Protein AF-A0A089NX36-F1 (afdb_monomer_lite)

Organism: NCBI:txid693986

Radius of gyration: 30.63 Å; chains: 1; bounding box: 71×91×109 Å

Secondary structure (DSSP, 8-state):
------SSSSSSSSS--------------------------------------------------HHHHHHHH--SS---S-GGGGG-------------------PPP----------PPPS---SSS----S-----SEE--GGGTT--PPP-SEEEEEEE--S-TTHHHHHHHHHHHHHHHHHHHH-PPPPPBPPPEEPTTSSEEEEEEPPPTTS-S-EEEEEEEP-HHHHHHHHTS-HHHHHHHHHHHHHHHHHTTHHHHHHTT-HHHHHHHHHHHIIIIIHHHHHHHHHHHHHHHHTTS-HHHHHHHHHHHHHHHHHHHHHHHHHHHHTTHHHHHHHHHHHHHHHTT--HHHHHHHHHHHHHHHHHHHHHHH-GGG--SEEEEEEETHHHHHHHHHHHHHHHHHTT--S--PEEEEEEES--HHHHHSSTT-HHHHHHHHHHHT-SSSEEEEEE-TT-TTS-TT--HHHHS--SS-GGG---PEEEE--HHHHS-HHHHHHHTT-HHHHHGGGGSPPSS--S--HHHHHHSSS-HHHHHHS--PPPPPPPTT--

InterPro domains:
  IPR029058 Alpha/Beta hydrolase fold [G3DSA:3.40.50.1820] (345-429)
  IPR029058 Alpha/Beta hydrolase fold [SSF53474] (355-433)

pLDDT: mean 73.94, std 26.87, range [22.62, 98.69]

Structure (mmCIF, N/CA/C/O backbone):
data_AF-A0A089NX36-F1
#
_entry.id   AF-A0A089NX36-F1
#
loop_
_atom_site.group_PDB
_atom_site.id
_atom_site.type_symbol
_atom_site.label_atom_id
_atom_site.label_alt_id
_atom_site.label_comp_id
_atom_site.label_asym_id
_atom_site.label_entity_id
_atom_site.label_seq_id
_atom_site.pdbx_PDB_ins_code
_atom_site.Cartn_x
_atom_site.Cartn_y
_atom_site.Cartn_z
_atom_site.occupancy
_atom_site.B_iso_or_equiv
_atom_site.auth_seq_id
_atom_site.auth_comp_id
_atom_site.auth_asym_id
_atom_site.auth_atom_id
_atom_site.pdbx_PDB_model_num
ATOM 1 N N . MET A 1 1 ? 24.582 -43.272 23.086 1.00 36.72 1 MET A N 1
ATOM 2 C CA . MET A 1 1 ? 25.390 -42.403 22.202 1.00 36.72 1 MET A CA 1
ATOM 3 C C . MET A 1 1 ? 24.665 -41.052 22.136 1.00 36.72 1 MET A C 1
ATOM 5 O O . MET A 1 1 ? 23.831 -40.864 21.274 1.00 36.72 1 MET A O 1
ATOM 9 N N . ARG A 1 2 ? 24.544 -40.305 23.243 1.00 29.27 2 ARG A N 1
ATOM 10 C CA . ARG A 1 2 ? 25.484 -39.334 23.849 1.00 29.27 2 ARG A CA 1
ATOM 11 C C . ARG A 1 2 ? 26.033 -38.292 22.859 1.00 29.27 2 ARG A C 1
ATOM 13 O O . ARG A 1 2 ? 26.742 -38.665 21.936 1.00 29.27 2 ARG A O 1
ATOM 20 N N . VAL A 1 3 ? 25.785 -37.026 23.229 1.00 28.06 3 VAL A N 1
ATOM 21 C CA . VAL A 1 3 ? 26.385 -35.741 22.808 1.00 28.06 3 VAL A CA 1
ATOM 22 C C . VAL A 1 3 ? 25.546 -34.898 21.836 1.00 28.06 3 VAL A C 1
ATOM 24 O O . VAL A 1 3 ? 25.684 -35.014 20.627 1.00 28.06 3 VAL A O 1
ATOM 27 N N . SER A 1 4 ? 24.717 -34.006 22.401 1.00 29.70 4 SER A N 1
ATOM 28 C CA . SER A 1 4 ? 24.541 -32.598 21.976 1.00 29.70 4 SER A CA 1
ATOM 29 C C . SER A 1 4 ? 23.491 -31.896 22.868 1.00 29.70 4 SER A C 1
ATOM 31 O O . SER A 1 4 ? 22.497 -31.376 22.376 1.00 29.70 4 SER A O 1
ATOM 33 N N . ASP A 1 5 ? 23.715 -31.888 24.187 1.00 33.00 5 ASP A N 1
ATOM 34 C CA . ASP A 1 5 ? 22.857 -31.227 25.197 1.00 33.00 5 ASP A CA 1
ATOM 35 C C . ASP A 1 5 ? 23.639 -30.137 25.965 1.00 33.00 5 ASP A C 1
ATOM 37 O O . ASP A 1 5 ? 23.490 -29.945 27.168 1.00 33.00 5 ASP A O 1
ATOM 41 N N . GLN A 1 6 ? 24.554 -29.436 25.284 1.00 32.66 6 GLN A N 1
ATOM 42 C CA . GLN A 1 6 ? 25.515 -28.532 25.940 1.00 32.66 6 GLN A CA 1
ATOM 43 C C . GLN A 1 6 ? 25.479 -27.062 25.503 1.00 32.66 6 GLN A C 1
ATOM 45 O O . GLN A 1 6 ? 26.286 -26.286 26.003 1.00 32.66 6 GLN A O 1
ATOM 50 N N . ASN A 1 7 ? 24.518 -26.634 24.677 1.00 32.19 7 ASN A N 1
ATOM 51 C CA . ASN A 1 7 ? 24.423 -25.220 24.274 1.00 32.19 7 ASN A CA 1
ATOM 52 C C . ASN A 1 7 ? 23.264 -24.427 24.901 1.00 32.19 7 ASN A C 1
ATOM 54 O O . ASN A 1 7 ? 23.193 -23.221 24.690 1.00 32.19 7 ASN A O 1
ATOM 58 N N . ASP A 1 8 ? 22.429 -25.044 25.745 1.00 34.25 8 ASP A N 1
ATOM 59 C CA . ASP A 1 8 ? 21.298 -24.365 26.409 1.00 34.25 8 ASP A CA 1
ATOM 60 C C . ASP A 1 8 ? 21.601 -23.866 27.840 1.00 34.25 8 ASP A C 1
ATOM 62 O O . ASP A 1 8 ? 20.766 -23.238 28.493 1.00 34.25 8 ASP A O 1
ATOM 66 N N . ALA A 1 9 ? 22.826 -24.079 28.338 1.00 31.47 9 ALA A N 1
ATOM 67 C CA . ALA A 1 9 ? 23.219 -23.735 29.710 1.00 31.47 9 ALA A CA 1
ATOM 68 C C . ALA A 1 9 ? 24.003 -22.410 29.852 1.00 31.47 9 ALA A C 1
ATOM 70 O O . ALA A 1 9 ? 24.266 -21.980 30.976 1.00 31.47 9 ALA A O 1
ATOM 71 N N . ALA A 1 10 ? 24.353 -21.733 28.750 1.00 31.11 10 ALA A N 1
ATOM 72 C CA . ALA A 1 10 ? 25.205 -20.534 28.773 1.00 31.11 10 ALA A CA 1
ATOM 73 C C . ALA A 1 10 ? 24.451 -19.189 28.686 1.00 31.11 10 ALA A C 1
ATOM 75 O O . ALA A 1 10 ? 25.034 -18.151 28.981 1.00 31.11 10 ALA A O 1
ATOM 76 N N . ALA A 1 11 ? 23.156 -19.172 28.349 1.00 30.17 11 ALA A N 1
ATOM 77 C CA . ALA A 1 11 ? 22.392 -17.922 28.199 1.00 30.17 11 ALA A CA 1
ATOM 78 C C . ALA A 1 11 ? 21.527 -17.547 29.423 1.00 30.17 11 ALA A C 1
ATOM 80 O O . ALA A 1 11 ? 20.918 -16.481 29.447 1.00 30.17 11 ALA A O 1
ATOM 81 N N . ARG A 1 12 ? 21.478 -18.398 30.460 1.00 32.59 12 ARG A N 1
ATOM 82 C CA . ARG A 1 12 ? 20.650 -18.199 31.669 1.00 32.59 12 ARG A CA 1
ATOM 83 C C . ARG A 1 12 ? 21.409 -17.671 32.898 1.00 32.59 12 ARG A C 1
ATOM 85 O O . ARG A 1 12 ? 20.835 -17.623 33.976 1.00 32.59 12 ARG A O 1
ATOM 92 N N . ARG A 1 13 ? 22.670 -17.242 32.762 1.00 30.42 13 ARG A N 1
ATOM 93 C CA . ARG A 1 13 ? 23.497 -16.727 33.878 1.00 30.42 13 ARG A CA 1
ATOM 94 C C . ARG A 1 13 ? 23.996 -15.295 33.665 1.00 30.42 13 ARG A C 1
ATOM 96 O O . ARG A 1 13 ? 25.193 -15.043 33.717 1.00 30.42 13 ARG A O 1
ATOM 103 N N . SER A 1 14 ? 23.085 -14.353 33.420 1.00 29.14 14 SER A N 1
ATOM 104 C CA . SER A 1 14 ? 23.423 -12.918 33.471 1.00 29.14 14 SER A CA 1
ATOM 105 C C . SER A 1 14 ? 22.299 -12.028 34.028 1.00 29.14 14 SER A C 1
ATOM 107 O O . SER A 1 14 ? 22.292 -10.829 33.764 1.00 29.14 14 SER A O 1
ATOM 109 N N . ILE A 1 15 ? 21.348 -12.587 34.791 1.00 29.20 15 ILE A N 1
ATOM 110 C CA . ILE A 1 15 ? 20.228 -11.838 35.407 1.00 29.20 15 ILE A CA 1
ATOM 111 C C . ILE A 1 15 ? 20.208 -12.032 36.935 1.00 29.20 15 ILE A C 1
ATOM 113 O O . ILE A 1 15 ? 19.159 -12.127 37.545 1.00 29.20 15 ILE A O 1
ATOM 117 N N . GLU A 1 16 ? 21.367 -12.093 37.589 1.00 28.53 16 GLU A N 1
ATOM 118 C CA . GLU A 1 16 ? 21.418 -12.152 39.058 1.00 28.53 16 GLU A CA 1
ATOM 119 C C . GLU A 1 16 ? 22.731 -11.542 39.563 1.00 28.53 16 GLU A C 1
ATOM 121 O O . GLU A 1 16 ? 23.723 -12.229 39.782 1.00 28.53 16 GLU A O 1
ATOM 126 N N . ALA A 1 17 ? 22.750 -10.214 39.673 1.00 25.55 17 ALA A N 1
ATOM 127 C CA . ALA A 1 17 ? 23.611 -9.472 40.588 1.00 25.55 17 ALA A CA 1
ATOM 128 C C . ALA A 1 17 ? 23.097 -8.028 40.678 1.00 25.55 17 ALA A C 1
ATOM 130 O O . ALA A 1 17 ? 22.835 -7.409 39.649 1.00 25.55 17 ALA A O 1
ATOM 131 N N . SER A 1 18 ? 23.006 -7.521 41.910 1.00 24.98 18 SER A N 1
ATOM 132 C CA . SER A 1 18 ? 22.667 -6.144 42.311 1.00 24.98 18 SER A CA 1
ATOM 133 C C . SER A 1 18 ? 21.196 -5.875 42.665 1.00 24.98 18 SER A C 1
ATOM 135 O O . SER A 1 18 ? 20.518 -5.063 42.043 1.00 24.98 18 SER A O 1
ATOM 137 N N . LEU A 1 19 ? 20.756 -6.496 43.762 1.00 25.55 19 LEU A N 1
ATOM 138 C CA . LEU A 1 19 ? 19.854 -5.887 44.742 1.00 25.55 19 LEU A CA 1
ATOM 139 C C . LEU A 1 19 ? 20.526 -5.976 46.117 1.00 25.55 19 LEU A C 1
ATOM 141 O O . LEU A 1 19 ? 21.029 -7.042 46.458 1.00 25.55 19 LEU A O 1
ATOM 145 N N . ASP A 1 20 ? 20.593 -4.831 46.801 1.00 24.78 20 ASP A N 1
ATOM 146 C CA . ASP A 1 20 ? 20.591 -4.594 48.260 1.00 24.78 20 ASP A CA 1
ATOM 147 C C . ASP A 1 20 ? 21.231 -3.213 48.517 1.00 24.78 20 ASP A C 1
ATOM 149 O O . ASP A 1 20 ? 22.206 -2.864 47.857 1.00 24.78 20 ASP A O 1
ATOM 153 N N . VAL A 1 21 ? 20.807 -2.317 49.412 1.00 26.44 21 VAL A N 1
ATOM 154 C CA . VAL A 1 21 ? 19.771 -2.221 50.458 1.00 26.44 21 VAL A CA 1
ATOM 155 C C . VAL A 1 21 ? 19.763 -0.730 50.867 1.00 26.44 21 VAL A C 1
ATOM 157 O O . VAL A 1 21 ? 20.837 -0.129 50.884 1.00 26.44 21 VAL A O 1
ATOM 160 N N . ALA A 1 22 ? 18.605 -0.145 51.213 1.00 23.02 22 ALA A N 1
ATOM 161 C CA . ALA A 1 22 ? 18.432 0.758 52.373 1.00 23.02 22 ALA A CA 1
ATOM 162 C C . ALA A 1 22 ? 17.032 1.415 52.416 1.00 23.02 22 ALA A C 1
ATOM 164 O O . ALA A 1 22 ? 16.667 2.213 51.558 1.00 23.02 22 ALA A O 1
ATOM 165 N N . GLU A 1 23 ? 16.308 1.123 53.493 1.00 24.23 23 GLU A N 1
ATOM 166 C CA . GLU A 1 23 ? 15.179 1.850 54.105 1.00 24.23 23 GLU A CA 1
ATOM 167 C C . GLU A 1 23 ? 15.524 1.983 55.616 1.00 24.23 23 GLU A C 1
ATOM 169 O O . GLU A 1 23 ? 16.511 1.357 56.028 1.00 24.23 23 GLU A O 1
ATOM 174 N N . PRO A 1 24 ? 14.736 2.622 56.517 1.00 41.41 24 PRO A N 1
ATOM 175 C CA . PRO A 1 24 ? 13.677 3.654 56.397 1.00 41.41 24 PRO A CA 1
ATOM 176 C C . PRO A 1 24 ? 13.776 4.756 57.501 1.00 41.41 24 PRO A C 1
ATOM 178 O O . PRO A 1 24 ? 14.542 4.578 58.437 1.00 41.41 24 PRO A O 1
ATOM 181 N N . VAL A 1 25 ? 12.948 5.828 57.479 1.00 25.47 25 VAL A N 1
ATOM 182 C CA . VAL A 1 25 ? 12.393 6.510 58.694 1.00 25.47 25 VAL A CA 1
ATOM 183 C C . VAL A 1 25 ? 11.058 7.245 58.379 1.00 25.47 25 VAL A C 1
ATOM 185 O O . VAL A 1 25 ? 10.920 7.908 57.355 1.00 25.47 25 VAL A O 1
ATOM 188 N N . THR A 1 26 ? 10.101 7.096 59.307 1.00 26.81 26 THR A N 1
ATOM 189 C CA . THR A 1 26 ? 8.746 7.673 59.546 1.00 26.81 26 THR A CA 1
ATOM 190 C C . THR A 1 26 ? 8.705 9.219 59.715 1.00 26.81 26 THR A C 1
ATOM 192 O O . THR A 1 26 ? 9.754 9.804 59.931 1.00 26.81 26 THR A O 1
ATOM 195 N N . SER A 1 27 ? 7.602 9.992 59.658 1.00 26.89 27 SER A N 1
ATOM 196 C CA . SER A 1 27 ? 6.330 9.935 60.417 1.00 26.89 27 SER A CA 1
ATOM 197 C C . SER A 1 27 ? 5.279 10.985 59.936 1.00 26.89 27 SER A C 1
ATOM 199 O O . SER A 1 27 ? 5.638 11.979 59.317 1.00 26.89 27 SER A O 1
ATOM 201 N N . GLU A 1 28 ? 3.993 10.699 60.235 1.00 27.97 28 GLU A N 1
ATOM 202 C CA . GLU A 1 28 ? 2.838 11.543 60.681 1.00 27.97 28 GLU A CA 1
ATOM 203 C C . GLU A 1 28 ? 2.681 13.024 60.222 1.00 27.97 28 GLU A C 1
ATOM 205 O O . GLU A 1 28 ? 3.630 13.788 60.211 1.00 27.97 28 GLU A O 1
ATOM 210 N N . GLY A 1 29 ? 1.500 13.596 59.927 1.00 25.36 29 GLY A N 1
ATOM 211 C CA . GLY A 1 29 ? 0.101 13.184 60.074 1.00 25.36 29 GLY A CA 1
ATOM 212 C C . GLY A 1 29 ? -0.893 14.349 59.810 1.00 25.36 29 GLY A C 1
ATOM 213 O O . GLY A 1 29 ? -0.496 15.494 59.622 1.00 25.36 29 GLY A O 1
ATOM 214 N N . ALA A 1 30 ? -2.190 14.002 59.852 1.00 27.55 30 ALA A N 1
ATOM 215 C CA . ALA A 1 30 ? -3.394 14.806 60.161 1.00 27.55 30 ALA A CA 1
ATOM 216 C C . ALA A 1 30 ? -3.909 15.948 59.238 1.00 27.55 30 ALA A C 1
ATOM 218 O O . ALA A 1 30 ? -3.192 16.866 58.862 1.00 27.55 30 ALA A O 1
ATOM 219 N N . GLY A 1 31 ? -5.243 15.974 59.032 1.00 25.66 31 GLY A N 1
ATOM 220 C CA . GLY A 1 31 ? -5.991 17.230 58.831 1.00 25.66 31 GLY A CA 1
ATOM 221 C C . GLY A 1 31 ? -7.229 17.189 57.924 1.00 25.66 31 GLY A C 1
ATOM 222 O O . GLY A 1 31 ? -7.151 17.506 56.745 1.00 25.66 31 GLY A O 1
ATOM 223 N N . ALA A 1 32 ? -8.399 16.869 58.482 1.00 29.69 32 ALA A N 1
ATOM 224 C CA . ALA A 1 32 ? -9.713 16.938 57.831 1.00 29.69 32 ALA A CA 1
ATOM 225 C C . ALA A 1 32 ? -10.258 18.377 57.654 1.00 29.69 32 ALA A C 1
ATOM 227 O O . ALA A 1 32 ? -10.001 19.219 58.510 1.00 29.69 32 ALA A O 1
ATOM 228 N N . LYS A 1 33 ? -11.113 18.610 56.632 1.00 28.98 33 LYS A N 1
ATOM 229 C CA . LYS A 1 33 ? -12.467 19.243 56.711 1.00 28.98 33 LYS A CA 1
ATOM 230 C C . LYS A 1 33 ? -13.002 19.736 55.342 1.00 28.98 33 LYS A C 1
ATOM 232 O O . LYS A 1 33 ? -12.408 20.577 54.682 1.00 28.98 33 LYS A O 1
ATOM 237 N N . ARG A 1 34 ? -14.196 19.250 54.970 1.00 28.53 34 ARG A N 1
ATOM 238 C CA . ARG A 1 34 ? -15.261 19.968 54.209 1.00 28.53 34 ARG A CA 1
ATOM 239 C C . ARG A 1 34 ? -16.028 20.897 55.200 1.00 28.53 34 ARG A C 1
ATOM 241 O O . ARG A 1 34 ? -15.782 20.699 56.392 1.00 28.53 34 ARG A O 1
ATOM 248 N N . PRO A 1 35 ? -16.992 21.796 54.838 1.00 46.06 35 PRO A N 1
ATOM 249 C CA . PRO A 1 35 ? -17.913 21.760 53.676 1.00 46.06 35 PRO A CA 1
ATOM 250 C C . PRO A 1 35 ? -18.398 23.136 53.101 1.00 46.06 35 PRO A C 1
ATOM 252 O O . PRO A 1 35 ? -17.965 24.198 53.523 1.00 46.06 35 PRO A O 1
ATOM 255 N N . GLN A 1 36 ? -19.401 23.045 52.206 1.00 28.78 36 GLN A N 1
ATOM 256 C CA . GLN A 1 36 ? -20.491 23.997 51.870 1.00 28.78 36 GLN A CA 1
ATOM 257 C C . GLN A 1 36 ? -20.385 24.886 50.612 1.00 28.78 36 GLN A C 1
ATOM 259 O O . GLN A 1 36 ? -19.385 25.537 50.343 1.00 28.78 36 GLN A O 1
ATOM 264 N N . GLY A 1 37 ? -21.481 24.852 49.833 1.00 25.83 37 GLY A N 1
ATOM 265 C CA . GLY A 1 37 ? -21.703 25.560 48.567 1.00 25.83 37 GLY A CA 1
ATOM 266 C C . GLY A 1 37 ? -22.445 26.903 48.713 1.00 25.83 37 GLY A C 1
ATOM 267 O O . GLY A 1 37 ? -22.063 27.723 49.537 1.00 25.83 37 GLY A O 1
ATOM 268 N N . PRO A 1 38 ? -23.482 27.175 47.897 1.00 52.62 38 PRO A N 1
ATOM 269 C CA . PRO A 1 38 ? -23.342 28.000 46.693 1.00 52.62 38 PRO A CA 1
ATOM 270 C C . PRO A 1 38 ? -24.189 29.289 46.729 1.00 52.62 38 PRO A C 1
ATOM 272 O O . PRO A 1 38 ? -25.158 29.382 47.480 1.00 52.62 38 PRO A O 1
ATOM 275 N N . ARG A 1 39 ? -23.909 30.259 45.841 1.00 27.92 39 ARG A N 1
ATOM 276 C CA . ARG A 1 39 ? -24.836 31.372 45.552 1.00 27.92 39 ARG A CA 1
ATOM 277 C C . ARG A 1 39 ? -24.945 31.704 44.060 1.00 27.92 39 ARG A C 1
ATOM 279 O O . ARG A 1 39 ? -23.953 31.820 43.351 1.00 27.92 39 ARG A O 1
ATOM 286 N N . LYS A 1 40 ? -26.208 31.845 43.646 1.00 27.95 40 LYS A N 1
ATOM 287 C CA . LYS A 1 40 ? -26.749 32.326 42.366 1.00 27.95 40 LYS A CA 1
ATOM 288 C C . LYS A 1 40 ? -26.667 33.859 42.259 1.00 27.95 40 LYS A C 1
ATOM 290 O O . LYS A 1 40 ? -26.825 34.519 43.280 1.00 27.95 40 LYS A O 1
ATOM 295 N N . ALA A 1 41 ? -26.609 34.384 41.032 1.00 27.19 41 ALA A N 1
ATOM 296 C CA . ALA A 1 41 ? -27.306 35.596 40.545 1.00 27.19 41 ALA A CA 1
ATOM 297 C C . ALA A 1 41 ? -27.102 35.657 39.009 1.00 27.19 41 ALA A C 1
ATOM 299 O O . ALA A 1 41 ? -25.967 35.569 38.562 1.00 27.19 41 ALA A O 1
ATOM 300 N N . HIS A 1 42 ? -28.108 35.439 38.153 1.00 26.36 42 HIS A N 1
ATOM 301 C CA . HIS A 1 42 ? -29.203 36.316 37.693 1.00 26.36 42 HIS A CA 1
ATOM 302 C C . HIS A 1 42 ? -28.803 37.505 36.797 1.00 26.36 42 HIS A C 1
ATOM 304 O O . HIS A 1 42 ? -27.944 38.295 37.163 1.00 26.36 42 HIS A O 1
ATOM 310 N N . ALA A 1 43 ? -29.609 37.642 35.728 1.00 26.41 43 ALA A N 1
ATOM 311 C CA . ALA A 1 43 ? -29.945 38.832 34.929 1.00 26.41 43 ALA A CA 1
ATOM 312 C C . ALA A 1 43 ? -29.012 39.226 33.765 1.00 26.41 43 ALA A C 1
ATOM 314 O O . ALA A 1 43 ? -27.800 39.172 33.896 1.00 26.41 43 ALA A O 1
ATOM 315 N N . ASN A 1 44 ? -29.490 39.757 32.635 1.00 25.42 44 ASN A N 1
ATOM 316 C CA . ASN A 1 44 ? -30.734 39.648 31.848 1.00 25.42 44 ASN A CA 1
ATOM 317 C C . ASN A 1 44 ? -30.533 40.539 30.590 1.00 25.42 44 ASN A C 1
ATOM 319 O O . ASN A 1 44 ? -29.704 41.443 30.640 1.00 25.42 44 ASN A O 1
ATOM 323 N N . LEU A 1 45 ? -31.380 40.348 29.566 1.00 25.58 45 LEU A N 1
ATOM 324 C CA . LEU A 1 45 ? -31.768 41.304 28.494 1.00 25.58 45 LEU A CA 1
ATOM 325 C C . LEU A 1 45 ? -30.750 41.552 27.354 1.00 25.58 45 LEU A C 1
ATOM 327 O O . LEU A 1 45 ? -29.649 42.043 27.560 1.00 25.58 45 LEU A O 1
ATOM 331 N N . GLU A 1 46 ? -31.002 41.076 26.128 1.00 24.59 46 GLU A N 1
ATOM 332 C CA . GLU A 1 46 ? -31.942 41.597 25.104 1.00 24.59 46 GLU A CA 1
ATOM 333 C C . GLU A 1 46 ? -31.639 43.025 24.620 1.00 24.59 46 GLU A C 1
ATOM 335 O O . GLU A 1 46 ? -31.979 43.983 25.301 1.00 24.59 46 GLU A O 1
ATOM 340 N N . HIS A 1 47 ? -31.142 43.168 23.383 1.00 25.22 47 HIS A N 1
ATOM 341 C CA . HIS A 1 47 ? -31.858 43.876 22.306 1.00 25.22 47 HIS A CA 1
ATOM 342 C C . HIS A 1 47 ? -31.064 43.874 20.990 1.00 25.22 47 HIS A C 1
ATOM 344 O O . HIS A 1 47 ? -29.892 44.235 20.932 1.00 25.22 47 HIS A O 1
ATOM 350 N N . CYS A 1 48 ? -31.750 43.503 19.911 1.00 23.31 48 CYS A N 1
ATOM 351 C CA . CYS A 1 48 ? -31.358 43.751 18.526 1.00 23.31 48 CYS A CA 1
ATOM 352 C C . CYS A 1 48 ? -32.046 45.044 18.055 1.00 23.31 48 CYS A C 1
ATOM 354 O O . CYS A 1 48 ? -33.173 45.309 18.480 1.00 23.31 48 CYS A O 1
ATOM 356 N N . PRO A 1 49 ? -31.445 45.813 17.129 1.00 28.66 49 PRO A N 1
ATOM 357 C CA . PRO A 1 49 ? -32.263 46.194 15.979 1.00 28.66 49 PRO A CA 1
ATOM 358 C C . PRO A 1 49 ? -31.528 46.243 14.625 1.00 28.66 49 PRO A C 1
ATOM 360 O O . PRO A 1 49 ? -30.436 46.778 14.485 1.00 28.66 49 PRO A O 1
ATOM 363 N N . ARG A 1 50 ? -32.260 45.731 13.626 1.00 24.53 50 ARG A N 1
ATOM 364 C CA . ARG A 1 50 ? -32.550 46.267 12.277 1.00 24.53 50 ARG A CA 1
ATOM 365 C C . ARG A 1 50 ? -31.416 46.743 11.346 1.00 24.53 50 ARG A C 1
ATOM 367 O O . ARG A 1 50 ? -30.728 47.731 11.561 1.00 24.53 50 ARG A O 1
ATOM 374 N N . VAL A 1 51 ? -31.426 46.088 10.184 1.00 25.62 51 VAL A N 1
ATOM 375 C CA . VAL A 1 51 ? -30.798 46.411 8.890 1.00 25.62 51 VAL A CA 1
ATOM 376 C C . VAL A 1 51 ? -31.373 47.694 8.261 1.00 25.62 51 VAL A C 1
ATOM 378 O O . VAL A 1 51 ? -32.572 47.947 8.398 1.00 25.62 51 VAL A O 1
ATOM 381 N N . PRO A 1 52 ? -30.579 48.405 7.432 1.00 27.58 52 PRO A N 1
ATOM 382 C CA . PRO A 1 52 ? -31.121 48.894 6.162 1.00 27.58 52 PRO A CA 1
ATOM 383 C C . PRO A 1 52 ? -30.210 48.696 4.924 1.00 27.58 52 PRO A C 1
ATOM 385 O O . PRO A 1 52 ? -29.007 48.920 4.940 1.00 27.58 52 PRO A O 1
ATOM 388 N N . HIS A 1 53 ? -30.886 48.348 3.823 1.00 25.33 53 HIS A N 1
ATOM 389 C CA . HIS A 1 53 ? -30.692 48.733 2.414 1.00 25.33 53 HIS A CA 1
ATOM 390 C C . HIS A 1 53 ? -29.390 48.476 1.609 1.00 25.33 53 HIS A C 1
ATOM 392 O O . HIS A 1 53 ? -28.369 49.143 1.723 1.00 25.33 53 HIS A O 1
ATOM 398 N N . ARG A 1 54 ? -29.588 47.602 0.604 1.00 25.00 54 ARG A N 1
ATOM 399 C CA . ARG A 1 54 ? -29.060 47.549 -0.781 1.00 25.00 54 ARG A CA 1
ATOM 400 C C . ARG A 1 54 ? -28.092 48.660 -1.241 1.00 25.00 54 ARG A C 1
ATOM 402 O O . ARG A 1 54 ? -28.493 49.807 -1.423 1.00 25.00 54 ARG A O 1
ATOM 409 N N . ARG A 1 55 ? -26.924 48.236 -1.749 1.00 23.72 55 ARG A N 1
ATOM 410 C CA . ARG A 1 55 ? -26.246 48.851 -2.910 1.00 23.72 55 ARG A CA 1
ATOM 411 C C . ARG A 1 55 ? -25.832 47.780 -3.926 1.00 23.72 55 ARG A C 1
ATOM 413 O O . ARG A 1 55 ? -25.272 46.752 -3.567 1.00 23.72 55 ARG A O 1
ATOM 420 N N . ARG A 1 56 ? -26.143 48.037 -5.202 1.00 24.27 56 ARG A N 1
ATOM 421 C CA . ARG A 1 56 ? -25.698 47.277 -6.384 1.00 24.27 56 ARG A CA 1
ATOM 422 C C . ARG A 1 56 ? -24.188 47.450 -6.573 1.00 24.27 56 ARG A C 1
ATOM 424 O O . ARG A 1 56 ? -23.752 48.594 -6.605 1.00 24.27 56 ARG A O 1
ATOM 431 N N . PHE A 1 57 ? -23.443 46.374 -6.845 1.00 23.94 57 PHE A N 1
ATOM 432 C CA . PHE A 1 57 ? -22.141 46.464 -7.521 1.00 23.94 57 PHE A CA 1
ATOM 433 C C . PHE A 1 57 ? -21.890 45.296 -8.492 1.00 23.94 57 PHE A C 1
ATOM 435 O O . PHE A 1 57 ? -21.821 44.136 -8.108 1.00 23.94 57 PHE A O 1
ATOM 442 N N . SER A 1 58 ? -21.817 45.680 -9.771 1.00 22.62 58 SER A N 1
ATOM 443 C CA . SER A 1 58 ? -20.900 45.255 -10.842 1.00 22.62 58 SER A CA 1
ATOM 444 C C . SER A 1 58 ? -20.210 43.881 -10.754 1.00 22.62 58 SER A C 1
ATOM 446 O O . SER A 1 58 ? -19.363 43.633 -9.900 1.00 22.62 58 SER A O 1
ATOM 448 N N . PHE A 1 59 ? -20.482 43.036 -11.756 1.00 23.30 59 PHE A N 1
ATOM 449 C CA . PHE A 1 59 ? -19.718 41.829 -12.076 1.00 23.30 59 PHE A CA 1
ATOM 450 C C . PHE A 1 59 ? -18.307 42.174 -12.589 1.00 23.30 59 PHE A C 1
ATOM 452 O O . PHE A 1 59 ? -18.153 42.869 -13.596 1.00 23.30 59 PHE A O 1
ATOM 459 N N . HIS A 1 60 ? -17.274 41.588 -11.978 1.00 25.19 60 HIS A N 1
ATOM 460 C CA . HIS A 1 60 ? -15.922 41.530 -12.540 1.00 25.19 60 HIS A CA 1
ATOM 461 C C . HIS A 1 60 ? -15.498 40.084 -12.810 1.00 25.19 60 HIS A C 1
ATOM 463 O O . HIS A 1 60 ? -15.592 39.204 -11.955 1.00 25.19 60 HIS A O 1
ATOM 469 N N . LYS A 1 61 ? -15.054 39.843 -14.049 1.00 26.00 61 LYS A N 1
ATOM 470 C CA . LYS A 1 61 ? -14.519 38.569 -14.532 1.00 26.00 61 LYS A CA 1
ATOM 471 C C . LYS A 1 61 ? -13.102 38.343 -13.995 1.00 26.00 61 LYS A C 1
ATOM 473 O O . LYS A 1 61 ? -12.257 39.227 -14.053 1.00 26.00 61 LYS A O 1
ATOM 478 N N . SER A 1 62 ? -12.869 37.091 -13.601 1.00 34.75 62 SER A N 1
ATOM 479 C CA . SER A 1 62 ? -11.582 36.386 -13.517 1.00 34.75 62 SER A CA 1
ATOM 480 C C . SER A 1 62 ? -10.498 36.967 -12.604 1.00 34.75 62 SER A C 1
ATOM 482 O O . SER A 1 62 ? -9.546 37.589 -13.065 1.00 34.75 62 SER A O 1
ATOM 484 N N . SER A 1 63 ? -10.548 36.578 -11.331 1.00 28.17 63 SER A N 1
ATOM 485 C CA . SER A 1 63 ? -9.353 36.366 -10.512 1.00 28.17 63 SER A CA 1
ATOM 486 C C . SER A 1 63 ? -9.271 34.882 -10.131 1.00 28.17 63 SER A C 1
ATOM 488 O O . SER A 1 63 ? -10.262 34.234 -9.790 1.00 28.17 63 SER A O 1
ATOM 490 N N . LEU A 1 64 ? -8.086 34.292 -10.284 1.00 32.69 64 LEU A N 1
ATOM 491 C CA . LEU A 1 64 ? -7.798 32.931 -9.838 1.00 32.69 64 LEU A CA 1
ATOM 492 C C . LEU A 1 64 ? -7.978 32.858 -8.316 1.00 32.69 64 LEU A C 1
ATOM 494 O O . LEU A 1 64 ? -7.410 33.667 -7.589 1.00 32.69 64 LEU A O 1
ATOM 498 N N . SER A 1 65 ? -8.724 31.865 -7.830 1.00 34.41 65 SER A N 1
ATOM 499 C CA . SER A 1 65 ? -8.835 31.606 -6.391 1.00 34.41 65 SER A CA 1
ATOM 500 C C . SER A 1 65 ? -7.445 31.349 -5.773 1.00 34.41 65 SER A C 1
ATOM 502 O O . SER A 1 65 ? -6.666 30.579 -6.347 1.00 34.41 65 SER A O 1
ATOM 504 N N . PRO A 1 66 ? -7.135 31.880 -4.572 1.00 39.03 66 PRO A N 1
ATOM 505 C CA . PRO A 1 66 ? -5.923 31.552 -3.807 1.00 39.03 66 PRO A CA 1
ATOM 506 C C . PRO A 1 66 ? -5.734 30.044 -3.542 1.00 39.03 66 PRO A C 1
ATOM 508 O O . PRO A 1 66 ? -4.642 29.595 -3.181 1.00 39.03 66 PRO A O 1
ATOM 511 N N . ALA A 1 67 ? -6.788 29.235 -3.711 1.00 40.59 67 ALA A N 1
ATOM 512 C CA . ALA A 1 67 ? -6.707 27.775 -3.693 1.00 40.59 67 ALA A CA 1
ATOM 513 C C . ALA A 1 67 ? -5.889 27.215 -4.878 1.00 40.59 67 ALA A C 1
ATOM 515 O O . ALA A 1 67 ? -5.120 26.274 -4.689 1.00 40.59 67 ALA A O 1
ATOM 516 N N . CYS A 1 68 ? -5.963 27.843 -6.059 1.00 32.66 68 CYS A N 1
ATOM 517 C CA . CYS A 1 68 ? -5.212 27.447 -7.256 1.00 32.66 68 CYS A CA 1
ATOM 518 C C . CYS A 1 68 ? -3.706 27.745 -7.149 1.00 32.66 68 CYS A C 1
ATOM 520 O O . CYS A 1 68 ? -2.901 27.001 -7.705 1.00 32.66 68 CYS A O 1
ATOM 522 N N . GLN A 1 69 ? -3.304 28.808 -6.440 1.00 34.88 69 GLN A N 1
ATOM 523 C CA . GLN A 1 69 ? -1.885 29.159 -6.261 1.00 34.88 69 GLN A CA 1
ATOM 524 C C . GLN A 1 69 ? -1.192 28.300 -5.190 1.00 34.88 69 GLN A C 1
ATOM 526 O O . GLN A 1 69 ? -0.041 27.907 -5.370 1.00 34.88 69 GLN A O 1
ATOM 531 N N . ARG A 1 70 ? -1.894 27.913 -4.114 1.00 41.97 70 ARG A N 1
ATOM 532 C CA . ARG A 1 70 ? -1.330 27.074 -3.034 1.00 41.97 70 ARG A CA 1
ATOM 533 C C . ARG A 1 70 ? -0.996 25.635 -3.453 1.00 41.97 70 ARG A C 1
ATOM 535 O O . ARG A 1 70 ? -0.195 24.974 -2.792 1.00 41.97 70 ARG A O 1
ATOM 542 N N . LEU A 1 71 ? -1.554 25.161 -4.568 1.00 40.62 71 LEU A N 1
ATOM 543 C CA . LEU A 1 71 ? -1.221 23.866 -5.179 1.00 40.62 71 LEU A CA 1
ATOM 544 C C . LEU A 1 71 ? 0.159 23.836 -5.856 1.00 40.62 71 LEU A C 1
ATOM 546 O O . LEU A 1 71 ? 0.658 22.750 -6.147 1.00 40.62 71 LEU A O 1
ATOM 550 N N . LEU A 1 72 ? 0.771 24.999 -6.106 1.00 37.22 72 LEU A N 1
ATOM 551 C CA . LEU A 1 72 ? 2.061 25.107 -6.794 1.00 37.22 72 LEU A CA 1
ATOM 552 C C . LEU A 1 72 ? 3.264 25.065 -5.841 1.00 37.22 72 LEU A C 1
ATOM 554 O O . LEU A 1 72 ? 4.344 24.677 -6.271 1.00 37.22 72 LEU A O 1
ATOM 558 N N . THR A 1 73 ? 3.089 25.423 -4.565 1.00 36.25 73 THR A N 1
ATOM 559 C CA . THR A 1 73 ? 4.204 25.618 -3.616 1.00 36.25 73 THR A CA 1
ATOM 560 C C . THR A 1 73 ? 4.262 24.597 -2.486 1.00 36.25 73 THR A C 1
ATOM 562 O O . THR A 1 73 ? 5.227 24.583 -1.729 1.00 36.25 73 THR A O 1
ATOM 565 N N . SER A 1 74 ? 3.266 23.715 -2.359 1.00 33.50 74 SER A N 1
ATOM 566 C CA . SER A 1 74 ? 3.376 22.575 -1.448 1.00 33.50 74 SER A CA 1
ATOM 567 C C . SER A 1 74 ? 4.148 21.461 -2.153 1.00 33.50 74 SER A C 1
ATOM 569 O O . SER A 1 74 ? 3.576 20.837 -3.055 1.00 33.50 74 SER A O 1
ATOM 571 N N . PRO A 1 75 ? 5.402 21.161 -1.769 1.00 29.19 75 PRO A N 1
ATOM 572 C CA . PRO A 1 75 ? 6.033 19.954 -2.260 1.00 29.19 75 PRO A CA 1
ATOM 573 C C . PRO A 1 75 ? 5.148 18.754 -1.863 1.00 29.19 75 PRO A C 1
ATOM 575 O O . PRO A 1 75 ? 4.509 18.773 -0.795 1.00 29.19 75 PRO A O 1
ATOM 578 N N . PRO A 1 76 ? 5.084 17.679 -2.675 1.00 39.72 76 PRO A N 1
ATOM 579 C CA . PRO A 1 76 ? 4.704 16.370 -2.141 1.00 39.72 76 PRO A CA 1
ATOM 580 C C . PRO A 1 76 ? 5.609 16.045 -0.935 1.00 39.72 76 PRO A C 1
ATOM 582 O O . PRO A 1 76 ? 6.511 16.815 -0.616 1.00 39.72 76 PRO A O 1
ATOM 585 N N . LEU A 1 77 ? 5.416 14.921 -0.238 1.00 39.62 77 LEU A N 1
ATOM 586 C CA . LEU A 1 77 ? 6.529 14.356 0.541 1.00 39.62 77 LEU A CA 1
ATOM 587 C C . LEU A 1 77 ? 7.772 14.438 -0.356 1.00 39.62 77 LEU A C 1
ATOM 589 O O . LEU A 1 77 ? 7.779 13.825 -1.417 1.00 39.62 77 LEU A O 1
ATOM 593 N N . SER A 1 78 ? 8.682 15.372 -0.062 1.00 34.81 78 SER A N 1
ATOM 594 C CA . SER A 1 78 ? 9.531 15.929 -1.112 1.00 34.81 78 SER A CA 1
ATOM 595 C C . SER A 1 78 ? 10.473 14.835 -1.588 1.00 34.81 78 SER A C 1
ATOM 597 O O . SER A 1 78 ? 11.301 14.338 -0.820 1.00 34.81 78 SER A O 1
ATOM 599 N N . TRP A 1 79 ? 10.294 14.457 -2.852 1.00 40.34 79 TRP A N 1
ATOM 600 C CA . TRP A 1 79 ? 11.170 13.587 -3.630 1.00 40.34 79 TRP A CA 1
ATOM 601 C C . TRP A 1 79 ? 12.343 14.376 -4.232 1.00 40.34 79 TRP A C 1
ATOM 603 O O . TRP A 1 79 ? 12.897 13.989 -5.254 1.00 40.34 79 TRP A O 1
ATOM 613 N N . GLU A 1 80 ? 12.693 15.516 -3.632 1.00 27.92 80 GLU A N 1
ATOM 614 C CA . GLU A 1 80 ? 13.963 16.181 -3.898 1.00 27.92 80 GLU A CA 1
ATOM 615 C C . GLU A 1 80 ? 15.034 15.568 -2.987 1.00 27.92 80 GLU A C 1
ATOM 617 O O . GLU A 1 80 ? 14.848 15.389 -1.772 1.00 27.92 80 GLU A O 1
ATOM 622 N N . GLY A 1 81 ? 16.114 15.163 -3.648 1.00 28.22 81 GLY A N 1
ATOM 623 C CA . GLY A 1 81 ? 17.217 14.350 -3.156 1.00 28.22 81 GLY A CA 1
ATOM 624 C C . GLY A 1 81 ? 17.513 13.252 -4.174 1.00 28.22 81 GLY A C 1
ATOM 625 O O . GLY A 1 81 ? 16.890 12.192 -4.122 1.00 28.22 81 GLY A O 1
ATOM 626 N N . ASP A 1 82 ? 18.420 13.526 -5.115 1.00 28.56 82 ASP A N 1
ATOM 627 C CA . ASP A 1 82 ? 19.049 12.492 -5.940 1.00 28.56 82 ASP A CA 1
ATOM 628 C C . ASP A 1 82 ? 19.666 11.442 -4.987 1.00 28.56 82 ASP A C 1
ATOM 630 O O . ASP A 1 82 ? 20.419 11.819 -4.085 1.00 28.56 82 ASP A O 1
ATOM 634 N N . PRO A 1 83 ? 19.358 10.137 -5.117 1.00 36.44 83 PRO A N 1
ATOM 635 C CA . PRO A 1 83 ? 19.982 9.098 -4.297 1.00 36.44 83 PRO A CA 1
ATOM 636 C C . PRO A 1 83 ? 21.515 9.049 -4.420 1.00 36.44 83 PRO A C 1
ATOM 638 O O . PRO A 1 83 ? 22.161 8.382 -3.614 1.00 36.44 83 PRO A O 1
ATOM 641 N N . GLN A 1 84 ? 22.106 9.726 -5.413 1.00 32.03 84 GLN A N 1
ATOM 642 C CA . GLN A 1 84 ? 23.557 9.779 -5.609 1.00 32.03 84 GLN A CA 1
ATOM 643 C C . GLN A 1 84 ? 24.293 10.787 -4.704 1.00 32.03 84 GLN A C 1
ATOM 645 O O . GLN A 1 84 ? 25.503 10.645 -4.548 1.00 32.03 84 GLN A O 1
ATOM 650 N N . ASP A 1 85 ? 23.600 11.707 -4.022 1.00 32.84 85 ASP A N 1
ATOM 651 C CA . ASP A 1 85 ? 24.240 12.688 -3.120 1.00 32.84 85 ASP A CA 1
ATOM 652 C C . ASP A 1 85 ? 24.543 12.146 -1.705 1.00 32.84 85 ASP A C 1
ATOM 654 O O . ASP A 1 85 ? 25.094 12.847 -0.860 1.00 32.84 85 ASP A O 1
ATOM 658 N N . VAL A 1 86 ? 24.257 10.869 -1.426 1.00 32.97 86 VAL A N 1
ATOM 659 C CA . VAL A 1 86 ? 24.472 10.247 -0.098 1.00 32.97 86 VAL A CA 1
ATOM 660 C C . VAL A 1 86 ? 25.924 9.765 0.115 1.00 32.97 86 VAL A C 1
ATOM 662 O O . VAL A 1 86 ? 26.239 9.152 1.128 1.00 32.97 86 VAL A O 1
ATOM 665 N N . ARG A 1 87 ? 26.858 10.061 -0.803 1.00 29.03 87 ARG A N 1
ATOM 666 C CA . ARG A 1 87 ? 28.292 9.732 -0.628 1.00 29.03 87 ARG A CA 1
ATOM 667 C C . ARG A 1 87 ? 29.156 10.848 -0.039 1.00 29.03 87 ARG A C 1
ATOM 669 O O . ARG A 1 87 ? 30.320 10.591 0.235 1.00 29.03 87 ARG A O 1
ATOM 676 N N . MET A 1 88 ? 28.619 12.046 0.187 1.00 26.67 88 MET A N 1
ATOM 677 C CA . MET A 1 88 ? 29.412 13.213 0.609 1.00 26.67 88 MET A CA 1
ATOM 678 C C . MET A 1 88 ? 28.812 13.906 1.838 1.00 26.67 88 MET A C 1
ATOM 680 O O . MET A 1 88 ? 28.586 15.110 1.843 1.00 26.67 88 MET A O 1
ATOM 684 N N . MET A 1 89 ? 28.535 13.144 2.895 1.00 26.23 89 MET A N 1
ATOM 685 C CA . MET A 1 89 ? 28.239 13.685 4.229 1.00 26.23 89 MET A CA 1
ATOM 686 C C . MET A 1 89 ? 29.096 12.952 5.256 1.00 26.23 89 MET A C 1
ATOM 688 O O . MET A 1 89 ? 28.609 12.262 6.141 1.00 26.23 89 MET A O 1
ATOM 692 N N . ASN A 1 90 ? 30.405 13.078 5.060 1.00 27.22 90 ASN A N 1
ATOM 693 C CA . ASN A 1 90 ? 31.421 12.794 6.058 1.00 27.22 90 ASN A CA 1
ATOM 694 C C . ASN A 1 90 ? 32.607 13.728 5.791 1.00 27.22 90 ASN A C 1
ATOM 696 O O . ASN A 1 90 ? 33.699 13.277 5.485 1.00 27.22 90 ASN A O 1
ATOM 700 N N . ASP A 1 91 ? 32.370 15.042 5.814 1.00 27.45 91 ASP A N 1
ATOM 701 C CA . ASP A 1 91 ? 33.443 15.958 6.189 1.00 27.45 91 ASP A CA 1
ATOM 702 C C . ASP A 1 91 ? 32.899 17.291 6.697 1.00 27.45 91 ASP A C 1
ATOM 704 O O . ASP A 1 91 ? 31.890 17.819 6.220 1.00 27.45 91 ASP A O 1
ATOM 708 N N . GLY A 1 92 ? 33.551 17.792 7.736 1.00 24.73 92 GLY A N 1
ATOM 709 C CA . GLY A 1 92 ? 33.151 18.979 8.458 1.00 24.73 92 GLY A CA 1
ATOM 710 C C . GLY A 1 92 ? 33.635 20.273 7.811 1.00 24.73 92 GLY A C 1
ATOM 711 O O . GLY A 1 92 ? 34.677 20.352 7.168 1.00 24.73 92 GLY A O 1
ATOM 712 N N . SER A 1 93 ? 32.924 21.337 8.186 1.00 25.64 93 SER A N 1
ATOM 713 C CA . SER A 1 93 ? 33.409 22.714 8.329 1.00 25.64 93 SER A CA 1
ATOM 714 C C . SER A 1 93 ? 33.153 23.734 7.200 1.00 25.64 93 SER A C 1
ATOM 716 O O . SER A 1 93 ? 33.392 23.512 6.021 1.00 25.64 93 SER A O 1
ATOM 718 N N . ARG A 1 94 ? 32.774 24.931 7.692 1.00 26.53 94 ARG A N 1
ATOM 719 C CA . ARG A 1 94 ? 32.860 26.296 7.116 1.00 26.53 94 ARG A CA 1
ATOM 720 C C . ARG A 1 94 ? 31.726 26.723 6.165 1.00 26.53 94 ARG A C 1
ATOM 722 O O . ARG A 1 94 ? 31.595 26.227 5.063 1.00 26.53 94 ARG A O 1
ATOM 729 N N . ARG A 1 95 ? 30.816 27.594 6.655 1.00 28.50 95 ARG A N 1
ATOM 730 C CA . ARG A 1 95 ? 30.810 29.096 6.574 1.00 28.50 95 ARG A CA 1
ATOM 731 C C . ARG A 1 95 ? 30.182 29.568 5.242 1.00 28.50 95 ARG A C 1
ATOM 733 O O . ARG A 1 95 ? 30.463 28.973 4.225 1.00 28.50 95 ARG A O 1
ATOM 740 N N . ASN A 1 96 ? 29.404 30.643 5.089 1.00 27.05 96 ASN A N 1
ATOM 741 C CA . ASN A 1 96 ? 28.792 31.682 5.925 1.00 27.05 96 ASN A CA 1
ATOM 742 C C . ASN A 1 96 ? 27.886 32.515 4.967 1.00 27.05 96 ASN A C 1
ATOM 744 O O . ASN A 1 96 ? 28.257 32.708 3.818 1.00 27.05 96 ASN A O 1
ATOM 748 N N . ARG A 1 97 ? 26.791 33.085 5.487 1.00 25.12 97 ARG A N 1
ATOM 749 C CA . ARG A 1 97 ? 26.263 34.452 5.235 1.00 25.12 97 ARG A CA 1
ATOM 750 C C . ARG A 1 97 ? 25.902 35.015 3.829 1.00 25.12 97 ARG A C 1
ATOM 752 O O . ARG A 1 97 ? 26.752 35.250 2.988 1.00 25.12 97 ARG A O 1
ATOM 759 N N . LEU A 1 98 ? 24.667 35.558 3.820 1.00 25.59 98 LEU A N 1
ATOM 760 C CA . LEU A 1 98 ? 24.226 36.937 3.475 1.00 25.59 98 LEU A CA 1
ATOM 761 C C . LEU A 1 98 ? 23.429 37.218 2.173 1.00 25.59 98 LEU A C 1
ATOM 763 O O . LEU A 1 98 ? 23.935 37.163 1.066 1.00 25.59 98 LEU A O 1
ATOM 767 N N . ARG A 1 99 ? 22.224 37.758 2.446 1.00 26.50 99 ARG A N 1
ATOM 768 C CA . ARG A 1 99 ? 21.523 38.937 1.879 1.00 26.50 99 ARG A CA 1
ATOM 769 C C . ARG A 1 99 ? 20.840 38.905 0.498 1.00 26.50 99 ARG A C 1
ATOM 771 O O . ARG A 1 99 ? 21.463 38.872 -0.548 1.00 26.50 99 ARG A O 1
ATOM 778 N N . ARG A 1 100 ? 19.517 39.139 0.593 1.00 27.58 100 ARG A N 1
ATOM 779 C CA . ARG A 1 100 ? 18.664 40.116 -0.126 1.00 27.58 100 ARG A CA 1
ATOM 780 C C . ARG A 1 100 ? 19.213 40.698 -1.438 1.00 27.58 100 ARG A C 1
ATOM 782 O O . ARG A 1 100 ? 20.146 41.492 -1.395 1.00 27.58 100 ARG A O 1
ATOM 789 N N . ARG A 1 101 ? 18.421 40.561 -2.506 1.00 24.97 101 ARG A N 1
ATOM 790 C CA . ARG A 1 101 ? 17.998 41.687 -3.359 1.00 24.97 101 ARG A CA 1
ATOM 791 C C . ARG A 1 101 ? 16.687 41.351 -4.073 1.00 24.97 101 ARG A C 1
ATOM 793 O O . ARG A 1 101 ? 16.553 40.290 -4.670 1.00 24.97 101 ARG A O 1
ATOM 800 N N . ALA A 1 102 ? 15.729 42.261 -3.935 1.00 26.95 102 ALA A N 1
ATOM 801 C CA . ALA A 1 102 ? 14.566 42.384 -4.795 1.00 26.95 102 ALA A CA 1
ATOM 802 C C . ALA A 1 102 ? 15.008 42.998 -6.128 1.00 26.95 102 ALA A C 1
ATOM 804 O O . ALA A 1 102 ? 15.877 43.870 -6.117 1.00 26.95 102 ALA A O 1
ATOM 805 N N . VAL A 1 103 ? 14.398 42.564 -7.229 1.00 26.48 103 VAL A N 1
ATOM 806 C CA . VAL A 1 103 ? 14.369 43.294 -8.500 1.00 26.48 103 VAL A CA 1
ATOM 807 C C . VAL A 1 103 ? 12.989 43.069 -9.119 1.00 26.48 103 VAL A C 1
ATOM 809 O O . VAL A 1 103 ? 12.583 41.933 -9.367 1.00 26.48 103 VAL A O 1
ATOM 812 N N . GLU A 1 104 ? 12.263 44.173 -9.261 1.00 24.80 104 GLU A N 1
ATOM 813 C CA . GLU A 1 104 ? 11.075 44.363 -10.092 1.00 24.80 104 GLU A CA 1
ATOM 814 C C . GLU A 1 104 ? 11.462 44.327 -11.574 1.00 24.80 104 GLU A C 1
ATOM 816 O O . GLU A 1 104 ? 12.546 44.796 -11.899 1.00 24.80 104 GLU A O 1
ATOM 821 N N . GLU A 1 105 ? 10.578 43.846 -12.459 1.00 27.03 105 GLU A N 1
ATOM 822 C CA . GLU A 1 105 ? 10.361 44.417 -13.807 1.00 27.03 105 GLU A CA 1
ATOM 823 C C . GLU A 1 105 ? 9.172 43.735 -14.540 1.00 27.03 105 GLU A C 1
ATOM 825 O O . GLU A 1 105 ? 8.676 42.707 -14.067 1.00 27.03 105 GLU A O 1
ATOM 830 N N . PRO A 1 106 ? 8.594 44.324 -15.614 1.00 29.59 106 PRO A N 1
ATOM 831 C CA . PRO A 1 106 ? 7.179 44.671 -15.622 1.00 29.59 106 PRO A CA 1
ATOM 832 C C . PRO A 1 106 ? 6.323 43.886 -16.627 1.00 29.59 106 PRO A C 1
ATOM 834 O O . PRO A 1 106 ? 6.787 43.237 -17.565 1.00 29.59 106 PRO A O 1
ATOM 837 N N . ALA A 1 107 ? 5.011 44.004 -16.428 1.00 25.86 107 ALA A N 1
ATOM 838 C CA . ALA A 1 107 ? 3.973 43.491 -17.306 1.00 25.86 107 ALA A CA 1
ATOM 839 C C . ALA A 1 107 ? 4.006 44.162 -18.691 1.00 25.86 107 ALA A C 1
ATOM 841 O O . ALA A 1 107 ? 3.887 45.381 -18.806 1.00 25.86 107 ALA A O 1
ATOM 842 N N . ARG A 1 108 ? 4.070 43.353 -19.756 1.00 27.83 108 ARG A N 1
ATOM 843 C CA . ARG A 1 108 ? 3.721 43.779 -21.118 1.00 27.83 108 ARG A CA 1
ATOM 844 C C . ARG A 1 108 ? 2.315 43.301 -21.467 1.00 27.83 108 ARG A C 1
ATOM 846 O O . ARG A 1 108 ? 2.033 42.107 -21.525 1.00 27.83 108 ARG A O 1
ATOM 853 N N . SER A 1 109 ? 1.450 44.285 -21.682 1.00 26.00 109 SER A N 1
ATOM 854 C CA . SER A 1 109 ? 0.111 44.162 -22.247 1.00 26.00 109 SER A CA 1
ATOM 855 C C . SER A 1 109 ? 0.198 43.824 -23.739 1.00 26.00 109 SER A C 1
ATOM 857 O O . SER A 1 109 ? 0.924 44.495 -24.468 1.00 26.00 109 SER A O 1
ATOM 859 N N . CYS A 1 110 ? -0.614 42.870 -24.195 1.00 24.70 110 CYS A N 1
ATOM 860 C CA . CYS A 1 110 ? -1.025 42.762 -25.593 1.00 24.70 110 CYS A CA 1
ATOM 861 C C . CYS A 1 110 ? -2.544 42.562 -25.642 1.00 24.70 110 CYS A C 1
ATOM 863 O O . CYS A 1 110 ? -3.048 41.450 -25.485 1.00 24.70 110 CYS A O 1
ATOM 865 N N . ASN A 1 111 ? -3.263 43.665 -25.854 1.00 26.25 111 ASN A N 1
ATOM 866 C CA . ASN A 1 111 ? -4.636 43.665 -26.343 1.00 26.25 111 ASN A CA 1
ATOM 867 C C . ASN A 1 111 ? -4.621 43.472 -27.864 1.00 26.25 111 ASN A C 1
ATOM 869 O O . ASN A 1 111 ? -3.887 44.149 -28.577 1.00 26.25 111 ASN A O 1
ATOM 873 N N . GLY A 1 112 ? -5.472 42.576 -28.355 1.00 26.62 112 GLY A N 1
ATOM 874 C CA . GLY A 1 112 ? -5.672 42.343 -29.781 1.00 26.62 112 GLY A CA 1
ATOM 875 C C . GLY A 1 112 ? -6.902 41.477 -30.011 1.00 26.62 112 GLY A C 1
ATOM 876 O O . GLY A 1 112 ? -6.796 40.271 -30.214 1.00 26.62 112 GLY A O 1
ATOM 877 N N . ALA A 1 113 ? -8.082 42.088 -29.937 1.00 28.59 113 ALA A N 1
ATOM 878 C CA . ALA A 1 113 ? -9.339 41.461 -30.317 1.00 28.59 113 ALA A CA 1
ATOM 879 C C . ALA A 1 113 ? -9.513 41.513 -31.845 1.00 28.59 113 ALA A C 1
ATOM 881 O O . ALA A 1 113 ? -9.497 42.592 -32.434 1.00 28.59 113 ALA A O 1
ATOM 882 N N . ARG A 1 114 ? -9.754 40.361 -32.484 1.00 27.84 114 ARG A N 1
ATOM 883 C CA . ARG A 1 114 ? -10.468 40.279 -33.769 1.00 27.84 114 ARG A CA 1
ATOM 884 C C . ARG A 1 114 ? -11.444 39.108 -33.772 1.00 27.84 114 ARG A C 1
ATOM 886 O O . ARG A 1 114 ? -11.160 38.024 -33.271 1.00 27.84 114 ARG A O 1
ATOM 893 N N . ALA A 1 115 ? -12.620 39.399 -34.314 1.00 28.34 115 ALA A N 1
ATOM 894 C CA . ALA A 1 115 ? -13.823 38.591 -34.295 1.00 28.34 115 ALA A CA 1
ATOM 895 C C . ALA A 1 115 ? -13.841 37.461 -35.346 1.00 28.34 115 ALA A C 1
ATOM 897 O O . ALA A 1 115 ? -13.231 37.548 -36.406 1.00 28.34 115 ALA A O 1
ATOM 898 N N . HIS A 1 116 ? -14.598 36.418 -34.994 1.00 29.84 116 HIS A N 1
ATOM 899 C CA . HIS A 1 116 ? -15.246 35.369 -35.789 1.00 29.84 116 HIS A CA 1
ATOM 900 C C . HIS A 1 116 ? -14.889 35.157 -37.276 1.00 29.84 116 HIS A C 1
ATOM 902 O O . HIS A 1 116 ? -15.263 35.937 -38.145 1.00 29.84 116 HIS A O 1
ATOM 908 N N . ARG A 1 117 ? -14.480 33.916 -37.586 1.00 25.28 117 ARG A N 1
ATOM 909 C CA . ARG A 1 117 ? -15.079 33.114 -38.673 1.00 25.28 117 ARG A CA 1
ATOM 910 C C . ARG A 1 117 ? -15.027 31.621 -38.325 1.00 25.28 117 ARG A C 1
ATOM 912 O O . ARG A 1 117 ? -13.963 31.062 -38.086 1.00 25.28 117 ARG A O 1
ATOM 919 N N . ARG A 1 118 ? -16.202 30.981 -38.274 1.00 39.59 118 ARG A N 1
ATOM 920 C CA . ARG A 1 118 ? -16.369 29.526 -38.115 1.00 39.59 118 ARG A CA 1
ATOM 921 C C . ARG A 1 118 ? -15.730 28.814 -39.316 1.00 39.59 118 ARG A C 1
ATOM 923 O O . ARG A 1 118 ? -16.206 28.977 -40.435 1.00 39.59 118 ARG A O 1
ATOM 930 N N . ARG A 1 119 ? -14.711 27.985 -39.086 1.00 29.53 119 ARG A N 1
ATOM 931 C CA . ARG A 1 119 ? -14.277 26.935 -40.022 1.00 29.53 119 ARG A CA 1
ATOM 932 C C . ARG A 1 119 ? -14.155 25.617 -39.257 1.00 29.53 119 ARG A C 1
ATOM 934 O O . ARG A 1 119 ? -13.526 25.565 -38.204 1.00 29.53 119 ARG A O 1
ATOM 941 N N . ARG A 1 120 ? -14.838 24.583 -39.760 1.00 33.84 120 ARG A N 1
ATOM 942 C CA . ARG A 1 120 ? -14.790 23.202 -39.251 1.00 33.84 120 ARG A CA 1
ATOM 943 C C . ARG A 1 120 ? -13.341 22.685 -39.330 1.00 33.84 120 ARG A C 1
ATOM 945 O O . ARG A 1 120 ? -12.741 22.854 -40.390 1.00 33.84 120 ARG A O 1
ATOM 952 N N . PRO A 1 121 ? -12.778 22.055 -38.284 1.00 31.28 121 PRO A N 1
ATOM 953 C CA . PRO A 1 121 ? -11.482 21.403 -38.405 1.00 31.28 121 PRO A CA 1
ATOM 954 C C . PRO A 1 121 ? -11.619 20.026 -39.090 1.00 31.28 121 PRO A C 1
ATOM 956 O O . PRO A 1 121 ? -12.671 19.387 -38.977 1.00 31.28 121 PRO A O 1
ATOM 959 N N . PRO A 1 122 ? -10.578 19.572 -39.811 1.00 28.17 122 PRO A N 1
ATOM 960 C CA . PRO A 1 122 ? -10.592 18.344 -40.602 1.00 28.17 122 PRO A CA 1
ATOM 961 C C . PRO A 1 122 ? -10.574 17.065 -39.743 1.00 28.17 122 PRO A C 1
ATOM 963 O O . PRO A 1 122 ? -10.248 17.075 -38.555 1.00 28.17 122 PRO A O 1
ATOM 966 N N . GLN A 1 123 ? -10.946 15.956 -40.382 1.00 31.59 123 GLN A N 1
ATOM 967 C CA . GLN A 1 123 ? -11.329 14.635 -39.857 1.00 31.59 123 GLN A CA 1
ATOM 968 C C . GLN A 1 123 ? -10.263 13.820 -39.075 1.00 31.59 123 GLN A C 1
ATOM 970 O O . GLN A 1 123 ? -10.377 12.602 -39.005 1.00 31.59 123 GLN A O 1
ATOM 975 N N . CYS A 1 124 ? -9.283 14.426 -38.398 1.00 28.47 124 CYS A N 1
ATOM 976 C CA . CYS A 1 124 ? -8.254 13.673 -37.648 1.00 28.47 124 CYS A CA 1
ATOM 977 C C . CYS A 1 124 ? -8.469 13.586 -36.122 1.00 28.47 124 CYS A C 1
ATOM 979 O O . CYS A 1 124 ? -7.624 13.060 -35.406 1.00 28.47 124 CYS A O 1
ATOM 981 N N . PHE A 1 125 ? -9.614 14.037 -35.595 1.00 27.67 125 PHE A N 1
ATOM 982 C CA . PHE A 1 125 ? -9.922 14.019 -34.150 1.00 27.67 125 PHE A CA 1
ATOM 983 C C . PHE A 1 125 ? -10.866 12.882 -33.704 1.00 27.67 125 PHE A C 1
ATOM 985 O O . PHE A 1 125 ? -11.522 12.977 -32.665 1.00 27.67 125 PHE A O 1
ATOM 992 N N . ARG A 1 126 ? -10.954 11.788 -34.476 1.00 25.92 126 ARG A N 1
ATOM 993 C CA . ARG A 1 126 ? -11.908 10.688 -34.225 1.00 25.92 126 ARG A CA 1
ATOM 994 C C . ARG A 1 126 ? -11.375 9.539 -33.351 1.00 25.92 126 ARG A C 1
ATOM 996 O O . ARG A 1 126 ? -12.136 8.635 -33.040 1.00 25.92 126 ARG A O 1
ATOM 1003 N N . VAL A 1 127 ? -10.126 9.595 -32.875 1.00 29.88 127 VAL A N 1
ATOM 1004 C CA . VAL A 1 127 ? -9.498 8.482 -32.118 1.00 29.88 127 VAL A CA 1
ATOM 1005 C C . VAL A 1 127 ? -9.657 8.592 -30.586 1.00 29.88 127 VAL A C 1
ATOM 1007 O O . VAL A 1 127 ? -9.391 7.640 -29.866 1.00 29.88 127 VAL A O 1
ATOM 1010 N N . LEU A 1 128 ? -10.184 9.699 -30.042 1.00 29.59 128 LEU A N 1
ATOM 1011 C CA . LEU A 1 128 ? -10.360 9.872 -28.581 1.00 29.59 128 LEU A CA 1
ATOM 1012 C C . LEU A 1 128 ? -11.816 9.801 -28.079 1.00 29.59 128 LEU A C 1
ATOM 1014 O O . LEU A 1 128 ? -12.082 10.120 -26.923 1.00 29.59 128 LEU A O 1
ATOM 1018 N N . ARG A 1 129 ? -12.766 9.355 -28.913 1.00 26.91 129 ARG A N 1
ATOM 1019 C CA . ARG A 1 129 ? -14.182 9.151 -28.525 1.00 26.91 129 ARG A CA 1
ATOM 1020 C C . ARG A 1 129 ? -14.620 7.683 -28.433 1.00 26.91 129 ARG A C 1
ATOM 1022 O O . ARG A 1 129 ? -15.805 7.423 -28.299 1.00 26.91 129 ARG A O 1
ATOM 1029 N N . SER A 1 130 ? -13.676 6.741 -28.440 1.00 25.94 130 SER A N 1
ATOM 1030 C CA . SER A 1 130 ? -13.953 5.296 -28.349 1.00 25.94 130 SER A CA 1
ATOM 1031 C C . SER A 1 130 ? -13.768 4.699 -26.941 1.00 25.94 130 SER A C 1
ATOM 1033 O O . SER A 1 130 ? -13.726 3.486 -26.793 1.00 25.94 130 SER A O 1
ATOM 1035 N N . LEU A 1 131 ? -13.655 5.516 -25.887 1.00 33.75 131 LEU A N 1
ATOM 1036 C CA . LEU A 1 131 ? -13.566 5.028 -24.495 1.00 33.75 131 LEU A CA 1
ATOM 1037 C C . LEU A 1 131 ? -14.939 4.907 -23.808 1.00 33.75 131 LEU A C 1
ATOM 1039 O O . LEU A 1 131 ? -15.042 4.975 -22.587 1.00 33.75 131 LEU A O 1
ATOM 1043 N N . SER A 1 132 ? -15.997 4.744 -24.595 1.00 33.31 132 SER A N 1
ATOM 1044 C CA . SER A 1 132 ? -17.355 4.473 -24.123 1.00 33.31 132 SER A CA 1
ATOM 1045 C C . SER A 1 132 ? -17.873 3.192 -24.771 1.00 33.31 132 SER A C 1
ATOM 1047 O O . SER A 1 132 ? -18.921 3.199 -25.409 1.00 33.31 132 SER A O 1
ATOM 1049 N N . ASP A 1 133 ? -17.090 2.121 -24.646 1.00 27.45 133 ASP A N 1
ATOM 1050 C CA . ASP A 1 133 ? -17.515 0.759 -24.961 1.00 27.45 133 ASP A CA 1
ATOM 1051 C C . ASP A 1 133 ? -17.960 0.071 -23.647 1.00 27.45 133 ASP A C 1
ATOM 1053 O O . ASP A 1 133 ? -17.216 0.145 -22.660 1.00 27.45 133 ASP A O 1
ATOM 1057 N N . PRO A 1 134 ? -19.152 -0.554 -23.546 1.00 34.66 134 PRO A N 1
ATOM 1058 C CA . PRO A 1 134 ? -19.731 -1.011 -22.274 1.00 34.66 134 PRO A CA 1
ATOM 1059 C C . PRO A 1 134 ? -19.093 -2.268 -21.647 1.00 34.66 134 PRO A C 1
ATOM 1061 O O . PRO A 1 134 ? -19.667 -2.832 -20.715 1.00 34.66 134 PRO A O 1
ATOM 1064 N N . MET A 1 135 ? -17.924 -2.727 -22.107 1.00 29.73 135 MET A N 1
ATOM 1065 C CA . MET A 1 135 ? -17.346 -4.035 -21.746 1.00 29.73 135 MET A CA 1
ATOM 1066 C C . MET A 1 135 ? -16.188 -4.018 -20.726 1.00 29.73 135 MET A C 1
ATOM 1068 O O . MET A 1 135 ? -15.405 -4.960 -20.654 1.00 29.73 135 MET A O 1
ATOM 1072 N N . VAL A 1 136 ? -16.097 -3.003 -19.860 1.00 40.44 136 VAL A N 1
ATOM 1073 C CA . VAL A 1 136 ? -15.248 -3.071 -18.650 1.00 40.44 136 VAL A CA 1
ATOM 1074 C C . VAL A 1 136 ? -16.086 -2.738 -17.415 1.00 40.44 136 VAL A C 1
ATOM 1076 O O . VAL A 1 136 ? -15.903 -1.711 -16.763 1.00 40.44 136 VAL A O 1
ATOM 1079 N N . ARG A 1 137 ? -17.039 -3.612 -17.060 1.00 42.00 137 ARG A N 1
ATOM 1080 C CA . ARG A 1 137 ? -17.614 -3.624 -15.702 1.00 42.00 137 ARG A CA 1
ATOM 1081 C C . ARG A 1 137 ? -16.600 -4.256 -14.743 1.00 42.00 137 ARG A C 1
ATOM 1083 O O . ARG A 1 137 ? -16.764 -5.385 -14.297 1.00 42.00 137 ARG A O 1
ATOM 1090 N N . GLY A 1 138 ? -15.531 -3.522 -14.439 1.00 51.84 138 GLY A N 1
ATOM 1091 C CA . GLY A 1 138 ? -14.751 -3.779 -13.231 1.00 51.84 138 GLY A CA 1
ATOM 1092 C C . GLY A 1 138 ? -15.642 -3.550 -12.009 1.00 51.84 138 GLY A C 1
ATOM 1093 O O . GLY A 1 138 ? -16.500 -2.665 -12.029 1.00 51.84 138 GLY A O 1
ATOM 1094 N N . TYR A 1 139 ? -15.469 -4.346 -10.957 1.00 57.94 139 TYR A N 1
ATOM 1095 C CA . TYR A 1 139 ? -16.210 -4.218 -9.701 1.00 57.94 139 TYR A CA 1
ATOM 1096 C C . TYR A 1 139 ? -15.867 -2.897 -8.984 1.00 57.94 139 TYR A C 1
ATOM 1098 O O . TYR A 1 139 ? -15.144 -2.889 -7.998 1.00 57.94 139 TYR A O 1
ATOM 1106 N N . LEU A 1 140 ? -16.367 -1.750 -9.458 1.00 71.75 140 LEU A N 1
ATOM 1107 C CA . LEU A 1 140 ? -16.208 -0.458 -8.764 1.00 71.75 140 LEU A CA 1
ATOM 1108 C C . LEU A 1 140 ? -17.028 -0.391 -7.468 1.00 71.75 140 LEU A C 1
ATOM 1110 O O . LEU A 1 140 ? -16.821 0.491 -6.635 1.00 71.75 140 LEU A O 1
ATOM 1114 N N . SER A 1 141 ? -17.943 -1.343 -7.307 1.00 87.00 141 SER A N 1
ATOM 1115 C CA . SER A 1 141 ? -18.602 -1.674 -6.058 1.00 87.00 141 SER A CA 1
ATOM 1116 C C . SER A 1 141 ? -18.850 -3.181 -6.025 1.00 87.00 141 SER A C 1
ATOM 1118 O O . SER A 1 141 ? -19.369 -3.750 -6.987 1.00 87.00 141 SER A O 1
ATOM 1120 N N . PHE A 1 142 ? -18.463 -3.839 -4.937 1.00 92.19 142 PHE A N 1
ATOM 1121 C CA . PHE A 1 142 ? -18.778 -5.241 -4.679 1.00 92.19 142 PHE A CA 1
ATOM 1122 C C . PHE A 1 142 ? -18.991 -5.459 -3.185 1.00 92.19 142 PHE A C 1
ATOM 1124 O O . PHE A 1 142 ? -18.239 -4.945 -2.357 1.00 92.19 142 PHE A O 1
ATOM 1131 N N . THR A 1 143 ? -20.020 -6.226 -2.835 1.00 92.00 143 THR A N 1
ATOM 1132 C CA . THR A 1 143 ? -20.299 -6.619 -1.452 1.00 92.00 143 THR A CA 1
ATOM 1133 C C . THR A 1 143 ? -20.604 -8.110 -1.412 1.00 92.00 143 THR A C 1
ATOM 1135 O O . THR A 1 143 ? -21.607 -8.516 -2.021 1.00 92.00 143 THR A O 1
ATOM 1138 N N . PRO A 1 144 ? -19.778 -8.900 -0.697 1.00 90.19 144 PRO A N 1
ATOM 1139 C CA . PRO A 1 144 ? -20.056 -10.302 -0.414 1.00 90.19 144 PRO A CA 1
ATOM 1140 C C . PRO A 1 144 ? -21.451 -10.476 0.190 1.00 90.19 144 PRO A C 1
ATOM 1142 O O . PRO A 1 144 ? -21.895 -9.645 0.983 1.00 90.19 144 PRO A O 1
ATOM 1145 N N . PHE A 1 145 ? -22.150 -11.546 -0.190 1.00 82.19 145 PHE A N 1
ATOM 1146 C CA . PHE A 1 145 ? -23.539 -11.782 0.223 1.00 82.19 145 PHE A CA 1
ATOM 1147 C C . PHE A 1 145 ? -23.693 -11.782 1.752 1.00 82.19 145 PHE A C 1
ATOM 1149 O O . PHE A 1 145 ? -24.562 -11.099 2.282 1.00 82.19 145 PHE A O 1
ATOM 1156 N N . LYS A 1 146 ? -22.765 -12.442 2.454 1.00 80.38 146 LYS A N 1
ATOM 1157 C CA . LYS A 1 146 ? -22.798 -12.639 3.910 1.00 80.38 146 LYS A CA 1
ATOM 1158 C C . LYS A 1 146 ? -22.608 -11.374 4.759 1.00 80.38 146 LYS A C 1
ATOM 1160 O O . LYS A 1 146 ? -22.776 -11.441 5.969 1.00 80.38 146 LYS A O 1
ATOM 1165 N N . LEU A 1 147 ? -22.244 -10.236 4.163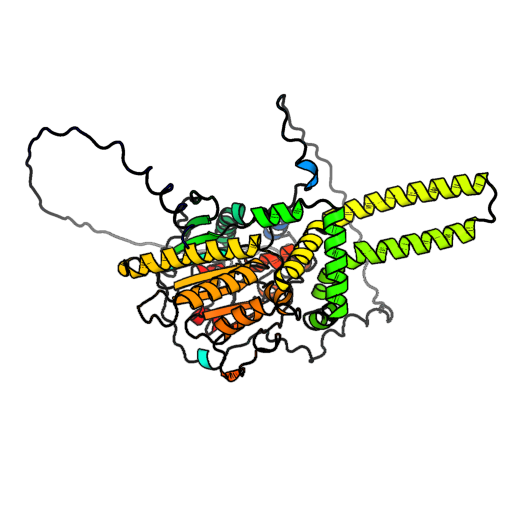 1.00 78.19 147 LEU A N 1
ATOM 1166 C CA . LEU A 1 147 ? -22.044 -8.976 4.893 1.00 78.19 147 LEU A CA 1
ATOM 1167 C C . LEU A 1 147 ? -23.215 -7.993 4.775 1.00 78.19 147 LEU A C 1
ATOM 1169 O O . LEU A 1 147 ? -23.165 -6.928 5.385 1.00 78.19 147 LEU A O 1
ATOM 1173 N N . ARG A 1 148 ? -24.247 -8.292 3.977 1.00 65.12 148 ARG A N 1
ATOM 1174 C CA . ARG A 1 148 ? -25.308 -7.319 3.653 1.00 65.12 148 ARG A CA 1
ATOM 1175 C C . ARG A 1 148 ? -26.260 -7.027 4.815 1.00 65.12 148 ARG A C 1
ATOM 1177 O O . ARG A 1 148 ? -26.768 -5.908 4.890 1.00 65.12 148 ARG A O 1
ATOM 1184 N N . ASP A 1 149 ? -26.418 -7.985 5.723 1.00 59.88 149 ASP A N 1
ATOM 1185 C CA . ASP A 1 149 ? -27.439 -7.955 6.780 1.00 59.88 149 ASP A CA 1
ATOM 1186 C C . ASP A 1 149 ? -26.869 -7.633 8.172 1.00 59.88 149 ASP A C 1
ATOM 1188 O O . ASP A 1 149 ? -27.584 -7.631 9.171 1.00 59.88 149 ASP A O 1
ATOM 1192 N N . LEU A 1 150 ? -25.570 -7.329 8.256 1.00 68.19 150 LEU A N 1
ATOM 1193 C CA . LEU A 1 150 ? -24.942 -6.932 9.511 1.00 68.19 150 LEU A CA 1
ATOM 1194 C C . LEU A 1 150 ? -25.296 -5.480 9.853 1.00 68.19 150 LEU A C 1
ATOM 1196 O O . LEU A 1 150 ? -25.183 -4.580 9.018 1.00 68.19 150 LEU A O 1
ATOM 1200 N N . HIS A 1 151 ? -25.668 -5.250 11.114 1.00 66.19 151 HIS A N 1
ATOM 1201 C CA . HIS A 1 151 ? -25.916 -3.926 11.685 1.00 66.19 151 HIS A CA 1
ATOM 1202 C C . HIS A 1 151 ? -24.729 -3.492 12.556 1.00 66.19 151 HIS A C 1
ATOM 1204 O O . HIS A 1 151 ? -24.623 -3.887 13.716 1.00 66.19 151 HIS A O 1
ATOM 1210 N N . PRO A 1 152 ? -23.796 -2.700 12.009 1.00 76.75 152 PRO A N 1
ATOM 1211 C CA . PRO A 1 152 ? -22.588 -2.326 12.723 1.00 76.75 152 PRO A CA 1
ATOM 1212 C C . PRO A 1 152 ? -22.864 -1.318 13.839 1.00 76.75 152 PRO A C 1
ATOM 1214 O O . PRO A 1 152 ? -23.451 -0.260 13.608 1.00 76.75 152 PRO A O 1
ATOM 1217 N N . ALA A 1 153 ? -22.356 -1.620 15.032 1.00 82.81 153 ALA A N 1
ATOM 1218 C CA . ALA A 1 153 ? -22.375 -0.709 16.168 1.00 82.81 153 ALA A CA 1
ATOM 1219 C C . ALA A 1 153 ? -21.437 0.500 15.952 1.00 82.81 153 ALA A C 1
ATOM 1221 O O . ALA A 1 153 ? -20.430 0.388 15.236 1.00 82.81 153 ALA A O 1
ATOM 1222 N N . PRO A 1 154 ? -21.739 1.654 16.577 1.00 88.75 154 PRO A N 1
ATOM 1223 C CA . PRO A 1 154 ? -20.855 2.813 16.557 1.00 88.75 154 PRO A CA 1
ATOM 1224 C C . PRO A 1 154 ? -19.508 2.522 17.243 1.00 88.75 154 PRO A C 1
ATOM 1226 O O . PRO A 1 154 ? -19.347 1.550 17.984 1.00 88.75 154 PRO A O 1
ATOM 1229 N N . VAL A 1 155 ? -18.533 3.385 16.967 1.00 93.06 155 VAL A N 1
ATOM 1230 C CA . VAL A 1 155 ? -17.160 3.337 17.479 1.00 93.06 155 VAL A CA 1
ATOM 1231 C C . VAL A 1 155 ? -16.883 4.627 18.247 1.00 93.06 155 VAL A C 1
ATOM 1233 O O . VAL A 1 155 ? -16.959 5.717 17.677 1.00 93.06 155 VAL A O 1
ATOM 1236 N N . GLY A 1 156 ? -16.571 4.501 19.535 1.00 91.81 156 GLY A N 1
ATOM 1237 C CA . GLY A 1 156 ? -16.101 5.583 20.396 1.00 91.81 156 GLY A CA 1
ATOM 1238 C C . GLY A 1 156 ? -14.577 5.616 20.521 1.00 91.81 156 GLY A C 1
ATOM 1239 O O . GLY A 1 156 ? -13.997 6.700 20.587 1.00 91.81 156 GLY A O 1
ATOM 1240 N N . ARG A 1 157 ? -13.912 4.454 20.494 1.00 95.00 157 ARG A N 1
ATOM 1241 C CA . ARG A 1 157 ? -12.448 4.314 20.563 1.00 95.00 157 ARG A CA 1
ATOM 1242 C C . ARG A 1 157 ? -11.929 3.428 19.437 1.00 95.00 157 ARG A C 1
ATOM 1244 O O . ARG A 1 157 ? -12.423 2.322 19.237 1.00 95.00 157 ARG A O 1
ATOM 1251 N N . ARG A 1 158 ? -10.904 3.896 18.723 1.00 96.62 158 ARG A N 1
ATOM 1252 C CA . ARG A 1 158 ? -10.277 3.163 17.615 1.00 96.62 158 ARG A CA 1
ATOM 1253 C C . ARG A 1 158 ? -8.760 3.135 17.759 1.00 96.62 158 ARG A C 1
ATOM 1255 O O . ARG A 1 158 ? -8.152 4.156 18.069 1.00 96.62 158 ARG A O 1
ATOM 1262 N N . HIS A 1 159 ? -8.145 1.997 17.463 1.00 98.00 159 HIS A N 1
ATOM 1263 C CA . HIS A 1 159 ? -6.695 1.911 17.266 1.00 98.00 159 HIS A CA 1
ATOM 1264 C C . HIS A 1 159 ? -6.404 1.637 15.797 1.00 98.00 159 HIS A C 1
ATOM 1266 O O . HIS A 1 159 ? -6.976 0.720 15.215 1.00 98.00 159 HIS A O 1
ATOM 1272 N N . VAL A 1 160 ? -5.550 2.444 15.175 1.00 98.38 160 VAL A N 1
ATOM 1273 C CA . VAL A 1 160 ? -5.255 2.373 13.742 1.00 98.38 160 VAL A CA 1
ATOM 1274 C C . VAL A 1 160 ? -3.782 2.092 13.527 1.00 98.38 160 VAL A C 1
ATOM 1276 O O . VAL A 1 160 ? -2.947 2.964 13.742 1.00 98.38 160 VAL A O 1
ATOM 1279 N N . PHE A 1 161 ? -3.481 0.899 13.028 1.00 98.38 161 PHE A N 1
ATOM 1280 C CA . PHE A 1 161 ? -2.161 0.538 12.532 1.00 98.38 161 PHE A CA 1
ATOM 1281 C C . PHE A 1 161 ? -2.061 0.907 11.053 1.00 98.38 161 PHE A C 1
ATOM 1283 O O . PHE A 1 161 ? -2.764 0.340 10.220 1.00 98.38 161 PHE A O 1
ATOM 1290 N N . PHE A 1 162 ? -1.201 1.860 10.709 1.00 98.00 162 PHE A N 1
ATOM 1291 C CA . PHE A 1 162 ? -0.988 2.302 9.335 1.00 98.00 162 PHE A CA 1
ATOM 1292 C C . PHE A 1 162 ? 0.318 1.743 8.765 1.00 98.00 162 PHE A C 1
ATOM 1294 O O . PHE A 1 162 ? 1.387 1.953 9.337 1.00 98.00 162 PHE A O 1
ATOM 1301 N N . ILE A 1 163 ? 0.249 1.093 7.601 1.00 97.62 163 ILE A N 1
ATOM 1302 C CA . ILE A 1 163 ? 1.409 0.604 6.852 1.00 97.62 163 ILE A CA 1
ATOM 1303 C C . ILE A 1 163 ? 1.535 1.393 5.549 1.00 97.62 163 ILE A C 1
ATOM 1305 O O . ILE A 1 163 ? 0.655 1.382 4.681 1.00 97.62 163 ILE A O 1
ATOM 1309 N N . HIS A 1 164 ? 2.655 2.095 5.409 1.00 95.12 164 HIS A N 1
ATOM 1310 C CA . HIS A 1 164 ? 2.917 2.951 4.258 1.00 95.12 164 HIS A CA 1
ATOM 1311 C C . HIS A 1 164 ? 3.335 2.160 3.006 1.00 95.12 164 HIS A C 1
ATOM 1313 O O . HIS A 1 164 ? 3.799 1.024 3.095 1.00 95.12 164 HIS A O 1
ATOM 1319 N N . GLY A 1 165 ? 3.219 2.792 1.834 1.00 93.25 165 GLY A N 1
ATOM 1320 C CA . GLY A 1 165 ? 3.678 2.243 0.553 1.00 93.25 165 GLY A CA 1
ATOM 1321 C C . GLY A 1 165 ? 5.201 2.137 0.416 1.00 93.25 165 GLY A C 1
ATOM 1322 O O . GLY A 1 165 ? 5.945 2.393 1.360 1.00 93.25 165 GLY A O 1
ATOM 1323 N N . PHE A 1 166 ? 5.674 1.791 -0.784 1.00 91.81 166 PHE A N 1
ATOM 1324 C CA . PHE A 1 166 ? 7.103 1.751 -1.114 1.00 91.81 166 PHE A CA 1
ATOM 1325 C C . PHE A 1 166 ? 7.670 3.179 -1.148 1.00 91.81 166 PHE A C 1
ATOM 1327 O O . PHE A 1 166 ? 7.763 3.785 -2.203 1.00 91.81 166 PHE A O 1
ATOM 1334 N N . ASP A 1 167 ? 7.985 3.769 0.001 1.00 86.88 167 ASP A N 1
ATOM 1335 C CA . ASP A 1 167 ? 8.594 5.098 0.109 1.00 86.88 167 ASP A CA 1
ATOM 1336 C C . ASP A 1 167 ? 9.564 5.113 1.303 1.00 86.88 167 ASP A C 1
ATOM 1338 O O . ASP A 1 167 ? 9.218 4.776 2.436 1.00 86.88 167 ASP A O 1
ATOM 1342 N N . ALA A 1 168 ? 10.817 5.490 1.033 1.00 82.94 168 ALA A N 1
ATOM 1343 C CA . ALA A 1 168 ? 11.898 5.513 2.018 1.00 82.94 168 ALA A CA 1
ATOM 1344 C C . ALA A 1 168 ? 11.732 6.616 3.080 1.00 82.94 168 ALA A C 1
ATOM 1346 O O . ALA A 1 168 ? 12.492 6.668 4.043 1.00 82.94 168 ALA A O 1
ATOM 1347 N N . ARG A 1 169 ? 10.774 7.533 2.911 1.00 79.00 169 ARG A N 1
ATOM 1348 C CA . ARG A 1 169 ? 10.542 8.662 3.822 1.00 79.00 169 ARG A CA 1
ATOM 1349 C C . ARG A 1 169 ? 9.127 8.683 4.401 1.00 79.00 169 ARG A C 1
ATOM 1351 O O . ARG A 1 169 ? 8.893 9.429 5.356 1.00 79.00 169 ARG A O 1
ATOM 1358 N N . SER A 1 170 ? 8.188 7.897 3.871 1.00 71.62 170 SER A N 1
ATOM 1359 C CA . SER A 1 170 ? 6.782 7.934 4.296 1.00 71.62 170 SER A CA 1
ATOM 1360 C C . SER A 1 170 ? 6.582 7.491 5.737 1.00 71.62 170 SER A C 1
ATOM 1362 O O . SER A 1 170 ? 5.850 8.170 6.443 1.00 71.62 170 SER A O 1
ATOM 1364 N N . GLY A 1 171 ? 7.244 6.433 6.218 1.00 71.50 171 GLY A N 1
ATOM 1365 C CA . GLY A 1 171 ? 7.074 5.975 7.608 1.00 71.50 171 GLY A CA 1
ATOM 1366 C C . GLY A 1 171 ? 7.410 7.057 8.642 1.00 71.50 171 GLY A C 1
ATOM 1367 O O . GLY A 1 171 ? 6.689 7.258 9.614 1.00 71.50 171 GLY A O 1
ATOM 1368 N N . ILE A 1 172 ? 8.450 7.845 8.365 1.00 76.12 172 ILE A N 1
ATOM 1369 C CA . ILE A 1 172 ? 8.910 8.940 9.229 1.00 76.12 172 ILE A CA 1
ATOM 1370 C C . ILE A 1 172 ? 8.008 10.174 9.092 1.00 76.12 172 ILE A C 1
ATOM 1372 O O . ILE A 1 172 ? 7.697 10.840 10.081 1.00 76.12 172 ILE A O 1
ATOM 1376 N N . ARG A 1 173 ? 7.598 10.513 7.866 1.00 86.31 173 ARG A N 1
ATOM 1377 C CA . ARG A 1 173 ? 6.901 11.773 7.567 1.00 86.31 173 ARG A CA 1
ATOM 1378 C C . ARG A 1 173 ? 5.375 11.661 7.586 1.00 86.31 173 ARG A C 1
ATOM 1380 O O . ARG A 1 173 ? 4.708 12.697 7.570 1.00 86.31 173 ARG A O 1
ATOM 1387 N N . PHE A 1 174 ? 4.813 10.453 7.613 1.00 90.56 174 PHE A N 1
ATOM 1388 C CA . PHE A 1 174 ? 3.367 10.241 7.588 1.00 90.56 174 PHE A CA 1
ATOM 1389 C C . PHE A 1 174 ? 2.637 10.915 8.757 1.00 90.56 174 PHE A C 1
ATOM 1391 O O . PHE A 1 174 ? 1.653 11.587 8.474 1.00 90.56 174 PHE A O 1
ATOM 1398 N N . PRO A 1 175 ? 3.113 10.879 10.017 1.00 90.75 175 PRO A N 1
ATOM 1399 C CA . PRO A 1 175 ? 2.430 11.584 11.107 1.00 90.75 175 PRO A CA 1
ATOM 1400 C C . PRO A 1 175 ? 2.308 13.101 10.860 1.00 90.75 175 PRO A C 1
ATOM 1402 O O . PRO A 1 175 ? 1.249 13.701 11.052 1.00 90.75 175 PRO A O 1
ATOM 1405 N N . ALA A 1 176 ? 3.369 13.732 10.341 1.00 89.69 176 ALA A N 1
ATOM 1406 C CA . ALA A 1 176 ? 3.356 15.152 9.979 1.00 89.69 176 ALA A CA 1
ATOM 1407 C C . ALA A 1 176 ? 2.440 15.433 8.775 1.00 89.69 176 ALA A C 1
ATOM 1409 O O . ALA A 1 176 ? 1.705 16.424 8.757 1.00 89.69 176 ALA A O 1
ATOM 1410 N N . PHE A 1 177 ? 2.456 14.547 7.775 1.00 91.75 177 PHE A N 1
ATOM 1411 C CA . PHE A 1 177 ? 1.532 14.591 6.644 1.00 91.75 177 PHE A CA 1
ATOM 1412 C C . PHE A 1 177 ? 0.074 14.477 7.111 1.00 91.75 177 PHE A C 1
ATOM 1414 O O . PHE A 1 177 ? -0.746 15.308 6.729 1.00 91.75 177 PHE A O 1
ATOM 1421 N N . PHE A 1 178 ? -0.227 13.512 7.980 1.00 93.62 178 PHE A N 1
ATOM 1422 C CA . PHE A 1 178 ? -1.544 13.277 8.557 1.00 93.62 178 PHE A CA 1
ATOM 1423 C C . PHE A 1 178 ? -2.040 14.521 9.291 1.00 93.62 178 PHE A C 1
ATOM 1425 O O . PHE A 1 178 ? -3.121 15.009 8.982 1.00 93.62 178 PHE A O 1
ATOM 1432 N N . LYS A 1 179 ? -1.223 15.102 10.183 1.00 91.81 179 LYS A N 1
ATOM 1433 C CA . LYS A 1 179 ? -1.568 16.337 10.910 1.00 91.81 179 LYS A CA 1
ATOM 1434 C C . LYS A 1 179 ? -1.890 17.495 9.958 1.00 91.81 179 LYS A C 1
ATOM 1436 O O . LYS A 1 179 ? -2.859 18.222 10.167 1.00 91.81 179 LYS A O 1
ATOM 1441 N N . ARG A 1 180 ? -1.107 17.656 8.885 1.00 92.69 180 ARG A N 1
ATOM 1442 C CA . ARG A 1 180 ? -1.328 18.702 7.875 1.00 92.69 180 ARG A CA 1
ATOM 1443 C C . ARG A 1 180 ? -2.623 18.491 7.092 1.00 92.69 180 ARG A C 1
ATOM 1445 O O . ARG A 1 180 ? -3.367 19.445 6.879 1.00 92.69 180 ARG A O 1
ATOM 1452 N N . GLU A 1 181 ? -2.869 17.276 6.611 1.00 93.75 181 GLU A N 1
ATOM 1453 C CA . GLU A 1 181 ? -4.083 16.977 5.851 1.00 93.75 181 GLU A CA 1
ATOM 1454 C C . GLU A 1 181 ? -5.328 16.994 6.752 1.00 93.75 181 GLU A C 1
ATOM 1456 O O . GLU A 1 181 ? -6.358 17.493 6.312 1.00 93.75 181 GLU A O 1
ATOM 1461 N N . LEU A 1 182 ? -5.222 16.596 8.024 1.00 92.00 182 LEU A N 1
ATOM 1462 C CA . LEU A 1 182 ? -6.287 16.763 9.016 1.00 92.00 182 LEU A CA 1
ATOM 1463 C C . LEU A 1 182 ? -6.661 18.242 9.173 1.00 92.00 182 LEU A C 1
ATOM 1465 O O . LEU A 1 182 ? -7.831 18.590 9.076 1.00 92.00 182 LEU A O 1
ATOM 1469 N N . GLY A 1 183 ? -5.674 19.137 9.301 1.00 90.75 183 GLY A N 1
ATOM 1470 C CA . GLY A 1 183 ? -5.936 20.579 9.349 1.00 90.75 183 GLY A CA 1
ATOM 1471 C C . GLY A 1 183 ? -6.648 21.108 8.095 1.00 90.75 183 GLY A C 1
ATOM 1472 O O . GLY A 1 183 ? -7.523 21.966 8.189 1.00 90.75 183 GLY A O 1
ATOM 1473 N N . ARG A 1 184 ? -6.331 20.568 6.909 1.00 91.38 184 ARG A N 1
ATOM 1474 C CA . ARG A 1 184 ? -7.047 20.906 5.664 1.00 91.38 184 ARG A CA 1
ATOM 1475 C C . ARG A 1 184 ? -8.467 20.354 5.636 1.00 91.38 184 ARG A C 1
ATOM 1477 O O . ARG A 1 184 ? -9.339 21.015 5.083 1.00 91.38 184 ARG A O 1
ATOM 1484 N N . HIS A 1 185 ? -8.684 19.160 6.180 1.00 90.25 185 HIS A N 1
ATOM 1485 C CA . HIS A 1 185 ? -10.009 18.558 6.310 1.00 90.25 185 HIS A CA 1
ATOM 1486 C C . HIS A 1 185 ? -10.894 19.416 7.219 1.00 90.25 185 HIS A C 1
ATOM 1488 O O . HIS A 1 185 ? -11.935 19.892 6.769 1.00 90.25 185 HIS A O 1
ATOM 1494 N N . THR A 1 186 ? -10.403 19.750 8.417 1.00 87.69 186 THR A N 1
ATOM 1495 C CA . THR A 1 186 ? -11.045 20.672 9.367 1.00 87.69 186 THR A CA 1
ATOM 1496 C C . THR A 1 186 ? -11.384 22.016 8.725 1.00 87.69 186 THR A C 1
ATOM 1498 O O . THR A 1 186 ? -12.529 22.453 8.785 1.00 87.69 186 THR A O 1
ATOM 1501 N N . ALA A 1 187 ? -10.437 22.641 8.019 1.00 87.62 187 ALA A N 1
ATOM 1502 C CA . ALA A 1 187 ? -10.670 23.928 7.363 1.00 87.62 187 ALA A CA 1
ATOM 1503 C C . ALA A 1 187 ? -11.739 23.890 6.252 1.00 87.62 187 ALA A C 1
ATOM 1505 O O . ALA A 1 187 ? -12.298 24.928 5.911 1.00 87.62 187 ALA A O 1
ATOM 1506 N N . ARG A 1 188 ? -12.001 22.724 5.647 1.00 87.31 188 ARG A N 1
ATOM 1507 C CA . ARG A 1 188 ? -12.960 22.573 4.537 1.00 87.31 188 ARG A CA 1
ATOM 1508 C C . ARG A 1 188 ? -14.345 22.147 4.993 1.00 87.31 188 ARG A C 1
ATOM 1510 O O . ARG A 1 188 ? -15.326 22.558 4.384 1.00 87.31 188 ARG A O 1
ATOM 1517 N N . PHE A 1 189 ? -14.419 21.305 6.018 1.00 83.50 189 PHE A N 1
ATOM 1518 C CA . PHE A 1 189 ? -15.673 20.704 6.470 1.00 83.50 189 PHE A CA 1
ATOM 1519 C C . PHE A 1 189 ? -16.132 21.217 7.838 1.00 83.50 189 PHE A C 1
ATOM 1521 O O . PHE A 1 189 ? -17.157 20.762 8.330 1.00 83.50 189 PHE A O 1
ATOM 1528 N N . GLY A 1 190 ? -15.401 22.160 8.443 1.00 70.94 190 GLY A N 1
ATOM 1529 C CA . GLY A 1 190 ? -15.793 22.840 9.680 1.00 70.94 190 GLY A CA 1
ATOM 1530 C C . GLY A 1 190 ? -15.841 21.939 10.914 1.00 70.94 190 GLY A C 1
ATOM 1531 O O . GLY A 1 190 ? -16.494 22.285 11.892 1.00 70.94 190 GLY A O 1
ATOM 1532 N N . THR A 1 191 ? -15.173 20.784 10.887 1.00 65.38 191 THR A N 1
ATOM 1533 C CA . THR A 1 191 ? -15.056 19.921 12.067 1.00 65.38 191 THR A CA 1
ATOM 1534 C C . THR A 1 191 ? -14.201 20.622 13.120 1.00 65.38 191 THR A C 1
ATOM 1536 O O . THR A 1 191 ? -13.153 21.172 12.788 1.00 65.38 191 THR A O 1
ATOM 1539 N N . MET A 1 192 ? -14.642 20.649 14.383 1.00 58.50 192 MET A N 1
ATOM 1540 C CA . MET A 1 192 ? -13.888 21.308 15.459 1.00 58.50 192 MET A CA 1
ATOM 1541 C C . MET A 1 192 ? -12.441 20.784 15.511 1.00 58.50 192 MET A C 1
ATOM 1543 O O . MET A 1 192 ? -12.218 19.585 15.294 1.00 58.50 192 MET A O 1
ATOM 1547 N N . PRO A 1 193 ? -11.446 21.649 15.786 1.00 67.44 193 PRO A N 1
ATOM 1548 C CA . PRO A 1 193 ? -10.053 21.235 15.869 1.00 67.44 193 PRO A CA 1
ATOM 1549 C C . PRO A 1 193 ? -9.905 20.127 16.913 1.00 67.44 193 PRO A C 1
ATOM 1551 O O . PRO A 1 193 ? -10.266 20.285 18.077 1.00 67.44 193 PRO A O 1
ATOM 1554 N N . ARG A 1 194 ? -9.379 18.982 16.480 1.00 82.38 194 ARG A N 1
ATOM 1555 C CA . ARG A 1 194 ? -9.101 17.851 17.366 1.00 82.38 194 ARG A CA 1
ATOM 1556 C C . ARG A 1 194 ? -7.736 18.038 18.011 1.00 82.38 194 ARG A C 1
ATOM 1558 O O . ARG A 1 194 ? -6.772 18.390 17.329 1.00 82.38 194 ARG A O 1
ATOM 1565 N N . ALA A 1 195 ? -7.644 17.757 19.308 1.00 85.69 195 ALA A N 1
ATOM 1566 C CA . ALA A 1 195 ? -6.357 17.680 19.983 1.00 85.69 195 ALA A CA 1
ATOM 1567 C C . ALA A 1 195 ? -5.550 16.516 19.388 1.00 85.69 195 ALA A C 1
ATOM 1569 O O . ALA A 1 195 ? -6.041 15.390 19.314 1.00 85.69 195 ALA A O 1
ATOM 1570 N N . VAL A 1 196 ? -4.329 16.801 18.939 1.00 91.56 196 VAL A N 1
ATOM 1571 C CA . VAL A 1 196 ? -3.389 15.798 18.427 1.00 91.56 196 VAL A CA 1
ATOM 1572 C C . VAL A 1 196 ? -2.190 15.780 19.360 1.00 91.56 196 VAL A C 1
ATOM 1574 O O . VAL A 1 196 ? -1.576 16.829 19.564 1.00 91.56 196 VAL A O 1
ATOM 1577 N N . SER A 1 197 ? -1.869 14.615 19.922 1.00 93.62 197 SER A N 1
ATOM 1578 C CA . SER A 1 197 ? -0.729 14.476 20.829 1.00 93.62 197 SER A CA 1
ATOM 1579 C C . SER A 1 197 ? 0.606 14.678 20.113 1.00 93.62 197 SER A C 1
ATOM 1581 O O . SER A 1 197 ? 0.700 14.712 18.881 1.00 93.62 197 SER A O 1
ATOM 1583 N N . GLU A 1 198 ? 1.674 14.747 20.902 1.00 92.38 198 GLU A N 1
ATOM 1584 C CA . GLU A 1 198 ? 3.022 14.572 20.378 1.00 92.38 198 GLU A CA 1
ATOM 1585 C C . GLU A 1 198 ? 3.199 13.171 19.771 1.00 92.38 198 GLU A C 1
ATOM 1587 O O . GLU A 1 198 ? 2.561 12.202 20.198 1.00 92.38 198 GLU A O 1
ATOM 1592 N N . ILE A 1 199 ? 4.053 13.089 18.751 1.00 93.69 199 ILE A N 1
ATOM 1593 C CA . ILE A 1 199 ? 4.403 11.844 18.070 1.00 93.69 199 ILE A CA 1
ATOM 1594 C C . ILE A 1 199 ? 5.508 11.163 18.870 1.00 93.69 199 ILE A C 1
ATOM 1596 O O . ILE A 1 199 ? 6.614 11.688 18.974 1.00 93.69 199 ILE A O 1
ATOM 1600 N N . ARG A 1 200 ? 5.227 9.968 19.379 1.00 93.75 200 ARG A N 1
ATOM 1601 C CA . ARG A 1 200 ? 6.198 9.126 20.080 1.00 93.75 200 ARG A CA 1
ATOM 1602 C C . ARG A 1 200 ? 6.776 8.104 19.112 1.00 93.75 200 ARG A C 1
ATOM 1604 O O . ARG A 1 200 ? 6.044 7.554 18.296 1.00 93.75 200 ARG A O 1
ATOM 1611 N N . THR A 1 201 ? 8.079 7.862 19.184 1.00 93.69 201 THR A N 1
ATOM 1612 C CA . THR A 1 201 ? 8.741 6.801 18.410 1.00 93.69 201 THR A CA 1
ATOM 1613 C C . THR A 1 201 ? 9.031 5.636 19.347 1.00 93.69 201 THR A C 1
ATOM 1615 O O . THR A 1 201 ? 9.456 5.868 20.478 1.00 93.69 201 THR A O 1
ATOM 1618 N N . SER A 1 202 ? 8.767 4.409 18.903 1.00 93.31 202 SER A N 1
ATOM 1619 C CA . SER A 1 202 ? 9.106 3.202 19.657 1.00 93.31 202 SER A CA 1
ATOM 1620 C C . SER A 1 202 ? 10.621 3.074 19.845 1.00 93.31 202 SER A C 1
ATOM 1622 O O . SER A 1 202 ? 11.403 3.597 19.048 1.00 93.31 202 SER A O 1
ATOM 1624 N N . ALA A 1 203 ? 11.050 2.360 20.889 1.00 90.44 203 ALA A N 1
ATOM 1625 C CA . ALA A 1 203 ? 12.473 2.179 21.191 1.00 90.44 203 ALA A CA 1
ATOM 1626 C C . ALA A 1 203 ? 13.243 1.475 20.057 1.00 90.44 203 ALA A C 1
ATOM 1628 O O . ALA A 1 203 ? 14.398 1.799 19.801 1.00 90.44 203 ALA A O 1
ATOM 1629 N N . ASP A 1 204 ? 12.589 0.558 19.340 1.00 90.44 204 ASP A N 1
ATOM 1630 C CA . ASP A 1 204 ? 13.144 -0.136 18.171 1.00 90.44 204 ASP A CA 1
ATOM 1631 C C . ASP A 1 204 ? 13.105 0.704 16.875 1.00 90.44 204 ASP A C 1
ATOM 1633 O O . ASP A 1 204 ? 13.630 0.286 15.843 1.00 90.44 204 ASP A O 1
ATOM 1637 N N . GLY A 1 205 ? 12.475 1.884 16.898 1.00 91.38 205 GLY A N 1
ATOM 1638 C CA . GLY A 1 205 ? 12.297 2.754 15.735 1.00 91.38 205 GLY A CA 1
ATOM 1639 C C . GLY A 1 205 ? 11.344 2.214 14.660 1.00 91.38 205 GLY A C 1
ATOM 1640 O O . GLY A 1 205 ? 11.222 2.831 13.597 1.00 91.38 205 GLY A O 1
ATOM 1641 N N . LEU A 1 206 ? 10.666 1.088 14.909 1.00 93.62 206 LEU A N 1
ATOM 1642 C CA . LEU A 1 206 ? 9.794 0.412 13.946 1.00 93.62 206 LEU A CA 1
ATOM 1643 C C . LEU A 1 206 ? 8.343 0.884 13.996 1.00 93.62 206 LEU A C 1
ATOM 1645 O O . LEU A 1 206 ? 7.570 0.545 13.096 1.00 93.62 206 LEU A O 1
ATOM 1649 N N . SER A 1 207 ? 7.959 1.692 14.985 1.00 94.38 207 SER A N 1
ATOM 1650 C CA . SER A 1 207 ? 6.653 2.333 15.001 1.00 94.38 207 SER A CA 1
ATOM 1651 C C . SER A 1 207 ? 6.667 3.767 15.525 1.00 94.38 207 SER A C 1
ATOM 1653 O O . SER A 1 207 ? 7.572 4.225 16.229 1.00 94.38 207 SER A O 1
ATOM 1655 N N . ARG A 1 208 ? 5.653 4.529 15.107 1.00 95.38 208 ARG A N 1
ATOM 1656 C CA . ARG A 1 208 ? 5.394 5.892 15.583 1.00 95.38 208 ARG A CA 1
ATOM 1657 C C . ARG A 1 208 ? 3.939 6.058 15.950 1.00 95.38 208 ARG A C 1
ATOM 1659 O O . ARG A 1 208 ? 3.082 5.859 15.092 1.00 95.38 208 ARG A O 1
ATOM 1666 N N . THR A 1 209 ? 3.683 6.520 17.165 1.00 95.88 209 THR A N 1
ATOM 1667 C CA . THR A 1 209 ? 2.344 6.571 17.747 1.00 95.88 209 THR A CA 1
ATOM 1668 C C . THR A 1 209 ? 1.960 7.992 18.135 1.00 95.88 209 THR A C 1
ATOM 1670 O O . THR A 1 209 ? 2.771 8.749 18.667 1.00 95.88 209 THR A O 1
ATOM 1673 N N . TRP A 1 210 ? 0.716 8.366 17.861 1.00 96.31 210 TRP A N 1
ATOM 1674 C CA . TRP A 1 210 ? 0.101 9.610 18.319 1.00 96.31 210 TRP A CA 1
ATOM 1675 C C . TRP A 1 210 ? -1.399 9.400 18.505 1.00 96.31 210 TRP A C 1
ATOM 1677 O O . TRP A 1 210 ? -1.998 8.529 17.876 1.00 96.31 210 TRP A O 1
ATOM 1687 N N . THR A 1 211 ? -2.028 10.217 19.340 1.00 96.38 211 THR A N 1
ATOM 1688 C CA . THR A 1 211 ? -3.470 10.165 19.563 1.00 96.38 211 THR A CA 1
ATOM 1689 C C . THR A 1 211 ? -4.162 11.377 18.959 1.00 96.38 211 THR A C 1
ATOM 1691 O O . THR A 1 211 ? -3.604 12.473 18.863 1.00 96.38 211 THR A O 1
ATOM 1694 N N . VAL A 1 212 ? -5.394 11.160 18.517 1.00 94.50 212 VAL A N 1
ATOM 1695 C CA . VAL A 1 212 ? -6.322 12.180 18.047 1.00 94.50 212 VAL A CA 1
ATOM 1696 C C . VAL A 1 212 ? -7.554 12.101 18.938 1.00 94.50 212 VAL A C 1
ATOM 1698 O O . VAL A 1 212 ? -8.248 11.083 18.960 1.00 94.50 212 VAL A O 1
ATOM 1701 N N . GLY A 1 213 ? -7.818 13.167 19.689 1.00 90.19 213 GLY A N 1
ATOM 1702 C CA . GLY A 1 213 ? -8.957 13.233 20.598 1.00 90.19 213 GLY A CA 1
ATOM 1703 C C . GLY A 1 213 ? -10.313 13.144 19.879 1.00 90.19 213 GLY A C 1
ATOM 1704 O O . GLY A 1 213 ? -10.401 13.379 18.659 1.00 90.19 213 GLY A O 1
ATOM 1705 N N . PRO A 1 214 ? -11.387 12.826 20.625 1.00 84.19 214 PRO A N 1
ATOM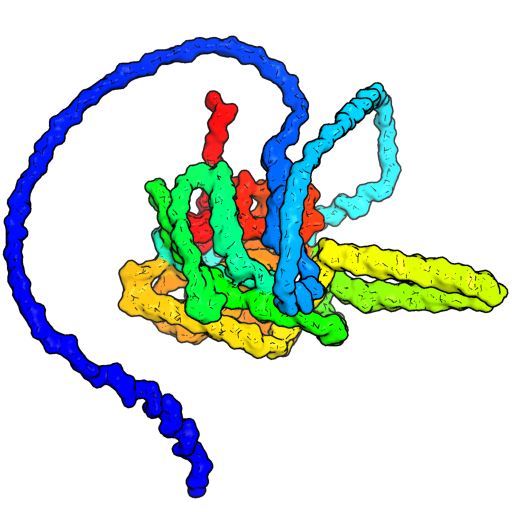 1706 C CA . PRO A 1 214 ? -12.739 12.957 20.106 1.00 84.19 214 PRO A CA 1
ATOM 1707 C C . PRO A 1 214 ? -13.014 14.433 19.756 1.00 84.19 214 PRO A C 1
ATOM 1709 O O . PRO A 1 214 ? -12.390 15.334 20.327 1.00 84.19 214 PRO A O 1
ATOM 1712 N N . PRO A 1 215 ? -13.905 14.710 18.794 1.00 79.06 215 PRO A N 1
ATOM 1713 C CA . PRO A 1 215 ? -14.303 16.078 18.503 1.00 79.06 215 PRO A CA 1
ATOM 1714 C C . PRO A 1 215 ? -15.157 16.633 19.654 1.00 79.06 215 PRO A C 1
ATOM 1716 O O . PRO A 1 215 ? -15.809 15.878 20.374 1.00 79.06 215 PRO A O 1
ATOM 1719 N N . ALA A 1 216 ? -15.150 17.957 19.832 1.00 72.88 216 ALA A N 1
ATOM 1720 C CA . ALA A 1 216 ? -15.843 18.614 20.947 1.00 72.88 216 ALA A CA 1
ATOM 1721 C C . ALA A 1 216 ? -17.373 18.422 20.927 1.00 72.88 216 ALA A C 1
ATOM 1723 O O . ALA A 1 216 ? -18.005 18.451 21.975 1.00 72.88 216 ALA A O 1
ATOM 1724 N N . ASP A 1 217 ? -17.959 18.198 19.748 1.00 72.44 217 ASP A N 1
ATOM 1725 C CA . ASP A 1 217 ? -19.384 17.897 19.551 1.00 72.44 217 ASP A CA 1
ATOM 1726 C C . ASP A 1 217 ? -19.748 16.430 19.858 1.00 72.44 217 ASP A C 1
ATOM 1728 O O . ASP A 1 217 ? -20.911 16.042 19.773 1.00 72.44 217 ASP A O 1
ATOM 1732 N N . GLY A 1 218 ? -18.757 15.597 20.195 1.00 72.44 218 GLY A N 1
ATOM 1733 C CA . GLY A 1 218 ? -18.927 14.166 20.424 1.00 72.44 218 GLY A CA 1
ATOM 1734 C C . GLY A 1 218 ? -19.162 13.346 19.149 1.00 72.44 218 GLY A C 1
ATOM 1735 O O . GLY A 1 218 ? -19.253 12.121 19.237 1.00 72.44 218 GLY A O 1
ATOM 1736 N N . ASP A 1 219 ? -19.212 13.949 17.957 1.00 77.88 219 ASP A N 1
ATOM 1737 C CA . ASP A 1 219 ? -19.465 13.252 16.690 1.00 77.88 219 ASP A CA 1
ATOM 1738 C C . ASP A 1 219 ? -18.183 12.667 16.059 1.00 77.88 219 ASP A C 1
ATOM 1740 O O . ASP A 1 219 ? -17.750 13.023 14.954 1.00 77.88 219 ASP A O 1
ATOM 1744 N N . GLY A 1 220 ? -17.517 11.769 16.792 1.00 84.50 220 GLY A N 1
ATOM 1745 C CA . GLY A 1 220 ? -16.340 11.048 16.310 1.00 84.50 220 GLY A CA 1
ATOM 1746 C C . GLY A 1 220 ? -15.732 10.092 17.330 1.00 84.50 220 GLY A C 1
ATOM 1747 O O . GLY A 1 220 ? -16.073 10.123 18.508 1.00 84.50 220 GLY A O 1
ATOM 1748 N N . ALA A 1 221 ? -14.800 9.263 16.863 1.00 90.38 221 ALA A N 1
ATOM 1749 C CA . ALA A 1 221 ? -14.016 8.382 17.718 1.00 90.38 221 ALA A CA 1
ATOM 1750 C C . ALA A 1 221 ? -12.770 9.104 18.260 1.00 90.38 221 ALA A C 1
ATOM 1752 O O . ALA A 1 221 ? -12.189 9.955 17.573 1.00 90.38 221 ALA A O 1
ATOM 1753 N N . ALA A 1 222 ? -12.345 8.730 19.467 1.00 93.88 222 ALA A N 1
ATOM 1754 C CA . ALA A 1 222 ? -10.987 8.937 19.954 1.00 93.88 222 ALA A CA 1
ATOM 1755 C C . ALA A 1 222 ? -10.075 7.885 19.312 1.00 93.88 222 ALA A C 1
ATOM 1757 O O . ALA A 1 222 ? -10.404 6.696 19.314 1.00 93.88 222 ALA A O 1
ATOM 1758 N N . VAL A 1 223 ? -8.951 8.309 18.736 1.00 96.12 223 VAL A N 1
ATOM 1759 C CA . VAL A 1 223 ? -8.142 7.438 17.877 1.00 96.12 223 VAL A CA 1
ATOM 1760 C C . VAL A 1 223 ? -6.689 7.421 18.311 1.00 96.12 223 VAL A C 1
ATOM 1762 O O . VAL A 1 223 ? -6.050 8.466 18.380 1.00 96.12 223 VAL A O 1
ATOM 1765 N N . CYS A 1 224 ? -6.154 6.230 18.558 1.00 97.19 224 CYS A N 1
ATOM 1766 C CA . CYS A 1 224 ? -4.717 6.004 18.624 1.00 97.19 224 CYS A CA 1
ATOM 1767 C C . CYS A 1 224 ? -4.231 5.601 17.230 1.00 97.19 224 CYS A C 1
ATOM 1769 O O . CYS A 1 224 ? -4.707 4.617 16.671 1.00 97.19 224 CYS A O 1
ATOM 1771 N N . CYS A 1 225 ? -3.327 6.376 16.644 1.00 97.19 225 CYS A N 1
ATOM 1772 C CA . CYS A 1 225 ? -2.716 6.077 15.358 1.00 97.19 225 CYS A CA 1
ATOM 1773 C C . CYS A 1 225 ? -1.288 5.594 15.588 1.00 97.19 225 CYS A C 1
ATOM 1775 O O . CYS A 1 225 ? -0.494 6.300 16.202 1.00 97.19 225 CYS A O 1
ATOM 1777 N N . GLU A 1 226 ? -0.943 4.442 15.027 1.00 97.12 226 GLU A N 1
ATOM 1778 C CA . GLU A 1 226 ? 0.396 3.868 15.056 1.00 97.12 226 GLU A CA 1
ATOM 1779 C C . GLU A 1 226 ? 0.847 3.559 13.626 1.00 97.12 226 GLU A C 1
ATOM 1781 O O . GLU A 1 226 ? 0.242 2.762 12.917 1.00 97.12 226 GLU A O 1
ATOM 1786 N N . THR A 1 227 ? 1.905 4.215 13.157 1.00 96.94 227 THR A N 1
ATOM 1787 C CA . THR A 1 227 ? 2.512 3.916 11.854 1.00 96.94 227 THR A CA 1
ATOM 1788 C C . THR A 1 227 ? 3.581 2.856 12.020 1.00 96.94 227 THR A C 1
ATOM 1790 O O . THR A 1 227 ? 4.532 3.081 12.760 1.00 96.94 227 THR A O 1
ATOM 1793 N N . LEU A 1 228 ? 3.454 1.753 11.289 1.00 97.06 228 LEU A N 1
ATOM 1794 C CA . LEU A 1 228 ? 4.437 0.679 11.229 1.00 97.06 228 LEU A CA 1
ATOM 1795 C C . LEU A 1 228 ? 5.445 0.974 10.108 1.00 97.06 228 LEU A C 1
ATOM 1797 O O . LEU A 1 228 ? 5.076 1.174 8.944 1.00 97.06 228 LEU A O 1
ATOM 1801 N N . ILE A 1 229 ? 6.724 1.061 10.468 1.00 95.69 229 ILE A N 1
ATOM 1802 C CA . ILE A 1 229 ? 7.792 1.612 9.630 1.00 95.69 229 ILE A CA 1
ATOM 1803 C C . ILE A 1 229 ? 8.611 0.487 9.010 1.00 95.69 229 ILE A C 1
ATOM 1805 O O . ILE A 1 229 ? 9.114 -0.398 9.700 1.00 95.69 229 ILE A O 1
ATOM 1809 N N . TRP A 1 230 ? 8.770 0.542 7.688 1.00 95.88 230 TRP A N 1
ATOM 1810 C CA . TRP A 1 230 ? 9.597 -0.396 6.920 1.00 95.88 230 TRP A CA 1
ATOM 1811 C C . TRP A 1 230 ? 10.448 0.277 5.840 1.00 95.88 230 TRP A C 1
ATOM 1813 O O . TRP A 1 230 ? 10.909 -0.340 4.879 1.00 95.88 230 TRP A O 1
ATOM 1823 N N . SER A 1 231 ? 10.672 1.580 6.009 1.00 93.94 231 SER A N 1
ATOM 1824 C CA . SER A 1 231 ? 11.431 2.415 5.081 1.00 93.94 231 SER A CA 1
ATOM 1825 C C . SER A 1 231 ? 12.898 2.012 4.933 1.00 93.94 231 SER A C 1
ATOM 1827 O O . SER A 1 231 ? 13.503 2.357 3.925 1.00 93.94 231 SER A O 1
ATOM 1829 N N . ASP A 1 232 ? 13.470 1.291 5.895 1.00 93.94 232 ASP A N 1
ATOM 1830 C CA . ASP A 1 232 ? 14.829 0.746 5.835 1.00 93.94 232 ASP A CA 1
ATOM 1831 C C . ASP A 1 232 ? 14.984 -0.281 4.702 1.00 93.94 232 ASP A C 1
ATOM 1833 O O . ASP A 1 232 ? 15.919 -0.182 3.908 1.00 93.94 232 ASP A O 1
ATOM 1837 N N . ILE A 1 233 ? 14.008 -1.181 4.538 1.00 95.56 233 ILE A N 1
ATOM 1838 C CA . ILE A 1 233 ? 13.972 -2.151 3.434 1.00 95.56 233 ILE A CA 1
ATOM 1839 C C . ILE A 1 233 ? 13.831 -1.425 2.089 1.00 95.56 233 ILE A C 1
ATOM 1841 O O . ILE A 1 233 ? 14.535 -1.729 1.124 1.00 95.56 233 ILE A O 1
ATOM 1845 N N . VAL A 1 234 ? 12.953 -0.419 2.026 1.00 94.62 234 VAL A N 1
ATOM 1846 C CA . VAL A 1 234 ? 12.770 0.402 0.819 1.00 94.62 234 VAL A CA 1
ATOM 1847 C C . VAL A 1 234 ? 14.056 1.157 0.472 1.00 94.62 234 VAL A C 1
ATOM 1849 O O . VAL A 1 234 ? 14.447 1.225 -0.692 1.00 94.62 234 VAL A O 1
ATOM 1852 N N . HIS A 1 235 ? 14.737 1.716 1.473 1.00 92.69 235 HIS A N 1
ATOM 1853 C CA . HIS A 1 235 ? 15.996 2.425 1.283 1.00 92.69 235 HIS A CA 1
ATOM 1854 C C . HIS A 1 235 ? 17.094 1.489 0.764 1.00 92.69 235 HIS A C 1
ATOM 1856 O O . HIS A 1 235 ? 17.769 1.835 -0.205 1.00 92.69 235 HIS A O 1
ATOM 1862 N N . ALA A 1 236 ? 17.216 0.289 1.340 1.00 93.94 236 ALA A N 1
ATOM 1863 C CA . ALA A 1 236 ? 18.144 -0.741 0.877 1.00 93.94 236 ALA A CA 1
ATOM 1864 C C . ALA A 1 236 ? 17.880 -1.159 -0.581 1.00 93.94 236 ALA A C 1
ATOM 1866 O O . ALA A 1 236 ? 18.810 -1.431 -1.339 1.00 93.94 236 ALA A O 1
ATOM 1867 N N . ASP A 1 237 ? 16.616 -1.174 -1.006 1.00 94.94 237 ASP A N 1
ATOM 1868 C CA . ASP A 1 237 ? 16.246 -1.498 -2.382 1.00 94.94 237 ASP A CA 1
ATOM 1869 C C . ASP A 1 237 ? 16.551 -0.375 -3.374 1.00 94.94 237 ASP A C 1
ATOM 1871 O O . ASP A 1 237 ? 16.939 -0.643 -4.515 1.00 94.94 237 ASP A O 1
ATOM 1875 N N . LEU A 1 238 ? 16.387 0.880 -2.955 1.00 92.06 238 LEU A N 1
ATOM 1876 C CA . LEU A 1 238 ? 16.712 2.054 -3.765 1.00 92.06 238 LEU A CA 1
ATOM 1877 C C . LEU A 1 238 ? 18.226 2.290 -3.872 1.00 92.06 238 LEU A C 1
ATOM 1879 O O . LEU A 1 238 ? 18.676 2.847 -4.872 1.00 92.06 238 LEU A O 1
ATOM 1883 N N . SER A 1 239 ? 19.014 1.844 -2.888 1.00 92.50 239 SER A N 1
ATOM 1884 C CA . SER A 1 239 ? 20.476 2.001 -2.854 1.00 92.50 239 SER A CA 1
ATOM 1885 C C . SER A 1 239 ? 21.249 0.879 -3.563 1.00 92.50 239 SER A C 1
ATOM 1887 O O . SER A 1 239 ? 22.481 0.902 -3.611 1.00 92.50 239 SER A O 1
ATOM 1889 N N . ARG A 1 240 ? 20.553 -0.103 -4.155 1.00 93.88 240 ARG A N 1
ATOM 1890 C CA . ARG A 1 240 ? 21.184 -1.222 -4.871 1.00 93.88 240 ARG A CA 1
ATOM 1891 C C . ARG A 1 240 ? 22.099 -0.725 -6.002 1.00 93.88 240 ARG A C 1
ATOM 1893 O O . ARG A 1 240 ? 21.681 0.132 -6.787 1.00 93.88 240 ARG A O 1
ATOM 1900 N N . PRO A 1 241 ? 23.286 -1.338 -6.191 1.00 94.44 241 PRO A N 1
ATOM 1901 C CA . PRO A 1 241 ? 24.136 -1.051 -7.342 1.00 94.44 241 PRO A CA 1
ATOM 1902 C C . PRO A 1 241 ? 23.376 -1.215 -8.660 1.00 94.44 241 PRO A C 1
ATOM 1904 O O . PRO A 1 241 ? 22.610 -2.170 -8.822 1.00 94.44 241 PRO A O 1
ATOM 1907 N N . VAL A 1 242 ? 23.617 -0.314 -9.617 1.00 90.69 242 VAL A N 1
ATOM 1908 C CA . VAL A 1 242 ? 22.883 -0.270 -10.894 1.00 90.69 242 VAL A CA 1
ATOM 1909 C C . VAL A 1 242 ? 22.921 -1.618 -11.614 1.00 90.69 242 VAL A C 1
ATOM 1911 O O . VAL A 1 242 ? 21.870 -2.133 -11.980 1.00 90.69 242 VAL A O 1
ATOM 1914 N N . LEU A 1 243 ? 24.094 -2.252 -11.728 1.00 92.81 243 LEU A N 1
ATOM 1915 C CA . LEU A 1 243 ? 24.233 -3.560 -12.385 1.00 92.81 243 LEU A CA 1
ATOM 1916 C C . LEU A 1 243 ? 23.342 -4.635 -11.748 1.00 92.81 243 LEU A C 1
ATOM 1918 O O . LEU A 1 243 ? 22.696 -5.413 -12.449 1.00 92.81 243 LEU A O 1
ATOM 1922 N N . ARG A 1 244 ? 23.238 -4.639 -10.413 1.00 95.12 244 ARG A N 1
ATOM 1923 C CA . ARG A 1 244 ? 22.361 -5.562 -9.686 1.00 95.12 244 ARG A CA 1
ATOM 1924 C C . ARG A 1 244 ? 20.891 -5.270 -9.977 1.00 95.12 244 ARG A C 1
ATOM 1926 O O . ARG A 1 244 ? 20.126 -6.209 -10.185 1.00 95.12 244 ARG A O 1
ATOM 1933 N N . GLN A 1 245 ? 20.495 -3.998 -10.016 1.00 94.12 245 GLN A N 1
ATOM 1934 C CA . GLN A 1 245 ? 19.128 -3.604 -10.370 1.00 94.12 245 GLN A CA 1
ATOM 1935 C C . GLN A 1 245 ? 18.766 -4.039 -11.796 1.00 94.12 245 GLN A C 1
ATOM 1937 O O . GLN A 1 245 ? 17.714 -4.640 -11.991 1.00 94.12 245 GLN A O 1
ATOM 1942 N N . LEU A 1 246 ? 19.655 -3.826 -12.771 1.00 92.81 246 LEU A N 1
ATOM 1943 C CA . LEU A 1 246 ? 19.438 -4.237 -14.163 1.00 92.81 246 LEU A CA 1
ATOM 1944 C C . LEU A 1 246 ? 19.328 -5.763 -14.305 1.00 92.81 246 LEU A C 1
ATOM 1946 O O . LEU A 1 246 ? 18.412 -6.252 -14.963 1.00 92.81 246 LEU A O 1
ATOM 1950 N N . ALA A 1 247 ? 20.196 -6.526 -13.634 1.00 95.25 247 ALA A N 1
ATOM 1951 C CA . ALA A 1 247 ? 20.145 -7.989 -13.661 1.00 95.25 247 ALA A CA 1
ATOM 1952 C C . ALA A 1 247 ? 18.861 -8.547 -13.021 1.00 95.25 247 ALA A C 1
ATOM 1954 O O . ALA A 1 247 ? 18.273 -9.510 -13.517 1.00 95.25 247 ALA A O 1
ATOM 1955 N N . LEU A 1 248 ? 18.404 -7.953 -11.915 1.00 95.94 248 LEU A N 1
ATOM 1956 C CA . LEU A 1 248 ? 17.133 -8.320 -11.284 1.00 95.94 248 LEU A CA 1
ATOM 1957 C C . LEU A 1 248 ? 15.939 -7.940 -12.166 1.00 95.94 248 LEU A C 1
ATOM 1959 O O . LEU A 1 248 ? 15.000 -8.726 -12.290 1.00 95.94 248 LEU A O 1
ATOM 1963 N N . LEU A 1 249 ? 15.994 -6.774 -12.814 1.00 94.38 249 LEU A N 1
ATOM 1964 C CA . LEU A 1 249 ? 14.967 -6.344 -13.753 1.00 94.38 249 LEU A CA 1
ATOM 1965 C C . LEU A 1 249 ? 14.863 -7.310 -14.937 1.00 94.38 249 LEU A C 1
ATOM 1967 O O . LEU A 1 249 ? 13.759 -7.730 -15.264 1.00 94.38 249 LEU A O 1
ATOM 1971 N N . ALA A 1 250 ? 15.989 -7.719 -15.529 1.00 93.69 250 ALA A N 1
ATOM 1972 C CA . ALA A 1 250 ? 16.019 -8.681 -16.632 1.00 93.69 250 ALA A CA 1
ATOM 1973 C C . ALA A 1 250 ? 15.354 -10.010 -16.242 1.00 93.69 250 ALA A C 1
ATOM 1975 O O . ALA A 1 250 ? 14.474 -10.501 -16.949 1.00 93.69 250 ALA A O 1
ATOM 1976 N N . ARG A 1 251 ? 15.692 -10.554 -15.064 1.00 93.88 251 ARG A N 1
ATOM 1977 C CA . ARG A 1 251 ? 15.046 -11.770 -14.535 1.00 93.88 251 ARG A CA 1
ATOM 1978 C C . ARG A 1 251 ? 13.540 -11.586 -14.330 1.00 93.88 251 ARG A C 1
ATOM 1980 O O . ARG A 1 251 ? 12.762 -12.478 -14.666 1.00 93.88 251 ARG A O 1
ATOM 1987 N N . SER A 1 252 ? 13.126 -10.425 -13.821 1.00 92.69 252 SER A N 1
ATOM 1988 C CA . SER A 1 252 ? 11.711 -10.082 -13.653 1.00 92.69 252 SER A CA 1
ATOM 1989 C C . SER A 1 252 ? 10.968 -10.001 -14.993 1.00 92.69 252 SER A C 1
ATOM 1991 O O . SER A 1 252 ? 9.842 -10.490 -15.078 1.00 92.69 252 SER A O 1
ATOM 1993 N N . VAL A 1 253 ? 11.591 -9.456 -16.048 1.00 90.88 253 VAL A N 1
ATOM 1994 C CA . VAL A 1 253 ? 11.016 -9.417 -17.408 1.00 90.88 253 VAL A CA 1
ATOM 1995 C C . VAL A 1 253 ? 10.770 -10.813 -17.936 1.00 90.88 253 VAL A C 1
ATOM 1997 O O . VAL A 1 253 ? 9.653 -11.107 -18.348 1.00 90.88 253 VAL A O 1
ATOM 2000 N N . VAL A 1 254 ? 11.797 -11.666 -17.915 1.00 91.56 254 VAL A N 1
ATOM 2001 C CA . VAL A 1 254 ? 11.714 -13.026 -18.462 1.00 91.56 254 VAL A CA 1
ATOM 2002 C C . VAL A 1 254 ? 10.587 -13.798 -17.777 1.00 91.56 254 VAL A C 1
ATOM 2004 O O . VAL A 1 254 ? 9.721 -14.358 -18.445 1.00 91.56 254 VAL A O 1
ATOM 2007 N N . SER A 1 255 ? 10.532 -13.734 -16.444 1.00 89.00 255 SER A N 1
ATOM 2008 C CA . SER A 1 255 ? 9.457 -14.331 -15.646 1.00 89.00 255 SER A CA 1
ATOM 2009 C C . SER A 1 255 ? 8.081 -13.743 -15.991 1.00 89.00 255 SER A C 1
ATOM 2011 O O . SER A 1 255 ? 7.130 -14.488 -16.219 1.00 89.00 255 SER A O 1
ATOM 2013 N N . GLY A 1 256 ? 7.964 -12.415 -16.091 1.00 87.81 256 GLY A N 1
ATOM 2014 C CA . GLY A 1 256 ? 6.705 -11.743 -16.414 1.00 87.81 256 GLY A CA 1
ATOM 2015 C C . GLY A 1 256 ? 6.183 -12.049 -17.822 1.00 87.81 256 GLY A C 1
ATOM 2016 O O . GLY A 1 256 ? 4.975 -12.232 -17.993 1.00 87.81 256 GLY A O 1
ATOM 2017 N N . LEU A 1 257 ? 7.072 -12.132 -18.817 1.00 89.06 257 LEU A N 1
ATOM 2018 C CA . LEU A 1 257 ? 6.737 -12.494 -20.197 1.00 89.06 257 LEU A CA 1
ATOM 2019 C C . LEU A 1 257 ? 6.297 -13.955 -20.296 1.00 89.06 257 LEU A C 1
ATOM 2021 O O . LEU A 1 257 ? 5.228 -14.216 -20.843 1.00 89.06 257 LEU A O 1
ATOM 2025 N N . ALA A 1 258 ? 7.047 -14.883 -19.691 1.00 89.44 258 ALA A N 1
ATOM 2026 C CA . ALA A 1 258 ? 6.720 -16.311 -19.689 1.00 89.44 258 ALA A CA 1
ATOM 2027 C C . ALA A 1 258 ? 5.325 -16.607 -19.102 1.00 89.44 258 ALA A C 1
ATOM 2029 O O . ALA A 1 258 ? 4.668 -17.576 -19.473 1.00 89.44 258 ALA A O 1
ATOM 2030 N N . GLN A 1 259 ? 4.839 -15.753 -18.198 1.00 86.25 259 GLN A N 1
ATOM 2031 C CA . GLN A 1 259 ? 3.529 -15.898 -17.558 1.00 86.25 259 GLN A CA 1
ATOM 2032 C C . GLN A 1 259 ? 2.408 -15.065 -18.195 1.00 86.25 259 GLN A C 1
ATOM 2034 O O . GLN A 1 259 ? 1.267 -15.114 -17.706 1.00 86.25 259 GLN A O 1
ATOM 2039 N N . GLY A 1 260 ? 2.722 -14.261 -19.215 1.00 86.00 260 GLY A N 1
ATOM 2040 C CA . GLY A 1 260 ? 1.794 -13.314 -19.832 1.00 86.00 260 GLY A CA 1
ATOM 2041 C C . GLY A 1 260 ? 1.300 -12.228 -18.870 1.00 86.00 260 GLY A C 1
ATOM 2042 O O . GLY A 1 260 ? 0.169 -11.758 -19.004 1.00 86.00 260 GLY A O 1
ATOM 2043 N N . LEU A 1 261 ? 2.103 -11.841 -17.868 1.00 84.56 261 LEU A N 1
ATOM 2044 C CA . LEU A 1 261 ? 1.660 -10.944 -16.794 1.00 84.56 261 LEU A CA 1
ATOM 2045 C C . LEU A 1 261 ? 1.250 -9.564 -17.327 1.00 84.56 261 LEU A C 1
ATOM 2047 O O . LEU A 1 261 ? 0.259 -9.016 -16.860 1.00 84.56 261 LEU A O 1
ATOM 2051 N N . PHE A 1 262 ? 1.940 -9.046 -18.348 1.00 78.62 262 PHE A N 1
ATOM 2052 C CA . PHE A 1 262 ? 1.594 -7.769 -18.987 1.00 78.62 262 PHE A CA 1
ATOM 2053 C C . PHE A 1 262 ? 0.200 -7.783 -19.624 1.00 78.62 262 PHE A C 1
ATOM 2055 O O . PHE A 1 262 ? -0.556 -6.824 -19.472 1.00 78.62 262 PHE A O 1
ATOM 2062 N N . PHE A 1 263 ? -0.166 -8.886 -20.282 1.00 82.44 263 PHE A N 1
ATOM 2063 C CA . PHE A 1 263 ? -1.485 -9.057 -20.894 1.00 82.44 263 PHE A CA 1
ATOM 2064 C C . PHE A 1 263 ? -2.569 -9.242 -19.833 1.00 82.44 263 PHE A C 1
ATOM 2066 O O . PHE A 1 263 ? -3.618 -8.605 -19.901 1.00 82.44 263 PHE A O 1
ATOM 2073 N N . LYS A 1 264 ? -2.289 -10.039 -18.793 1.00 82.06 264 LYS A N 1
ATOM 2074 C CA . LYS A 1 264 ? -3.200 -10.213 -17.650 1.00 82.06 264 LYS A CA 1
ATOM 2075 C C . LYS A 1 264 ? -3.508 -8.901 -16.952 1.00 82.06 264 LYS A C 1
ATOM 2077 O O . LYS A 1 264 ? -4.617 -8.732 -16.454 1.00 82.06 264 LYS A O 1
ATOM 2082 N N . THR A 1 265 ? -2.541 -7.990 -16.906 1.00 80.25 265 THR A N 1
ATOM 2083 C CA . THR A 1 265 ? -2.740 -6.688 -16.288 1.00 80.25 265 THR A CA 1
ATOM 2084 C C . THR A 1 265 ? -3.377 -5.640 -17.199 1.00 80.25 265 THR A C 1
ATOM 2086 O O . THR A 1 265 ? -3.944 -4.676 -16.689 1.00 80.25 265 THR A O 1
ATOM 2089 N N . ALA A 1 266 ? -3.352 -5.834 -18.522 1.00 82.38 266 ALA A N 1
ATOM 2090 C CA . ALA A 1 266 ? -3.936 -4.902 -19.492 1.00 82.38 266 ALA A CA 1
ATOM 2091 C C . ALA A 1 266 ? -5.426 -4.632 -19.245 1.00 82.38 266 ALA A C 1
ATOM 2093 O O . ALA A 1 266 ? -5.892 -3.505 -19.425 1.00 82.38 266 ALA A O 1
ATOM 2094 N N . ARG A 1 267 ? -6.152 -5.633 -18.735 1.00 83.25 267 ARG A N 1
ATOM 2095 C CA . ARG A 1 267 ? -7.572 -5.511 -18.376 1.00 83.25 267 ARG A CA 1
ATOM 2096 C C . ARG A 1 267 ? -7.861 -4.518 -17.243 1.00 83.25 267 ARG A C 1
ATOM 2098 O O . ARG A 1 267 ? -8.990 -4.059 -17.141 1.00 83.25 267 ARG A O 1
ATOM 2105 N N . PHE A 1 268 ? -6.871 -4.173 -16.412 1.00 79.38 268 PHE A N 1
ATOM 2106 C CA . PHE A 1 268 ? -7.019 -3.177 -15.336 1.00 79.38 268 PHE A CA 1
ATOM 2107 C C . PHE A 1 268 ? -6.729 -1.745 -15.803 1.00 79.38 268 PHE A C 1
ATOM 2109 O O . PHE A 1 268 ? -6.759 -0.813 -15.006 1.00 79.38 268 PHE A O 1
ATOM 2116 N N . GLY A 1 269 ? -6.428 -1.548 -17.089 1.00 81.06 269 GLY A N 1
ATOM 2117 C CA . GLY A 1 269 ? -6.249 -0.232 -17.689 1.00 81.06 269 GLY A CA 1
ATOM 2118 C C . GLY A 1 269 ? -4.914 -0.055 -18.407 1.00 81.06 269 GLY A C 1
ATOM 2119 O O . GLY A 1 269 ? -3.848 -0.512 -17.984 1.00 81.06 269 GLY A O 1
ATOM 2120 N N . TRP A 1 270 ? -4.968 0.695 -19.507 1.00 79.75 270 TRP A N 1
ATOM 2121 C CA . TRP A 1 270 ? -3.790 0.998 -20.314 1.00 79.75 270 TRP A CA 1
ATOM 2122 C C . TRP A 1 270 ? -2.742 1.868 -19.595 1.00 79.75 270 TRP A C 1
ATOM 2124 O O . TRP A 1 270 ? -1.564 1.514 -19.656 1.00 79.75 270 TRP A O 1
ATOM 2134 N N . PRO A 1 271 ? -3.104 2.940 -18.849 1.00 84.81 271 PRO A N 1
ATOM 2135 C CA . PRO A 1 271 ? -2.107 3.748 -18.137 1.00 84.81 271 PRO A CA 1
ATOM 2136 C C . PRO A 1 271 ? -1.309 2.939 -17.108 1.00 84.81 271 PRO A C 1
ATOM 2138 O O . PRO A 1 271 ? -0.097 3.107 -16.987 1.00 84.81 271 PRO A O 1
ATOM 2141 N N . TYR A 1 272 ? -1.985 2.013 -16.428 1.00 80.88 272 TYR A N 1
ATOM 2142 C CA . TYR A 1 272 ? -1.372 1.065 -15.505 1.00 80.88 272 TYR A CA 1
ATOM 2143 C C . TYR A 1 272 ? -0.345 0.164 -16.206 1.00 80.88 272 TYR A C 1
ATOM 2145 O O . TYR A 1 272 ? 0.780 -0.023 -15.733 1.00 80.88 272 TYR A O 1
ATOM 2153 N N . THR A 1 273 ? -0.724 -0.382 -17.361 1.00 83.25 273 THR A N 1
ATOM 2154 C CA . THR A 1 273 ? 0.116 -1.318 -18.118 1.00 83.25 273 THR A CA 1
ATOM 2155 C C . THR A 1 273 ? 1.354 -0.621 -18.658 1.00 83.25 273 THR A C 1
ATOM 2157 O O . THR A 1 273 ? 2.459 -1.145 -18.534 1.00 83.25 273 THR A O 1
ATOM 2160 N N . LEU A 1 274 ? 1.190 0.603 -19.167 1.00 85.31 274 LEU A N 1
ATOM 2161 C CA . LEU A 1 274 ? 2.298 1.447 -19.602 1.00 85.31 274 LEU A CA 1
ATOM 2162 C C . LEU A 1 274 ? 3.267 1.752 -18.459 1.00 85.31 274 LEU A C 1
ATOM 2164 O O . LEU A 1 274 ? 4.473 1.588 -18.626 1.00 85.31 274 LEU A O 1
ATOM 2168 N N . LEU A 1 275 ? 2.758 2.155 -17.290 1.00 85.69 275 LEU A N 1
ATOM 2169 C CA . LEU A 1 275 ? 3.603 2.452 -16.132 1.00 85.69 275 LEU A CA 1
ATOM 2170 C C . LEU A 1 275 ? 4.371 1.207 -15.661 1.00 85.69 275 LEU A C 1
ATOM 2172 O O . LEU A 1 275 ? 5.551 1.293 -15.328 1.00 85.69 275 LEU A O 1
ATOM 2176 N N . SER A 1 276 ? 3.722 0.043 -15.697 1.00 81.69 276 SER A N 1
ATOM 2177 C CA . SER A 1 276 ? 4.328 -1.244 -15.342 1.00 81.69 276 SER A CA 1
ATOM 2178 C C . SER A 1 276 ? 5.375 -1.716 -16.359 1.00 81.69 276 SER A C 1
ATOM 2180 O O . SER A 1 276 ? 6.340 -2.380 -15.981 1.00 81.69 276 SER A O 1
ATOM 2182 N N . ALA A 1 277 ? 5.199 -1.384 -17.642 1.00 85.56 277 ALA A N 1
ATOM 2183 C CA . ALA A 1 277 ? 6.124 -1.725 -18.722 1.00 85.56 277 ALA A CA 1
ATOM 2184 C C . ALA A 1 277 ? 7.288 -0.729 -18.876 1.00 85.56 277 ALA A C 1
ATOM 2186 O O . ALA A 1 277 ? 8.317 -1.068 -19.465 1.00 85.56 277 ALA A O 1
ATOM 2187 N N . PHE A 1 278 ? 7.146 0.482 -18.332 1.00 88.00 278 PHE A N 1
ATOM 2188 C CA . PHE A 1 278 ? 8.071 1.598 -18.526 1.00 88.00 278 PHE A CA 1
ATOM 2189 C C . PHE A 1 278 ? 9.544 1.263 -18.220 1.00 88.00 278 PHE A C 1
ATOM 2191 O O . PHE A 1 278 ? 10.380 1.525 -19.090 1.00 88.00 278 PHE A O 1
ATOM 2198 N N . PRO A 1 279 ? 9.905 0.633 -17.078 1.00 89.81 279 PRO A N 1
ATOM 2199 C CA . PRO A 1 279 ? 11.303 0.296 -16.814 1.00 89.81 279 PRO A CA 1
ATOM 2200 C C . PRO A 1 279 ? 11.903 -0.645 -17.860 1.00 89.81 279 PRO A C 1
ATOM 2202 O O . PRO A 1 279 ? 13.061 -0.499 -18.235 1.00 89.81 279 PRO A O 1
ATOM 2205 N N . PHE A 1 280 ? 11.112 -1.589 -18.365 1.00 86.75 280 PHE A N 1
ATOM 2206 C CA . PHE A 1 280 ? 11.570 -2.576 -19.338 1.00 86.75 280 PHE A CA 1
ATOM 2207 C C . PHE A 1 280 ? 11.796 -1.952 -20.711 1.00 86.75 280 PHE A C 1
ATOM 2209 O O . PHE A 1 280 ? 12.806 -2.222 -21.357 1.00 86.75 280 PHE A O 1
ATOM 2216 N N . PHE A 1 281 ? 10.888 -1.067 -21.129 1.00 86.88 281 PHE A N 1
ATOM 2217 C CA . PHE A 1 281 ? 11.028 -0.341 -22.385 1.00 86.88 281 PHE A CA 1
ATOM 2218 C C . PHE A 1 281 ? 12.294 0.525 -22.385 1.00 86.88 281 PHE A C 1
ATOM 2220 O O . PHE A 1 281 ? 13.080 0.476 -23.327 1.00 86.88 281 PHE A O 1
ATOM 2227 N N . VAL A 1 282 ? 12.536 1.261 -21.298 1.00 87.38 282 VAL A N 1
ATOM 2228 C CA . VAL A 1 282 ? 13.715 2.129 -21.164 1.00 87.38 282 VAL A CA 1
ATOM 2229 C C . VAL A 1 282 ? 15.020 1.336 -21.071 1.00 87.38 282 VAL A C 1
ATOM 2231 O O . VAL A 1 282 ? 16.016 1.775 -21.630 1.00 87.38 282 VAL A O 1
ATOM 2234 N N . VAL A 1 283 ? 15.046 0.203 -20.362 1.00 88.19 283 VAL A N 1
ATOM 2235 C CA . VAL A 1 283 ? 16.291 -0.557 -20.133 1.00 88.19 283 VAL A CA 1
ATOM 2236 C C . VAL A 1 283 ? 16.651 -1.476 -21.296 1.00 88.19 283 VAL A C 1
ATOM 2238 O O . VAL A 1 283 ? 17.832 -1.657 -21.566 1.00 88.19 283 VAL A O 1
ATOM 2241 N N . PHE A 1 284 ? 15.667 -2.066 -21.974 1.00 86.62 284 PHE A N 1
ATOM 2242 C CA . PHE A 1 284 ? 15.928 -3.093 -22.988 1.00 86.62 284 PHE A CA 1
ATOM 2243 C C . PHE A 1 284 ? 15.592 -2.618 -24.400 1.00 86.62 284 PHE A C 1
ATOM 2245 O O . PHE A 1 284 ? 16.409 -2.761 -25.304 1.00 86.62 284 PHE A O 1
ATOM 2252 N N . VAL A 1 285 ? 14.416 -2.017 -24.599 1.00 87.44 285 VAL A N 1
ATOM 2253 C CA . VAL A 1 285 ? 13.927 -1.682 -25.947 1.00 87.44 285 VAL A CA 1
ATOM 2254 C C . VAL A 1 285 ? 14.621 -0.440 -26.499 1.00 87.44 285 VAL A C 1
ATOM 2256 O O . VAL A 1 285 ? 15.128 -0.472 -27.615 1.00 87.44 285 VAL A O 1
ATOM 2259 N N . VAL A 1 286 ? 14.697 0.644 -25.721 1.00 86.88 286 VAL A N 1
ATOM 2260 C CA . VAL A 1 286 ? 15.335 1.893 -26.168 1.00 86.88 286 VAL A CA 1
ATOM 2261 C C . VAL A 1 286 ? 16.813 1.676 -26.528 1.00 86.88 286 VAL A C 1
ATOM 2263 O O . VAL A 1 286 ? 17.187 2.055 -27.636 1.00 86.88 286 VAL A O 1
ATOM 2266 N N . PRO A 1 287 ? 17.654 1.024 -25.699 1.00 84.38 287 PRO A N 1
ATOM 2267 C CA . PRO A 1 287 ? 19.040 0.754 -26.072 1.00 84.38 287 PRO A CA 1
ATOM 2268 C C . PRO A 1 287 ? 19.166 -0.139 -27.307 1.00 84.38 287 PRO A C 1
ATOM 2270 O O . PRO A 1 287 ? 19.989 0.155 -28.166 1.00 84.38 287 PRO A O 1
ATOM 2273 N N . ALA A 1 288 ? 18.329 -1.174 -27.451 1.00 86.06 288 ALA A N 1
ATOM 2274 C CA . ALA A 1 288 ? 18.342 -2.027 -28.641 1.00 86.06 288 ALA A CA 1
ATOM 2275 C C . ALA A 1 288 ? 18.015 -1.241 -29.923 1.00 86.06 288 ALA A C 1
ATOM 2277 O O . ALA A 1 288 ? 18.690 -1.408 -30.941 1.00 86.06 288 ALA A O 1
ATOM 2278 N N . LEU A 1 289 ? 17.031 -0.336 -29.868 1.00 87.00 289 LEU A N 1
ATOM 2279 C CA . LEU A 1 289 ? 16.692 0.550 -30.985 1.00 87.00 289 LEU A CA 1
ATOM 2280 C C . LEU A 1 289 ? 17.827 1.530 -31.303 1.00 87.00 289 LEU A C 1
ATOM 2282 O O . LEU A 1 289 ? 18.135 1.734 -32.472 1.00 87.00 289 LEU A O 1
ATOM 2286 N N . LEU A 1 290 ? 18.477 2.100 -30.285 1.00 84.25 290 LEU A N 1
ATOM 2287 C CA . LEU A 1 290 ? 19.613 3.007 -30.477 1.00 84.25 290 LEU A CA 1
ATOM 2288 C C . LEU A 1 290 ? 20.827 2.292 -31.085 1.00 84.25 290 LEU A C 1
ATOM 2290 O O . LEU A 1 290 ? 21.455 2.836 -31.987 1.00 84.25 290 LEU A O 1
ATOM 2294 N N . ILE A 1 291 ? 21.129 1.065 -30.649 1.00 83.56 291 ILE A N 1
ATOM 2295 C CA . ILE A 1 291 ? 22.197 0.235 -31.231 1.00 83.56 291 ILE A CA 1
ATOM 2296 C C . ILE A 1 291 ? 21.865 -0.117 -32.687 1.00 83.56 291 ILE A C 1
ATOM 2298 O O . ILE A 1 291 ? 22.719 -0.003 -33.564 1.00 83.56 291 ILE A O 1
ATOM 2302 N N . SER A 1 292 ? 20.615 -0.488 -32.974 1.00 86.12 292 SER A N 1
ATOM 2303 C CA . SER A 1 292 ? 20.163 -0.800 -34.339 1.00 86.12 292 SER A CA 1
ATOM 2304 C C . SER A 1 292 ? 20.235 0.426 -35.259 1.00 86.12 292 SER A C 1
ATOM 2306 O O . SER A 1 292 ? 20.713 0.342 -36.386 1.00 86.12 292 SER A O 1
ATOM 2308 N N . ALA A 1 293 ? 19.826 1.597 -34.766 1.00 85.31 293 ALA A N 1
ATOM 2309 C CA . ALA A 1 293 ? 19.936 2.848 -35.507 1.00 85.31 293 ALA A CA 1
ATOM 2310 C C . ALA A 1 293 ? 21.403 3.250 -35.736 1.00 85.31 293 ALA A C 1
ATOM 2312 O O . ALA A 1 293 ? 21.761 3.659 -36.837 1.00 85.31 293 ALA A O 1
ATOM 2313 N N . GLY A 1 294 ? 22.262 3.094 -34.723 1.00 82.94 294 GLY A N 1
ATOM 2314 C CA . GLY A 1 294 ? 23.693 3.380 -34.827 1.00 82.94 294 GLY A CA 1
ATOM 2315 C C . GLY A 1 294 ? 24.418 2.457 -35.809 1.00 82.94 294 GLY A C 1
ATOM 2316 O O . GLY A 1 294 ? 25.233 2.927 -36.596 1.00 82.94 294 GLY A O 1
ATOM 2317 N N . THR A 1 295 ? 24.088 1.163 -35.818 1.00 81.81 295 THR A N 1
ATOM 2318 C CA . THR A 1 295 ? 24.652 0.190 -36.774 1.00 81.81 295 THR A CA 1
ATOM 2319 C C . THR A 1 295 ? 24.194 0.458 -38.207 1.00 81.81 295 THR A C 1
ATOM 2321 O O . THR A 1 295 ? 25.021 0.432 -39.118 1.00 81.81 295 THR A O 1
ATOM 2324 N N . ALA A 1 296 ? 22.918 0.795 -38.414 1.00 87.38 296 ALA A N 1
ATOM 2325 C CA . ALA A 1 296 ? 22.410 1.210 -39.720 1.00 87.38 296 ALA A CA 1
ATOM 2326 C C . ALA A 1 296 ? 23.079 2.505 -40.212 1.00 87.38 296 ALA A C 1
ATOM 2328 O O . ALA A 1 296 ? 23.512 2.579 -41.360 1.00 87.38 296 ALA A O 1
ATOM 2329 N N . LEU A 1 297 ? 23.227 3.504 -39.335 1.00 83.50 297 LEU A N 1
ATOM 2330 C CA . LEU A 1 297 ? 23.916 4.753 -39.658 1.00 83.50 297 LEU A CA 1
ATOM 2331 C C . LEU A 1 297 ? 25.385 4.501 -40.021 1.00 83.50 297 LEU A C 1
ATOM 2333 O O . LEU A 1 297 ? 25.858 5.012 -41.029 1.00 83.50 297 LEU A O 1
ATOM 2337 N N . PHE A 1 298 ? 26.093 3.668 -39.255 1.00 80.62 298 PHE A N 1
ATOM 2338 C CA . PHE A 1 298 ? 27.472 3.289 -39.562 1.00 80.62 298 PHE A CA 1
ATOM 2339 C C . PHE A 1 298 ? 27.602 2.633 -40.944 1.00 80.62 298 PHE A C 1
ATOM 2341 O O . PHE A 1 298 ? 28.509 2.974 -41.700 1.00 80.62 298 PHE A O 1
ATOM 2348 N N . ALA A 1 299 ? 26.677 1.743 -41.313 1.00 84.19 299 ALA A N 1
ATOM 2349 C CA . ALA A 1 299 ? 26.673 1.116 -42.634 1.00 84.19 299 ALA A CA 1
ATOM 2350 C C . ALA A 1 299 ? 26.505 2.139 -43.776 1.00 84.19 299 ALA A C 1
ATOM 2352 O O . ALA A 1 299 ? 27.146 1.997 -44.815 1.00 84.19 299 ALA A O 1
ATOM 2353 N N . VAL A 1 300 ? 25.696 3.184 -43.565 1.00 84.25 300 VAL A N 1
ATOM 2354 C CA . VAL A 1 300 ? 25.477 4.277 -44.532 1.00 84.25 300 VAL A CA 1
ATOM 2355 C C . VAL A 1 300 ? 26.668 5.231 -44.616 1.00 84.25 300 VAL A C 1
ATOM 2357 O O . VAL A 1 300 ? 26.937 5.760 -45.688 1.00 84.25 300 VAL A O 1
ATOM 2360 N N . LEU A 1 301 ? 27.381 5.455 -43.508 1.00 78.50 301 LEU A N 1
ATOM 2361 C CA . LEU A 1 301 ? 28.539 6.357 -43.441 1.00 78.50 301 LEU A CA 1
ATOM 2362 C C . LEU A 1 301 ? 29.857 5.689 -43.874 1.00 78.50 301 LEU A C 1
ATOM 2364 O O . LEU A 1 301 ? 30.820 6.387 -44.170 1.00 78.50 301 LEU A O 1
ATOM 2368 N N . LYS A 1 302 ? 29.902 4.353 -43.974 1.00 74.88 302 LYS A N 1
ATOM 2369 C CA . LYS A 1 302 ? 31.072 3.579 -44.429 1.00 74.88 302 LYS A CA 1
ATOM 2370 C C . LYS A 1 302 ? 31.716 4.035 -45.761 1.00 74.88 302 LYS A C 1
ATOM 2372 O O . LYS A 1 302 ? 32.934 3.916 -45.853 1.00 74.88 302 LYS A O 1
ATOM 2377 N N . PRO A 1 303 ? 30.985 4.506 -46.794 1.00 76.50 303 PRO A N 1
ATOM 2378 C CA . PRO A 1 303 ? 31.589 4.952 -48.050 1.00 76.50 303 PRO A CA 1
ATOM 2379 C C . PRO A 1 303 ? 32.157 6.385 -48.005 1.00 76.50 303 PRO A C 1
ATOM 2381 O O . PRO A 1 303 ? 32.602 6.875 -49.039 1.00 76.50 303 PRO A O 1
ATOM 2384 N N . LEU A 1 304 ? 32.132 7.072 -46.857 1.00 76.50 304 LEU A N 1
ATOM 2385 C CA . LEU A 1 304 ? 32.658 8.435 -46.717 1.00 76.50 304 LEU A CA 1
ATOM 2386 C C . LEU A 1 304 ? 34.190 8.475 -46.628 1.00 76.50 304 LEU A C 1
ATOM 2388 O O . LEU A 1 304 ? 34.842 7.509 -46.228 1.00 76.50 304 LEU A O 1
ATOM 2392 N N . SER A 1 305 ? 34.773 9.634 -46.944 1.00 81.56 305 SER A N 1
ATOM 2393 C CA . SER A 1 305 ? 36.206 9.875 -46.751 1.00 81.56 305 SER A CA 1
ATOM 2394 C C . SER A 1 305 ? 36.593 9.885 -45.256 1.00 81.56 305 SER A C 1
ATOM 2396 O O . SER A 1 305 ? 35.740 10.098 -44.383 1.00 81.56 305 SER A O 1
ATOM 2398 N N . PRO A 1 306 ? 37.883 9.704 -44.905 1.00 78.50 306 PRO A N 1
ATOM 2399 C CA . PRO A 1 306 ? 38.331 9.717 -43.510 1.00 78.50 306 PRO A CA 1
ATOM 2400 C C . PRO A 1 306 ? 37.985 11.009 -42.749 1.00 78.50 306 PRO A C 1
ATOM 2402 O O . PRO A 1 306 ? 37.590 10.942 -41.586 1.00 78.50 306 PRO A O 1
ATOM 2405 N N . MET A 1 307 ? 38.067 12.183 -43.390 1.00 77.00 307 MET A N 1
ATOM 2406 C CA . MET A 1 307 ? 37.719 13.460 -42.745 1.00 77.00 307 MET A CA 1
ATOM 2407 C C . MET A 1 307 ? 36.212 13.607 -42.499 1.00 77.00 307 MET A C 1
ATOM 2409 O O . MET A 1 307 ? 35.806 14.045 -41.421 1.00 77.00 307 MET A O 1
ATOM 2413 N N . GLU A 1 308 ? 35.379 13.194 -43.455 1.00 77.56 308 GLU A N 1
ATOM 2414 C CA . GLU A 1 308 ? 33.917 13.187 -43.302 1.00 77.56 308 GLU A CA 1
ATOM 2415 C C . GLU A 1 308 ? 33.476 12.192 -42.224 1.00 77.56 308 GLU A C 1
ATOM 2417 O O . GLU A 1 308 ? 32.575 12.484 -41.439 1.00 77.56 308 GLU A O 1
ATOM 2422 N N . THR A 1 309 ? 34.169 11.055 -42.124 1.00 76.38 309 THR A N 1
ATOM 2423 C CA . THR A 1 309 ? 33.943 10.050 -41.080 1.00 76.38 309 THR A CA 1
ATOM 2424 C C . THR A 1 309 ? 34.237 10.615 -39.691 1.00 76.38 309 THR A C 1
ATOM 2426 O O . THR A 1 309 ? 33.435 10.435 -38.776 1.00 76.38 309 THR A O 1
ATOM 2429 N N . VAL A 1 310 ? 35.346 11.347 -39.520 1.00 78.75 310 VAL A N 1
ATOM 2430 C CA . VAL A 1 310 ? 35.695 11.990 -38.240 1.00 78.75 310 VAL A CA 1
ATOM 2431 C C . VAL A 1 310 ? 34.683 13.078 -37.870 1.00 78.75 310 VAL A C 1
ATOM 2433 O O . VAL A 1 310 ? 34.219 13.114 -36.729 1.00 78.75 310 VAL A O 1
ATOM 2436 N N . GLY A 1 311 ? 34.287 13.928 -38.824 1.00 80.56 311 GLY A N 1
ATOM 2437 C CA . GLY A 1 311 ? 33.271 14.961 -38.599 1.00 80.56 311 GLY A CA 1
ATOM 2438 C C . GLY A 1 311 ? 31.911 14.371 -38.208 1.00 80.56 311 GLY A C 1
ATOM 2439 O O . GLY A 1 311 ? 31.310 14.786 -37.214 1.00 80.56 311 GLY A O 1
ATOM 2440 N N . ALA A 1 312 ? 31.457 13.345 -38.933 1.00 77.50 312 ALA A N 1
ATOM 2441 C CA . ALA A 1 312 ? 30.221 12.631 -38.631 1.00 77.50 312 ALA A CA 1
ATOM 2442 C C . ALA A 1 312 ? 30.283 11.920 -37.269 1.00 77.50 312 ALA A C 1
ATOM 2444 O O . ALA A 1 312 ? 29.326 11.995 -36.496 1.00 77.50 312 ALA A O 1
ATOM 2445 N N . ALA A 1 313 ? 31.412 11.287 -36.934 1.00 78.25 313 ALA A N 1
ATOM 2446 C CA . ALA A 1 313 ? 31.617 10.636 -35.642 1.00 78.25 313 ALA A CA 1
ATOM 2447 C C . ALA A 1 313 ? 31.569 11.639 -34.480 1.00 78.25 313 ALA A C 1
ATOM 2449 O O . ALA A 1 313 ? 30.926 11.363 -33.468 1.00 78.25 313 ALA A O 1
ATOM 2450 N N . LEU A 1 314 ? 32.179 12.820 -34.634 1.00 83.12 314 LEU A N 1
ATOM 2451 C CA . LEU A 1 314 ? 32.153 13.874 -33.619 1.00 83.12 314 LEU A CA 1
ATOM 2452 C C . LEU A 1 314 ? 30.725 14.394 -33.386 1.00 83.12 314 LEU A C 1
ATOM 2454 O O . LEU A 1 314 ? 30.284 14.493 -32.242 1.00 83.12 314 LEU A O 1
ATOM 2458 N N . ILE A 1 315 ? 29.974 14.663 -34.461 1.00 83.50 315 ILE A N 1
ATOM 2459 C CA . ILE A 1 315 ? 28.567 15.090 -34.377 1.00 83.50 315 ILE A CA 1
ATOM 2460 C C . ILE A 1 315 ? 27.719 14.007 -33.701 1.00 83.50 315 ILE A C 1
ATOM 2462 O O . ILE A 1 315 ? 26.934 14.314 -32.802 1.00 83.50 315 ILE A O 1
ATOM 2466 N N . CYS A 1 316 ? 27.907 12.738 -34.074 1.00 81.50 316 CYS A N 1
ATOM 2467 C CA . CYS A 1 316 ? 27.207 11.613 -33.455 1.00 81.50 316 CYS A CA 1
ATOM 2468 C C . CYS A 1 316 ? 27.552 11.471 -31.968 1.00 81.50 316 CYS A C 1
ATOM 2470 O O . CYS A 1 316 ? 26.655 11.244 -31.160 1.00 81.50 316 CYS A O 1
ATOM 2472 N N . ALA A 1 317 ? 28.819 11.646 -31.585 1.00 78.00 317 ALA A N 1
ATOM 2473 C CA . ALA A 1 317 ? 29.258 11.582 -30.194 1.00 78.00 317 ALA A CA 1
ATOM 2474 C C . ALA A 1 317 ? 28.658 12.720 -29.353 1.00 78.00 317 ALA A C 1
ATOM 2476 O O . ALA A 1 317 ? 28.145 12.474 -28.259 1.00 78.00 317 ALA A O 1
ATOM 2477 N N . VAL A 1 318 ? 28.647 13.951 -29.877 1.00 84.38 318 VAL A N 1
ATOM 2478 C CA . VAL A 1 318 ? 28.015 15.105 -29.216 1.00 84.38 318 VAL A CA 1
ATOM 2479 C C . VAL A 1 318 ? 26.504 14.899 -29.090 1.00 84.38 318 VAL A C 1
ATOM 2481 O O . VAL A 1 318 ? 25.947 15.089 -28.006 1.00 84.38 318 VAL A O 1
ATOM 2484 N N . ALA A 1 319 ? 25.835 14.453 -30.157 1.00 81.44 319 ALA A N 1
ATOM 2485 C CA . ALA A 1 319 ? 24.404 14.156 -30.141 1.00 81.44 319 ALA A CA 1
ATOM 2486 C C . ALA A 1 319 ? 24.062 13.027 -29.153 1.00 81.44 319 ALA A C 1
ATOM 2488 O O . ALA A 1 319 ? 23.096 13.143 -28.395 1.00 81.44 319 ALA A O 1
ATOM 2489 N N . ALA A 1 320 ? 24.875 11.969 -29.100 1.00 80.19 320 ALA A N 1
ATOM 2490 C CA . ALA A 1 320 ? 24.721 10.871 -28.151 1.00 80.19 320 ALA A CA 1
ATOM 2491 C C . ALA A 1 320 ? 24.932 11.334 -26.701 1.00 80.19 320 ALA A C 1
ATOM 2493 O O . ALA A 1 320 ? 24.134 10.988 -25.829 1.00 80.19 320 ALA A O 1
ATOM 2494 N N . GLY A 1 321 ? 25.949 12.162 -26.440 1.00 78.44 321 GLY A N 1
ATOM 2495 C CA . GLY A 1 321 ? 26.206 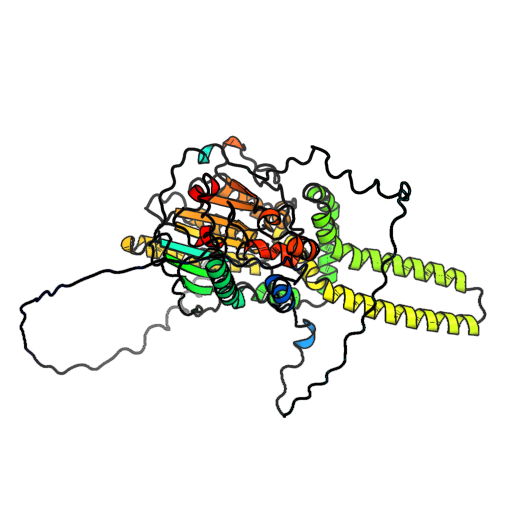12.745 -25.122 1.00 78.44 321 GLY A CA 1
ATOM 2496 C C . GLY A 1 321 ? 25.061 13.644 -24.643 1.00 78.44 321 GLY A C 1
ATOM 2497 O O . GLY A 1 321 ? 24.558 13.476 -23.527 1.00 78.44 321 GLY A O 1
ATOM 2498 N N . ALA A 1 322 ? 24.581 14.546 -25.506 1.00 81.88 322 ALA A N 1
ATOM 2499 C CA . ALA A 1 322 ? 23.428 15.402 -25.223 1.00 81.88 322 ALA A CA 1
ATOM 2500 C C . ALA A 1 322 ? 22.146 14.580 -25.000 1.00 81.88 322 ALA A C 1
ATOM 2502 O O . ALA A 1 322 ? 21.389 14.841 -24.059 1.00 81.88 322 ALA A O 1
ATOM 2503 N N . GLY A 1 323 ? 21.935 13.545 -25.818 1.00 82.12 323 GLY A N 1
ATOM 2504 C CA . GLY A 1 323 ? 20.835 12.597 -25.680 1.00 82.12 323 GLY A CA 1
ATOM 2505 C C . GLY A 1 323 ? 20.876 11.852 -24.347 1.00 82.12 323 GLY A C 1
ATOM 2506 O O . GLY A 1 323 ? 19.876 11.824 -23.632 1.00 82.12 323 GLY A O 1
ATOM 2507 N N . LEU A 1 324 ? 22.034 11.318 -23.953 1.00 79.75 324 LEU A N 1
ATOM 2508 C CA . LEU A 1 324 ? 22.205 10.599 -22.690 1.00 79.75 324 LEU A CA 1
ATOM 2509 C C . LEU A 1 324 ? 21.956 11.505 -21.478 1.00 79.75 324 LEU A C 1
ATOM 2511 O O . LEU A 1 324 ? 21.275 11.098 -20.533 1.00 79.75 324 LEU A O 1
ATOM 2515 N N . TYR A 1 325 ? 22.442 12.749 -21.516 1.00 78.25 325 TYR A N 1
ATOM 2516 C CA . TYR A 1 325 ? 22.163 13.737 -20.474 1.00 78.25 325 TYR A CA 1
ATOM 2517 C C . TYR A 1 325 ? 20.663 14.056 -20.377 1.00 78.25 325 TYR A C 1
ATOM 2519 O O . TYR A 1 325 ? 20.085 14.030 -19.284 1.00 78.25 325 TYR A O 1
ATOM 2527 N N . ALA A 1 326 ? 20.006 14.306 -21.515 1.00 80.12 326 ALA A N 1
ATOM 2528 C CA . ALA A 1 326 ? 18.572 14.572 -21.567 1.00 80.12 326 ALA A CA 1
ATOM 2529 C C . ALA A 1 326 ? 17.750 13.377 -21.056 1.00 80.12 326 ALA A C 1
ATOM 2531 O O . ALA A 1 326 ? 16.823 13.569 -20.264 1.00 80.12 326 ALA A O 1
ATOM 2532 N N . ILE A 1 327 ? 18.128 12.149 -21.432 1.00 80.94 327 ILE A N 1
ATOM 2533 C CA . ILE A 1 327 ? 17.522 10.904 -20.945 1.00 80.94 327 ILE A CA 1
ATOM 2534 C C . ILE A 1 327 ? 17.707 10.790 -19.436 1.00 80.94 327 ILE A C 1
ATOM 2536 O O . ILE A 1 327 ? 16.716 10.633 -18.728 1.00 80.94 327 ILE A O 1
ATOM 2540 N N . ARG A 1 328 ? 18.929 10.938 -18.907 1.00 78.00 328 ARG A N 1
ATOM 2541 C CA . ARG A 1 328 ? 19.182 10.883 -17.456 1.00 78.00 328 ARG A CA 1
ATOM 2542 C C . ARG A 1 328 ? 18.287 11.874 -16.706 1.00 78.00 328 ARG A C 1
ATOM 2544 O O . ARG A 1 328 ? 17.629 11.499 -15.734 1.00 78.00 328 ARG A O 1
ATOM 2551 N N . LYS A 1 329 ? 18.215 13.121 -17.180 1.00 77.19 329 LYS A N 1
ATOM 2552 C CA . LYS A 1 329 ? 17.366 14.164 -16.588 1.00 77.19 329 LYS A CA 1
ATOM 2553 C C . LYS A 1 329 ? 15.880 13.799 -16.660 1.00 77.19 329 LYS A C 1
ATOM 2555 O O . LYS A 1 329 ? 15.156 13.988 -15.682 1.00 77.19 329 LYS A O 1
ATOM 2560 N N . ALA A 1 330 ? 15.415 13.261 -17.786 1.00 77.94 330 ALA A N 1
ATOM 2561 C CA . ALA A 1 330 ? 14.035 12.816 -17.957 1.00 77.94 330 ALA A CA 1
ATOM 2562 C C . ALA A 1 330 ? 13.692 11.635 -17.033 1.00 77.94 330 ALA A C 1
ATOM 2564 O O . ALA A 1 330 ? 12.664 11.673 -16.361 1.00 77.94 330 ALA A O 1
ATOM 2565 N N . LEU A 1 331 ? 14.570 10.632 -16.928 1.00 80.50 331 LEU A N 1
ATOM 2566 C CA . LEU A 1 331 ? 14.389 9.466 -16.058 1.00 80.50 331 LEU A CA 1
ATOM 2567 C C . LEU A 1 331 ? 14.298 9.855 -14.580 1.00 80.50 331 LEU A C 1
ATOM 2569 O O . LEU A 1 331 ? 13.440 9.329 -13.868 1.00 80.50 331 LEU A O 1
ATOM 2573 N N . GLY A 1 332 ? 15.110 10.819 -14.133 1.00 73.69 332 GLY A N 1
ATOM 2574 C CA . GLY A 1 332 ? 14.999 11.387 -12.787 1.00 73.69 332 GLY A CA 1
ATOM 2575 C C . GLY A 1 332 ? 13.626 12.020 -12.538 1.00 73.69 332 GLY A C 1
ATOM 2576 O O . GLY A 1 332 ? 12.961 11.701 -11.554 1.00 73.69 332 GLY A O 1
ATOM 2577 N N . ARG A 1 333 ? 13.139 12.846 -13.476 1.00 70.44 333 ARG A N 1
ATOM 2578 C CA . ARG A 1 333 ? 11.812 13.493 -13.374 1.00 70.44 333 ARG A CA 1
ATOM 2579 C C . ARG A 1 333 ? 10.642 12.508 -13.431 1.00 70.44 333 ARG A C 1
ATOM 2581 O O . ARG A 1 333 ? 9.573 12.814 -12.908 1.00 70.44 333 ARG A O 1
ATOM 2588 N N . LEU A 1 334 ? 10.831 11.357 -14.073 1.00 74.69 334 LEU A N 1
ATOM 2589 C CA . LEU A 1 334 ? 9.831 10.296 -14.206 1.00 74.69 334 LEU A CA 1
ATOM 2590 C C . LEU A 1 334 ? 9.880 9.268 -13.066 1.00 74.69 334 LEU A C 1
ATOM 2592 O O . LEU A 1 334 ? 9.153 8.281 -13.125 1.00 74.69 334 LEU A O 1
ATOM 2596 N N . PHE A 1 335 ? 10.705 9.483 -12.034 1.00 81.62 335 PHE A N 1
ATOM 2597 C CA . PHE A 1 335 ? 10.877 8.547 -10.915 1.00 81.62 335 PHE A CA 1
ATOM 2598 C C . PHE A 1 335 ? 11.291 7.141 -11.370 1.00 81.62 335 PHE A C 1
ATOM 2600 O O . PHE A 1 335 ? 10.903 6.139 -10.772 1.00 81.62 335 PHE A O 1
ATOM 2607 N N . PHE A 1 336 ? 12.088 7.053 -12.437 1.00 87.19 336 PHE A N 1
ATOM 2608 C CA . PHE A 1 336 ? 12.436 5.788 -13.080 1.00 87.19 336 PHE A CA 1
ATOM 2609 C C . PHE A 1 336 ? 13.019 4.760 -12.104 1.00 87.19 336 PHE A C 1
ATOM 2611 O O . PHE A 1 336 ? 12.516 3.644 -12.030 1.00 87.19 336 PHE A O 1
ATOM 2618 N N . TRP A 1 337 ? 14.020 5.146 -11.306 1.00 86.69 337 TRP A N 1
ATOM 2619 C CA . TRP A 1 337 ? 14.659 4.245 -10.338 1.00 86.69 337 TRP A CA 1
ATOM 2620 C C . TRP A 1 337 ? 13.689 3.732 -9.277 1.00 86.69 337 TRP A C 1
ATOM 2622 O O . TRP A 1 337 ? 13.790 2.593 -8.833 1.00 86.69 337 TRP A O 1
ATOM 2632 N N . HIS A 1 338 ? 12.709 4.552 -8.915 1.00 89.38 338 HIS A N 1
ATOM 2633 C CA . HIS A 1 338 ? 11.679 4.174 -7.967 1.00 89.38 338 HIS A CA 1
ATOM 2634 C C . HIS A 1 338 ? 10.731 3.123 -8.558 1.00 89.38 338 HIS A C 1
ATOM 2636 O O . HIS A 1 338 ? 10.517 2.076 -7.951 1.00 89.38 338 HIS A O 1
ATOM 2642 N N . ILE A 1 339 ? 10.218 3.372 -9.770 1.00 91.00 339 ILE A N 1
ATOM 2643 C CA . ILE A 1 339 ? 9.332 2.445 -10.496 1.00 91.00 339 ILE A CA 1
ATOM 2644 C C . ILE A 1 339 ? 10.065 1.131 -10.804 1.00 91.00 339 ILE A C 1
ATOM 2646 O O . ILE A 1 339 ? 9.499 0.046 -10.682 1.00 91.00 339 ILE A O 1
ATOM 2650 N N . LEU A 1 340 ? 11.342 1.217 -11.169 1.00 93.00 340 LEU A N 1
ATOM 2651 C CA . LEU A 1 340 ? 12.197 0.060 -11.398 1.00 93.00 340 LEU A CA 1
ATOM 2652 C C . LEU A 1 340 ? 12.344 -0.772 -10.117 1.00 93.00 340 LEU A C 1
ATOM 2654 O O . LEU A 1 340 ? 12.128 -1.984 -10.143 1.00 93.00 340 LEU A O 1
ATOM 2658 N N . SER A 1 341 ? 12.672 -0.132 -8.992 1.00 93.56 341 SER A N 1
ATOM 2659 C CA . SER A 1 341 ? 12.927 -0.828 -7.728 1.00 93.56 341 SER A CA 1
ATOM 2660 C C . SER A 1 341 ? 11.663 -1.474 -7.147 1.00 93.56 341 SER A C 1
ATOM 2662 O O . SER A 1 341 ? 11.687 -2.664 -6.822 1.00 93.56 341 SER A O 1
ATOM 2664 N N . ILE A 1 342 ? 10.521 -0.770 -7.137 1.00 93.19 342 ILE A N 1
ATOM 2665 C CA . ILE A 1 342 ? 9.241 -1.356 -6.695 1.00 93.19 342 ILE A CA 1
ATOM 2666 C C . ILE A 1 342 ? 8.812 -2.524 -7.596 1.00 93.19 342 ILE A C 1
ATOM 2668 O O . ILE A 1 342 ? 8.239 -3.507 -7.126 1.00 93.19 342 ILE A O 1
ATOM 2672 N N . ARG A 1 343 ? 9.140 -2.485 -8.895 1.00 91.75 343 ARG A N 1
ATOM 2673 C CA . ARG A 1 343 ? 8.836 -3.593 -9.807 1.00 91.75 343 ARG A CA 1
ATOM 2674 C C . ARG A 1 343 ? 9.649 -4.840 -9.483 1.00 91.75 343 ARG A C 1
ATOM 2676 O O . ARG A 1 343 ? 9.090 -5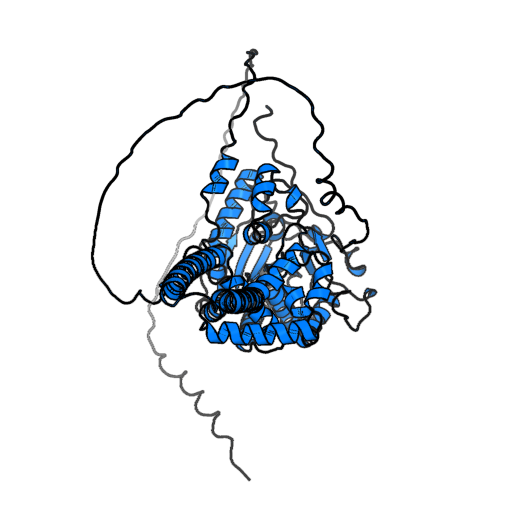.938 -9.457 1.00 91.75 343 ARG A O 1
ATOM 2683 N N . ILE A 1 344 ? 10.941 -4.668 -9.205 1.00 95.06 344 ILE A N 1
ATOM 2684 C CA . ILE A 1 344 ? 11.794 -5.757 -8.722 1.00 95.06 344 ILE A CA 1
ATOM 2685 C C . ILE A 1 344 ? 11.244 -6.299 -7.402 1.00 95.06 344 ILE A C 1
ATOM 2687 O O . ILE A 1 344 ? 11.164 -7.516 -7.244 1.00 95.06 344 ILE A O 1
ATOM 2691 N N . PHE A 1 345 ? 10.832 -5.416 -6.487 1.00 95.44 345 PHE A N 1
ATOM 2692 C CA . PHE A 1 345 ? 10.225 -5.812 -5.220 1.00 95.44 345 PHE A CA 1
ATOM 2693 C C . PHE A 1 345 ? 9.018 -6.729 -5.444 1.00 95.44 345 PHE A C 1
ATOM 2695 O O . PHE A 1 345 ? 8.994 -7.828 -4.894 1.00 95.44 345 PHE A O 1
ATOM 2702 N N . PHE A 1 346 ? 8.060 -6.330 -6.291 1.00 93.56 346 PHE A N 1
ATOM 2703 C CA . PHE A 1 346 ? 6.863 -7.131 -6.566 1.00 93.56 346 PHE A CA 1
ATOM 2704 C C . PHE A 1 346 ? 7.203 -8.543 -7.044 1.00 93.56 346 PHE A C 1
ATOM 2706 O O . PHE A 1 346 ? 6.644 -9.514 -6.544 1.00 93.56 346 PHE A O 1
ATOM 2713 N N . TRP A 1 347 ? 8.149 -8.667 -7.978 1.00 93.81 347 TRP A N 1
ATOM 2714 C CA . TRP A 1 347 ? 8.593 -9.968 -8.477 1.00 93.81 347 TRP A CA 1
ATOM 2715 C C . TRP A 1 347 ? 9.296 -10.805 -7.401 1.00 93.81 347 TRP A C 1
ATOM 2717 O O . TRP A 1 347 ? 9.004 -11.992 -7.257 1.00 93.81 347 TRP A O 1
ATOM 2727 N N . GLN A 1 348 ? 10.208 -10.209 -6.626 1.00 95.25 348 GLN A N 1
ATOM 2728 C CA . GLN A 1 348 ? 10.905 -10.925 -5.554 1.00 95.25 348 GLN A CA 1
ATOM 2729 C C . GLN A 1 348 ? 9.925 -11.416 -4.490 1.00 95.25 348 GLN A C 1
ATOM 2731 O O . GLN A 1 348 ? 10.007 -12.567 -4.080 1.00 95.25 348 GLN A O 1
ATOM 2736 N N . HIS A 1 349 ? 8.986 -10.573 -4.071 1.00 93.94 349 HIS A N 1
ATOM 2737 C CA . HIS A 1 349 ? 7.994 -10.942 -3.072 1.00 93.94 349 HIS A CA 1
ATOM 2738 C C . HIS A 1 349 ? 7.022 -12.014 -3.599 1.00 93.94 349 HIS A C 1
ATOM 2740 O O . HIS A 1 349 ? 6.856 -13.041 -2.948 1.00 93.94 349 HIS A O 1
ATOM 2746 N N . ALA A 1 350 ? 6.490 -11.869 -4.821 1.00 91.94 350 ALA A N 1
ATOM 2747 C CA . ALA A 1 350 ? 5.618 -12.883 -5.427 1.00 91.94 350 ALA A CA 1
ATOM 2748 C C . ALA A 1 350 ? 6.299 -14.255 -5.605 1.00 91.94 350 ALA A C 1
ATOM 2750 O O . ALA A 1 350 ? 5.621 -15.273 -5.660 1.00 91.94 350 ALA A O 1
ATOM 2751 N N . THR A 1 351 ? 7.633 -14.285 -5.691 1.00 90.62 351 THR A N 1
ATOM 2752 C CA . THR A 1 351 ? 8.439 -15.514 -5.807 1.00 90.62 351 THR A CA 1
ATOM 2753 C C . THR A 1 351 ? 9.061 -15.970 -4.481 1.00 90.62 351 THR A C 1
ATOM 2755 O O . THR A 1 351 ? 9.922 -16.846 -4.491 1.00 90.62 351 THR A O 1
ATOM 2758 N N . GLY A 1 352 ? 8.677 -15.379 -3.340 1.00 90.69 352 GLY A N 1
ATOM 2759 C CA . GLY A 1 352 ? 9.178 -15.770 -2.014 1.00 90.69 352 GLY A CA 1
ATOM 2760 C C . GLY A 1 352 ? 10.643 -15.402 -1.733 1.00 90.69 352 GLY A C 1
ATOM 2761 O O . GLY A 1 352 ? 11.246 -15.914 -0.797 1.00 90.69 352 GLY A O 1
ATOM 2762 N N . ARG A 1 353 ? 11.250 -14.506 -2.519 1.00 93.00 353 ARG A N 1
ATOM 2763 C CA . ARG A 1 353 ? 12.677 -14.134 -2.444 1.00 93.00 353 ARG A CA 1
ATOM 2764 C C . ARG A 1 353 ? 12.956 -12.920 -1.547 1.00 93.00 353 ARG A C 1
ATOM 2766 O O . ARG A 1 353 ? 13.842 -12.127 -1.867 1.00 93.00 353 ARG A O 1
ATOM 2773 N N . ARG A 1 354 ? 12.187 -12.733 -0.468 1.00 94.69 354 ARG A N 1
ATOM 2774 C CA . ARG A 1 354 ? 12.302 -11.583 0.455 1.00 94.69 354 ARG A CA 1
ATOM 2775 C C . ARG A 1 354 ? 12.234 -12.000 1.932 1.00 94.69 354 ARG A C 1
ATOM 2777 O O . ARG A 1 354 ? 11.217 -11.766 2.583 1.00 94.69 354 ARG A O 1
ATOM 2784 N N . PRO A 1 355 ? 13.298 -12.613 2.482 1.00 96.12 355 PRO A N 1
ATOM 2785 C CA . PRO A 1 355 ? 13.336 -12.968 3.904 1.00 96.12 355 PRO A CA 1
ATOM 2786 C C . PRO A 1 355 ? 13.287 -11.733 4.821 1.00 96.12 355 PRO A C 1
ATOM 2788 O O . PRO A 1 355 ? 12.654 -11.769 5.871 1.00 96.12 355 PRO A O 1
ATOM 2791 N N . ASP A 1 356 ? 13.887 -10.621 4.390 1.00 96.94 356 ASP A N 1
ATOM 2792 C CA . ASP A 1 356 ? 13.835 -9.314 5.055 1.00 96.94 356 ASP A CA 1
ATOM 2793 C C . ASP A 1 356 ? 12.395 -8.805 5.228 1.00 96.94 356 ASP A C 1
ATOM 2795 O O . ASP A 1 356 ? 11.990 -8.368 6.307 1.00 96.94 356 ASP A O 1
ATOM 2799 N N . TYR A 1 357 ? 11.596 -8.923 4.170 1.00 96.19 357 TYR A N 1
ATOM 2800 C CA . TYR A 1 357 ? 10.179 -8.589 4.184 1.00 96.19 357 TYR A CA 1
ATOM 2801 C C . TYR A 1 357 ? 9.377 -9.520 5.095 1.00 96.19 357 TYR A C 1
ATOM 2803 O O . TYR A 1 357 ? 8.609 -9.049 5.932 1.00 96.19 357 TYR A O 1
ATOM 2811 N N . GLU A 1 358 ? 9.559 -10.837 4.969 1.00 96.62 358 GLU A N 1
ATOM 2812 C CA . GLU A 1 358 ? 8.810 -11.815 5.766 1.00 96.62 358 GLU A CA 1
ATOM 2813 C C . GLU A 1 358 ? 9.082 -11.661 7.271 1.00 96.62 358 GLU A C 1
ATOM 2815 O O . GLU A 1 358 ? 8.149 -11.813 8.073 1.00 96.62 358 GLU A O 1
ATOM 2820 N N . ALA A 1 359 ? 10.320 -11.309 7.640 1.00 97.56 359 ALA A N 1
ATOM 2821 C CA . ALA A 1 359 ? 10.705 -10.953 9.002 1.00 97.56 359 ALA A CA 1
ATOM 2822 C C . ALA A 1 359 ? 10.013 -9.662 9.465 1.00 97.56 359 ALA A C 1
ATOM 2824 O O . ALA A 1 359 ? 9.459 -9.621 10.563 1.00 97.56 359 ALA A O 1
ATOM 2825 N N . ARG A 1 360 ? 9.948 -8.624 8.618 1.00 97.44 360 ARG A N 1
ATOM 2826 C CA . ARG A 1 360 ? 9.231 -7.383 8.955 1.00 97.44 360 ARG A CA 1
ATOM 2827 C C . ARG A 1 360 ? 7.735 -7.606 9.166 1.00 97.44 360 ARG A C 1
ATOM 2829 O O . ARG A 1 360 ? 7.178 -7.087 10.129 1.00 97.44 360 ARG A O 1
ATOM 2836 N N . ILE A 1 361 ? 7.094 -8.416 8.323 1.00 97.94 361 ILE A N 1
ATOM 2837 C CA . ILE A 1 361 ? 5.690 -8.807 8.512 1.00 97.94 361 ILE A CA 1
ATOM 2838 C C . ILE A 1 361 ? 5.510 -9.554 9.843 1.00 97.94 361 ILE A C 1
ATOM 2840 O O . ILE A 1 361 ? 4.479 -9.385 10.494 1.00 97.94 361 ILE A O 1
ATOM 2844 N N . ALA A 1 362 ? 6.494 -10.353 10.279 1.00 97.81 362 ALA A N 1
ATOM 2845 C CA . ALA A 1 362 ? 6.420 -11.063 11.559 1.00 97.81 362 ALA A CA 1
ATOM 2846 C C . ALA A 1 362 ? 6.428 -10.073 12.723 1.00 97.81 362 ALA A C 1
ATOM 2848 O O . ALA A 1 362 ? 5.510 -10.102 13.533 1.00 97.81 362 ALA A O 1
ATOM 2849 N N . LEU A 1 363 ? 7.380 -9.137 12.730 1.00 97.94 363 LEU A N 1
ATOM 2850 C CA . LEU A 1 363 ? 7.477 -8.093 13.754 1.00 97.94 363 LEU A CA 1
ATOM 2851 C C . LEU A 1 363 ? 6.196 -7.254 13.848 1.00 97.94 363 LEU A C 1
ATOM 2853 O O . LEU A 1 363 ? 5.682 -7.022 14.937 1.00 97.94 363 LEU A O 1
ATOM 2857 N N . PHE A 1 364 ? 5.630 -6.852 12.708 1.00 98.44 364 PHE A N 1
ATOM 2858 C CA . PHE A 1 364 ? 4.367 -6.109 12.680 1.00 98.44 364 PHE A CA 1
ATOM 2859 C C . PHE A 1 364 ? 3.187 -6.924 13.213 1.00 98.44 364 PHE A C 1
ATOM 2861 O O . PHE A 1 364 ? 2.340 -6.386 13.921 1.00 98.44 364 PHE A O 1
ATOM 2868 N N . SER A 1 365 ? 3.139 -8.219 12.898 1.00 98.38 365 SER A N 1
ATOM 2869 C CA . SER A 1 365 ? 2.087 -9.108 13.398 1.00 98.38 365 SER A CA 1
ATOM 2870 C C . SER A 1 365 ? 2.195 -9.294 14.911 1.00 98.38 365 SER A C 1
ATOM 2872 O O . SER A 1 365 ? 1.194 -9.153 15.606 1.00 98.38 365 SER A O 1
ATOM 2874 N N . GLU A 1 366 ? 3.401 -9.543 15.432 1.00 97.62 366 GLU A N 1
ATOM 2875 C CA . GLU A 1 366 ? 3.646 -9.700 16.872 1.00 97.62 366 GLU A CA 1
ATOM 2876 C C . GLU A 1 366 ? 3.352 -8.407 17.649 1.00 97.62 366 GLU A C 1
ATOM 2878 O O . GLU A 1 366 ? 2.761 -8.457 18.729 1.00 97.62 366 GLU A O 1
ATOM 2883 N N . ARG A 1 367 ? 3.658 -7.233 17.075 1.00 97.44 367 ARG A N 1
ATOM 2884 C CA . ARG A 1 367 ? 3.311 -5.933 17.671 1.00 97.44 367 ARG A CA 1
ATOM 2885 C C . ARG A 1 367 ? 1.802 -5.791 17.881 1.00 97.44 367 ARG A C 1
ATOM 2887 O O . ARG A 1 367 ? 1.374 -5.405 18.964 1.00 97.44 367 ARG A O 1
ATOM 2894 N N . ILE A 1 368 ? 1.001 -6.127 16.868 1.00 97.56 368 ILE A N 1
ATOM 2895 C CA . ILE A 1 368 ? -0.464 -6.035 16.957 1.00 97.56 368 ILE A CA 1
ATOM 2896 C C . ILE A 1 368 ? -1.025 -7.121 17.885 1.00 97.56 368 ILE A C 1
ATOM 2898 O O . ILE A 1 368 ? -1.915 -6.837 18.681 1.00 97.56 368 ILE A O 1
ATOM 2902 N N . LEU A 1 369 ? -0.499 -8.349 17.829 1.00 96.75 369 LEU A N 1
ATOM 2903 C CA . LEU A 1 369 ? -0.901 -9.432 18.735 1.00 96.75 369 LEU A CA 1
ATOM 2904 C C . LEU A 1 369 ? -0.623 -9.089 20.204 1.00 96.75 369 LEU A C 1
ATOM 2906 O O . LEU A 1 369 ? -1.450 -9.397 21.058 1.00 96.75 369 LEU A O 1
ATOM 2910 N N . THR A 1 370 ? 0.493 -8.412 20.490 1.00 95.94 370 THR A N 1
ATOM 2911 C CA . THR A 1 370 ? 0.826 -7.927 21.839 1.00 95.94 370 THR A CA 1
ATOM 2912 C C . THR A 1 370 ? -0.231 -6.950 22.355 1.00 95.94 370 THR A C 1
ATOM 2914 O O . THR A 1 370 ? -0.723 -7.119 23.467 1.00 95.94 370 THR A O 1
ATOM 2917 N N . GLU A 1 371 ? -0.642 -5.971 21.545 1.00 96.06 371 GLU A N 1
ATOM 2918 C CA . GLU A 1 371 ? -1.705 -5.020 21.919 1.00 96.06 371 GLU A CA 1
ATOM 2919 C C . GLU A 1 371 ? -3.058 -5.724 22.102 1.00 96.06 371 GLU A C 1
ATOM 2921 O O . GLU A 1 371 ? -3.758 -5.499 23.088 1.00 96.06 371 GLU A O 1
ATOM 2926 N N . LEU A 1 372 ? -3.403 -6.660 21.208 1.00 95.50 372 LEU A N 1
ATOM 2927 C CA . LEU A 1 372 ? -4.618 -7.470 21.346 1.00 95.50 372 LEU A CA 1
ATOM 2928 C C . LEU A 1 372 ? -4.621 -8.282 22.650 1.00 95.50 372 LEU A C 1
ATOM 2930 O O . LEU A 1 372 ? -5.658 -8.380 23.305 1.00 95.50 372 LEU A O 1
ATOM 2934 N N . ALA A 1 373 ? -3.475 -8.841 23.049 1.00 93.69 373 ALA A N 1
ATOM 2935 C CA . ALA A 1 373 ? -3.332 -9.550 24.316 1.00 93.69 373 ALA A CA 1
ATOM 2936 C C . ALA A 1 373 ? -3.486 -8.609 25.524 1.00 93.69 373 ALA A C 1
ATOM 2938 O O . ALA A 1 373 ? -4.151 -8.971 26.495 1.00 93.69 373 ALA A O 1
ATOM 2939 N N . GLN A 1 374 ? -2.943 -7.391 25.449 1.00 94.12 374 GLN A N 1
ATOM 2940 C CA . GLN A 1 374 ? -3.097 -6.377 26.497 1.00 94.12 374 GLN A CA 1
ATOM 2941 C C . GLN A 1 374 ? -4.554 -5.941 26.669 1.00 94.12 374 GLN A C 1
ATOM 2943 O O . GLN A 1 374 ? -5.048 -5.920 27.795 1.00 94.12 374 GLN A O 1
ATOM 2948 N N . TRP A 1 375 ? -5.273 -5.666 25.578 1.00 94.81 375 TRP A N 1
ATOM 2949 C CA . TRP A 1 375 ? -6.697 -5.309 25.635 1.00 94.81 375 TRP A CA 1
ATOM 2950 C C . TRP A 1 375 ? -7.580 -6.461 26.091 1.00 94.81 375 TRP A C 1
ATOM 2952 O O . TRP A 1 375 ? -8.605 -6.242 26.730 1.00 94.81 375 TRP A O 1
ATOM 2962 N N . ARG A 1 376 ? -7.175 -7.699 25.806 1.00 90.62 376 ARG A N 1
ATOM 2963 C CA . ARG A 1 376 ? -7.838 -8.877 26.362 1.00 90.62 376 ARG A CA 1
ATOM 2964 C C . ARG A 1 376 ? -7.649 -8.972 27.877 1.00 90.62 376 ARG A C 1
ATOM 2966 O O . ARG A 1 376 ? -8.589 -9.348 28.568 1.00 90.62 376 ARG A O 1
ATOM 2973 N N . ALA A 1 377 ? -6.462 -8.640 28.385 1.00 92.12 377 ALA A N 1
ATOM 2974 C CA . ALA A 1 377 ? -6.195 -8.596 29.822 1.00 92.12 377 ALA A CA 1
ATOM 2975 C C . ALA A 1 377 ? -6.884 -7.405 30.516 1.00 92.12 377 ALA A C 1
ATOM 2977 O O . ALA A 1 377 ? -7.283 -7.525 31.671 1.00 92.12 377 ALA A O 1
ATOM 2978 N N . HIS A 1 378 ? -7.091 -6.292 29.801 1.00 92.62 378 HIS A N 1
ATOM 2979 C CA . HIS A 1 378 ? -7.719 -5.072 30.320 1.00 92.62 378 HIS A CA 1
ATOM 2980 C C . HIS A 1 378 ? -8.891 -4.612 29.430 1.00 92.62 378 HIS A C 1
ATOM 2982 O O . HIS A 1 378 ? -8.771 -3.616 28.709 1.00 92.62 378 HIS A O 1
ATOM 2988 N N . PRO A 1 379 ? -10.059 -5.287 29.478 1.00 89.81 379 PRO A N 1
ATOM 2989 C CA . PRO A 1 379 ? -11.177 -5.006 28.571 1.00 89.81 379 PRO A CA 1
ATOM 2990 C C . PRO A 1 379 ? -11.720 -3.574 28.646 1.00 89.81 379 PRO A C 1
ATOM 2992 O O . PRO A 1 379 ? -12.197 -3.048 27.645 1.00 89.81 379 PRO A O 1
ATOM 2995 N N . ALA A 1 380 ? -11.619 -2.912 29.804 1.00 90.44 380 ALA A N 1
ATOM 2996 C CA . ALA A 1 380 ? -12.022 -1.510 29.966 1.00 90.44 380 ALA A CA 1
ATOM 2997 C C . ALA A 1 380 ? -11.165 -0.541 29.125 1.00 90.44 380 ALA A C 1
ATOM 2999 O O . ALA A 1 380 ? -11.603 0.551 28.752 1.00 90.44 380 ALA A O 1
ATOM 3000 N N . GLU A 1 381 ? -9.937 -0.941 28.796 1.00 90.62 381 GLU A N 1
ATOM 3001 C CA . GLU A 1 381 ? -9.008 -0.166 27.979 1.00 90.62 381 GLU A CA 1
ATOM 3002 C C . GLU A 1 381 ? -9.085 -0.523 26.492 1.00 90.62 381 GLU A C 1
ATOM 3004 O O . GLU A 1 381 ? -8.498 0.188 25.673 1.00 90.62 381 GLU A O 1
ATOM 3009 N N . ALA A 1 382 ? -9.832 -1.567 26.132 1.00 93.75 382 ALA A N 1
ATOM 3010 C CA . ALA A 1 382 ? -9.943 -2.045 24.766 1.00 93.75 382 ALA A CA 1
ATOM 3011 C C . ALA A 1 382 ? -10.617 -1.004 23.845 1.00 93.75 382 ALA A C 1
ATOM 3013 O O . ALA A 1 382 ? -11.605 -0.368 24.231 1.00 93.75 382 ALA A O 1
ATOM 3014 N N . PRO A 1 383 ? -10.112 -0.805 22.614 1.00 95.56 383 PRO A N 1
ATOM 3015 C CA . PRO A 1 383 ? -10.831 -0.042 21.602 1.00 95.56 383 PRO A CA 1
ATOM 3016 C C . PRO A 1 383 ? -12.044 -0.835 21.092 1.00 95.56 383 PRO A C 1
ATOM 3018 O O . PRO A 1 383 ? -12.042 -2.064 21.088 1.00 95.56 383 PRO A O 1
ATOM 3021 N N . ASP A 1 384 ? -13.055 -0.143 20.565 1.00 94.81 384 ASP A N 1
ATOM 3022 C CA . ASP A 1 384 ? -14.204 -0.807 19.933 1.00 94.81 384 ASP A CA 1
ATOM 3023 C C . ASP A 1 384 ? -13.829 -1.418 18.570 1.00 94.81 384 ASP A C 1
ATOM 3025 O O . ASP A 1 384 ? -14.488 -2.335 18.072 1.00 94.81 384 ASP A O 1
ATOM 3029 N N . GLU A 1 385 ? -12.801 -0.862 17.922 1.00 95.88 385 GLU A N 1
ATOM 3030 C CA . GLU A 1 385 ? -12.314 -1.278 16.608 1.00 95.88 385 GLU A CA 1
ATOM 3031 C C . GLU A 1 385 ? -10.791 -1.115 16.498 1.00 95.88 385 GLU A C 1
ATOM 3033 O O . GLU A 1 385 ? -10.230 -0.054 16.787 1.00 95.88 385 GLU A O 1
ATOM 3038 N N . VAL A 1 386 ? -10.130 -2.165 16.018 1.00 97.69 386 VAL A N 1
ATOM 3039 C CA . VAL A 1 386 ? -8.719 -2.176 15.632 1.00 97.69 386 VAL A CA 1
ATOM 3040 C C . VAL A 1 386 ? -8.658 -2.247 14.119 1.00 97.69 386 VAL A C 1
ATOM 3042 O O . VAL A 1 386 ? -9.137 -3.201 13.506 1.00 97.69 386 VAL A O 1
ATOM 3045 N N . MET A 1 387 ? -8.069 -1.229 13.505 1.00 98.25 387 MET A N 1
ATOM 3046 C CA . MET A 1 387 ? -8.024 -1.090 12.059 1.00 98.25 387 MET A CA 1
ATOM 3047 C C . MET A 1 387 ? -6.590 -1.161 11.545 1.00 98.25 387 MET A C 1
ATOM 3049 O O . MET A 1 387 ? -5.740 -0.368 11.938 1.00 98.25 387 MET A O 1
ATOM 3053 N N . ILE A 1 388 ? -6.332 -2.078 10.620 1.00 98.69 388 ILE A N 1
ATOM 3054 C CA . ILE A 1 388 ? -5.073 -2.188 9.889 1.00 98.69 388 ILE A CA 1
ATOM 3055 C C . ILE A 1 388 ? -5.288 -1.515 8.534 1.00 98.69 388 ILE A C 1
ATOM 3057 O O . ILE A 1 388 ? -6.083 -1.977 7.720 1.00 98.69 388 ILE A O 1
ATOM 3061 N N . VAL A 1 389 ? -4.615 -0.397 8.290 1.00 98.62 389 VAL A N 1
ATOM 3062 C CA . VAL A 1 389 ? -4.748 0.399 7.067 1.00 98.62 389 VAL A CA 1
ATOM 3063 C C . VAL A 1 389 ? -3.453 0.319 6.283 1.00 98.62 389 VAL A C 1
ATOM 3065 O O . VAL A 1 389 ? -2.408 0.753 6.758 1.00 98.62 389 VAL A O 1
ATOM 3068 N N . GLY A 1 390 ? -3.517 -0.177 5.056 1.00 98.00 390 GLY A N 1
ATOM 3069 C CA . GLY A 1 390 ? -2.381 -0.190 4.147 1.00 98.00 390 GLY A CA 1
ATOM 3070 C C . GLY A 1 390 ? -2.637 0.652 2.902 1.00 98.00 390 GLY A C 1
ATOM 3071 O O . GLY A 1 390 ? -3.702 0.572 2.289 1.00 98.00 390 GLY A O 1
ATOM 3072 N N . HIS A 1 391 ? -1.646 1.447 2.499 1.00 97.00 391 HIS A N 1
ATOM 3073 C CA . HIS A 1 391 ? -1.677 2.212 1.247 1.00 97.00 391 HIS A CA 1
ATOM 3074 C C . HIS A 1 391 ? -0.649 1.677 0.255 1.00 97.00 391 HIS A C 1
ATOM 3076 O O . HIS A 1 391 ? 0.481 1.370 0.638 1.00 97.00 391 HIS A O 1
ATOM 3082 N N . SER A 1 392 ? -1.012 1.599 -1.029 1.00 94.25 392 SER A N 1
ATOM 3083 C CA . SER A 1 392 ? -0.107 1.132 -2.086 1.00 94.25 392 SER A CA 1
ATOM 3084 C C . SER A 1 392 ? 0.425 -0.281 -1.794 1.00 94.25 392 SER A C 1
ATOM 3086 O O . SER A 1 392 ? -0.350 -1.183 -1.489 1.00 94.25 392 SER A O 1
ATOM 3088 N N . LEU A 1 393 ? 1.742 -0.502 -1.839 1.00 94.50 393 LEU A N 1
ATOM 3089 C CA . LEU A 1 393 ? 2.369 -1.756 -1.409 1.00 94.50 393 LEU A CA 1
ATOM 3090 C C . LEU A 1 393 ? 2.170 -2.061 0.092 1.00 94.50 393 LEU A C 1
ATOM 3092 O O . LEU A 1 393 ? 2.085 -3.229 0.462 1.00 94.50 393 LEU A O 1
ATOM 3096 N N . GLY A 1 394 ? 1.986 -1.047 0.942 1.00 96.44 394 GLY A N 1
ATOM 3097 C CA . GLY A 1 394 ? 1.610 -1.240 2.346 1.00 96.44 394 GLY A CA 1
ATOM 3098 C C . GLY A 1 394 ? 0.243 -1.913 2.506 1.00 96.44 394 GLY A C 1
ATOM 3099 O O . GLY A 1 394 ? -0.012 -2.550 3.520 1.00 96.44 394 GLY A O 1
ATOM 3100 N N . ALA A 1 395 ? -0.620 -1.851 1.485 1.00 97.38 395 ALA A N 1
ATOM 3101 C CA . ALA A 1 395 ? -1.863 -2.620 1.434 1.00 97.38 395 ALA A CA 1
ATOM 3102 C C . ALA A 1 395 ? -1.619 -4.132 1.330 1.00 97.38 395 ALA A C 1
ATOM 3104 O O . ALA A 1 395 ? -2.320 -4.903 1.981 1.00 97.38 395 ALA A O 1
ATOM 3105 N N . ALA A 1 396 ? -0.612 -4.559 0.558 1.00 96.19 396 ALA A N 1
ATOM 3106 C CA . ALA A 1 396 ? -0.225 -5.968 0.499 1.00 96.19 396 ALA A CA 1
ATOM 3107 C C . ALA A 1 396 ? 0.342 -6.434 1.848 1.00 96.19 396 ALA A C 1
ATOM 3109 O O . ALA A 1 396 ? -0.082 -7.461 2.369 1.00 96.19 396 ALA A O 1
ATOM 3110 N N . MET A 1 397 ? 1.187 -5.610 2.476 1.00 97.75 397 MET A N 1
ATOM 3111 C CA . MET A 1 397 ? 1.685 -5.873 3.829 1.00 97.75 397 MET A CA 1
ATOM 3112 C C . MET A 1 397 ? 0.553 -5.993 4.850 1.00 97.75 397 MET A C 1
ATOM 3114 O O . MET A 1 397 ? 0.553 -6.918 5.653 1.00 97.75 397 MET A O 1
ATOM 3118 N N . ALA A 1 398 ? -0.424 -5.083 4.815 1.00 98.50 398 ALA A N 1
ATOM 3119 C CA . ALA A 1 398 ? -1.561 -5.085 5.733 1.00 98.50 398 ALA A CA 1
ATOM 3120 C C . ALA A 1 398 ? -2.407 -6.358 5.601 1.00 98.50 398 ALA A C 1
ATOM 3122 O O . ALA A 1 398 ? -2.805 -6.926 6.615 1.00 98.50 398 ALA A O 1
ATOM 3123 N N . VAL A 1 399 ? -2.623 -6.840 4.372 1.00 98.44 399 VAL A N 1
ATOM 3124 C CA . VAL A 1 399 ? -3.267 -8.136 4.097 1.00 98.44 399 VAL A CA 1
ATOM 3125 C C . VAL A 1 399 ? -2.483 -9.279 4.739 1.00 98.44 399 VAL A C 1
ATOM 3127 O O . VAL A 1 399 ? -3.055 -10.121 5.424 1.00 98.44 399 VAL A O 1
ATOM 3130 N N . GLU A 1 400 ? -1.166 -9.314 4.571 1.00 98.19 400 GLU A N 1
ATOM 3131 C CA . GLU A 1 400 ? -0.356 -10.412 5.103 1.00 98.19 400 GLU A CA 1
ATOM 3132 C C . GLU A 1 400 ? -0.229 -10.377 6.628 1.00 98.19 400 GLU A C 1
ATOM 3134 O O . GLU A 1 400 ? -0.299 -11.426 7.268 1.00 98.19 400 GLU A O 1
ATOM 3139 N N . VAL A 1 401 ? -0.116 -9.183 7.215 1.00 98.69 401 VAL A N 1
ATOM 3140 C CA . VAL A 1 401 ? -0.164 -8.973 8.668 1.00 98.69 401 VAL A CA 1
ATOM 3141 C C . VAL A 1 401 ? -1.514 -9.428 9.223 1.00 98.69 401 VAL A C 1
ATOM 3143 O O . VAL A 1 401 ? -1.550 -10.231 10.153 1.00 98.69 401 VAL A O 1
ATOM 3146 N N . ALA A 1 402 ? -2.628 -9.001 8.621 1.00 98.50 402 ALA A N 1
ATOM 3147 C CA . ALA A 1 402 ? -3.966 -9.420 9.037 1.00 98.50 402 ALA A CA 1
ATOM 3148 C C . ALA A 1 402 ? -4.141 -10.945 8.955 1.00 98.50 402 ALA A C 1
ATOM 3150 O O . ALA A 1 402 ? -4.647 -11.559 9.893 1.00 98.50 402 ALA A O 1
ATOM 3151 N N . ALA A 1 403 ? -3.673 -11.573 7.872 1.00 98.06 403 ALA A N 1
ATOM 3152 C CA . ALA A 1 403 ? -3.759 -13.020 7.697 1.00 98.06 403 ALA A CA 1
ATOM 3153 C C . ALA A 1 403 ? -2.967 -13.778 8.774 1.00 98.06 403 ALA A C 1
ATOM 3155 O O . ALA A 1 403 ? -3.452 -14.779 9.304 1.00 98.06 403 ALA A O 1
ATOM 3156 N N . ARG A 1 404 ? -1.770 -13.291 9.133 1.00 97.56 404 ARG A N 1
ATOM 3157 C CA . ARG A 1 404 ? -0.956 -13.877 10.209 1.00 97.56 404 ARG A CA 1
ATOM 3158 C C . ARG A 1 404 ? -1.583 -13.686 11.588 1.00 97.56 404 ARG A C 1
ATOM 3160 O O . ARG A 1 404 ? -1.556 -14.621 12.382 1.00 97.56 404 ARG A O 1
ATOM 3167 N N . ILE A 1 405 ? -2.177 -12.522 11.858 1.00 96.75 405 ILE A N 1
ATOM 3168 C CA . ILE A 1 405 ? -2.911 -12.270 13.106 1.00 96.75 405 ILE A CA 1
ATOM 3169 C C . ILE A 1 405 ? -4.074 -13.255 13.236 1.00 96.75 405 ILE A C 1
ATOM 3171 O O . ILE A 1 405 ? -4.169 -13.937 14.251 1.00 96.75 405 ILE A O 1
ATOM 3175 N N . LEU A 1 406 ? -4.915 -13.398 12.204 1.00 94.56 406 LEU A N 1
ATOM 3176 C CA . LEU A 1 406 ? -6.041 -14.338 12.249 1.00 94.56 406 LEU A CA 1
ATOM 3177 C C . LEU A 1 406 ? -5.587 -15.785 12.453 1.00 94.56 406 LEU A C 1
ATOM 3179 O O . LEU A 1 406 ? -6.190 -16.502 13.245 1.00 94.56 406 LEU A O 1
ATOM 3183 N N . ALA A 1 407 ? -4.504 -16.200 11.791 1.00 94.81 407 ALA A N 1
ATOM 3184 C CA . ALA A 1 407 ? -3.952 -17.538 11.972 1.00 94.81 407 ALA A CA 1
ATOM 3185 C C . ALA A 1 407 ? -3.500 -17.797 13.422 1.00 94.81 407 ALA A C 1
ATOM 3187 O O . ALA A 1 407 ? -3.701 -18.894 13.933 1.00 94.81 407 ALA A O 1
ATOM 3188 N N . ARG A 1 408 ? -2.918 -16.795 14.099 1.00 93.56 408 ARG A N 1
ATOM 3189 C CA . ARG A 1 408 ? -2.475 -16.909 15.502 1.00 93.56 408 ARG A CA 1
ATOM 3190 C C . ARG A 1 408 ? -3.613 -16.802 16.514 1.00 93.56 408 ARG A C 1
ATOM 3192 O O . ARG A 1 408 ? -3.520 -17.410 17.573 1.00 93.56 408 ARG A O 1
ATOM 3199 N N . LEU A 1 409 ? -4.668 -16.049 16.203 1.00 89.38 409 LEU A N 1
ATOM 3200 C CA . LEU A 1 409 ? -5.869 -15.992 17.041 1.00 89.38 409 LEU A CA 1
ATOM 3201 C C . LEU A 1 409 ? -6.673 -17.301 16.989 1.00 89.38 409 LEU A C 1
ATOM 3203 O O . LEU A 1 409 ? -7.381 -17.610 17.942 1.00 89.38 409 LEU A O 1
ATOM 3207 N N . GLY A 1 410 ? -6.564 -18.071 15.901 1.00 84.00 410 GLY A N 1
ATOM 3208 C CA . GLY A 1 410 ? -7.254 -19.351 15.752 1.00 84.00 410 GLY A CA 1
ATOM 3209 C C . GLY A 1 410 ? -8.773 -19.216 15.908 1.00 84.00 410 GLY A C 1
ATOM 3210 O O . GLY A 1 410 ? -9.379 -18.267 15.408 1.00 84.00 410 GLY A O 1
ATOM 3211 N N . THR A 1 411 ? -9.381 -20.165 16.620 1.00 78.75 411 THR A N 1
ATOM 3212 C CA . THR A 1 411 ? -10.814 -20.183 16.970 1.00 78.75 411 THR A CA 1
ATOM 3213 C C . THR A 1 411 ? -11.068 -19.659 18.384 1.00 78.75 411 THR A C 1
ATOM 3215 O O . THR A 1 411 ? -12.003 -20.080 19.051 1.00 78.75 411 THR A O 1
ATOM 3218 N N . ASP A 1 412 ? -10.198 -18.790 18.896 1.00 78.25 412 ASP A N 1
ATOM 3219 C CA . ASP A 1 412 ? -10.355 -18.232 20.236 1.00 78.25 412 ASP A CA 1
ATOM 3220 C C . ASP A 1 412 ? -11.551 -17.273 20.267 1.00 78.25 412 ASP A C 1
ATOM 3222 O O . ASP A 1 412 ? -11.496 -16.193 19.672 1.00 78.25 412 ASP A O 1
ATOM 3226 N N . ASP A 1 413 ? -12.627 -17.673 20.937 1.00 75.25 413 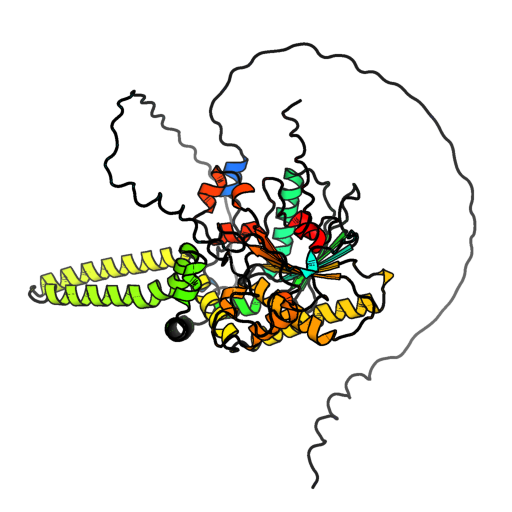ASP A N 1
ATOM 3227 C CA . ASP A 1 413 ? -13.898 -16.940 20.968 1.00 75.25 413 ASP A CA 1
ATOM 3228 C C . ASP A 1 413 ? -13.977 -15.905 22.099 1.00 75.25 413 ASP A C 1
ATOM 3230 O O . ASP A 1 413 ? -15.012 -15.267 22.304 1.00 75.25 413 ASP A O 1
ATOM 3234 N N . ARG A 1 414 ? -12.879 -15.694 22.840 1.00 77.50 414 ARG A N 1
ATOM 3235 C CA . ARG A 1 414 ? -12.828 -14.633 23.853 1.00 77.50 414 ARG A CA 1
ATOM 3236 C C . ARG A 1 414 ? -13.078 -13.264 23.212 1.00 77.50 414 ARG A C 1
ATOM 3238 O O . ARG A 1 414 ? -12.538 -13.008 22.130 1.00 77.50 414 ARG A O 1
ATOM 3245 N N . PRO A 1 415 ? -13.794 -12.353 23.902 1.00 74.19 415 PRO A N 1
ATOM 3246 C CA . PRO A 1 415 ? -14.064 -11.017 23.391 1.00 74.19 415 PRO A CA 1
ATOM 3247 C C . PRO A 1 415 ? -12.781 -10.313 22.945 1.00 74.19 415 PRO A C 1
ATOM 3249 O O . PRO A 1 415 ? -11.796 -10.241 23.684 1.00 74.19 415 PRO A O 1
ATOM 3252 N N . LEU A 1 416 ? -12.803 -9.801 21.719 1.00 83.12 416 LEU A N 1
ATOM 3253 C CA . LEU A 1 416 ? -11.746 -8.986 21.140 1.00 83.12 416 LEU A CA 1
ATOM 3254 C C . LEU A 1 416 ? -12.365 -7.741 20.503 1.00 83.12 416 LEU A C 1
ATOM 3256 O O . LEU A 1 416 ? -13.515 -7.791 20.050 1.00 83.12 416 LEU A O 1
ATOM 3260 N N . PRO A 1 417 ? -11.602 -6.640 20.413 1.00 89.75 417 PRO A N 1
ATOM 3261 C CA . PRO A 1 417 ? -11.958 -5.530 19.545 1.00 89.75 417 PRO A CA 1
ATOM 3262 C C . PRO A 1 417 ? -12.284 -6.008 18.131 1.00 89.75 417 PRO A C 1
ATOM 3264 O O . PRO A 1 417 ? -11.660 -6.942 17.617 1.00 89.75 417 PRO A O 1
ATOM 3267 N N . ARG A 1 418 ? -13.218 -5.327 17.462 1.00 92.50 418 ARG A N 1
ATOM 3268 C CA . ARG A 1 418 ? -13.531 -5.635 16.061 1.00 92.50 418 ARG A CA 1
ATOM 3269 C C . ARG A 1 418 ? -12.295 -5.417 15.197 1.00 92.50 418 ARG A C 1
ATOM 3271 O O . ARG A 1 418 ? -11.709 -4.338 15.242 1.00 92.50 418 ARG A O 1
ATOM 3278 N N . LEU A 1 419 ? -11.928 -6.412 14.393 1.00 95.62 419 LEU A N 1
ATOM 3279 C CA . LEU A 1 419 ? -10.811 -6.300 13.462 1.00 95.62 419 LEU A CA 1
ATOM 3280 C C . LEU A 1 419 ? -11.297 -5.792 12.104 1.00 95.62 419 LEU A C 1
ATOM 3282 O O . LEU A 1 419 ? -12.204 -6.358 11.490 1.00 95.62 419 LEU A O 1
ATOM 3286 N N . SER A 1 420 ? -10.635 -4.751 11.618 1.00 97.25 420 SER A N 1
ATOM 3287 C CA . SER A 1 420 ? -10.917 -4.112 10.339 1.00 97.25 420 SER A CA 1
ATOM 3288 C C . SER A 1 420 ? -9.632 -3.999 9.519 1.00 97.25 420 SER A C 1
ATOM 3290 O O . SER A 1 420 ? -8.586 -3.614 10.031 1.00 97.25 420 SER A O 1
ATOM 3292 N N . LEU A 1 421 ? -9.700 -4.309 8.230 1.00 98.62 421 LEU A N 1
ATOM 3293 C CA . LEU A 1 421 ? -8.616 -4.177 7.264 1.00 98.62 421 LEU A CA 1
ATOM 3294 C C . LEU A 1 421 ? -9.046 -3.215 6.158 1.00 98.62 421 LEU A C 1
ATOM 3296 O O . LEU A 1 421 ? -10.081 -3.399 5.520 1.00 98.62 421 LEU A O 1
ATOM 3300 N N . VAL A 1 422 ? -8.227 -2.203 5.898 1.00 98.56 422 VAL A N 1
ATOM 3301 C CA . VAL A 1 422 ? -8.443 -1.251 4.810 1.00 98.56 422 VAL A CA 1
ATOM 3302 C C . VAL A 1 422 ? -7.256 -1.271 3.871 1.00 98.56 422 VAL A C 1
ATOM 3304 O O . VAL A 1 422 ? -6.123 -1.018 4.279 1.00 98.56 422 VAL A O 1
ATOM 3307 N N . THR A 1 423 ? -7.521 -1.497 2.593 1.00 98.38 423 THR A N 1
ATOM 3308 C CA . THR A 1 423 ? -6.520 -1.406 1.534 1.00 98.38 423 THR A CA 1
ATOM 3309 C C . THR A 1 423 ? -6.854 -0.233 0.614 1.00 98.38 423 THR A C 1
ATOM 3311 O O . THR A 1 423 ? -7.958 -0.128 0.087 1.00 98.38 423 THR A O 1
ATOM 3314 N N . LEU A 1 424 ? -5.916 0.705 0.468 1.00 97.44 424 LEU A N 1
ATOM 3315 C CA . LEU A 1 424 ? -6.103 1.963 -0.263 1.00 97.44 424 LEU A CA 1
ATOM 3316 C C . LEU A 1 424 ? -5.191 2.010 -1.484 1.00 97.44 424 LEU A C 1
ATOM 3318 O O . LEU A 1 424 ? -3.966 2.020 -1.334 1.00 97.44 424 LEU A O 1
ATOM 3322 N N . GLY A 1 425 ? -5.770 2.060 -2.687 1.00 94.69 425 GLY A N 1
ATOM 3323 C CA . GLY A 1 425 ? -4.982 2.073 -3.921 1.00 94.69 425 GLY A CA 1
ATOM 3324 C C . GLY A 1 425 ? -4.049 0.860 -3.996 1.00 94.69 425 GLY A C 1
ATOM 3325 O O . GLY A 1 425 ? -2.864 0.999 -4.274 1.00 94.69 425 GLY A O 1
ATOM 3326 N N . SER A 1 426 ? -4.562 -0.319 -3.645 1.00 93.06 426 SER A N 1
ATOM 3327 C CA . SER A 1 426 ? -3.752 -1.483 -3.288 1.00 93.06 426 SER A CA 1
ATOM 3328 C C . SER A 1 426 ? -2.758 -1.929 -4.370 1.00 93.06 426 SER A C 1
ATOM 3330 O O . SER A 1 426 ? -3.111 -2.065 -5.545 1.00 93.06 426 SER A O 1
ATOM 3332 N N . GLY A 1 427 ? -1.524 -2.222 -3.942 1.00 88.69 427 GLY A N 1
ATOM 3333 C CA . GLY A 1 427 ? -0.495 -2.906 -4.731 1.00 88.69 427 GLY A CA 1
ATOM 3334 C C . GLY A 1 427 ? -0.617 -4.437 -4.720 1.00 88.69 427 GLY A C 1
ATOM 3335 O O . GLY A 1 427 ? 0.171 -5.111 -5.379 1.00 88.69 427 GLY A O 1
ATOM 3336 N N . LEU A 1 428 ? -1.606 -4.992 -4.008 1.00 92.88 428 LEU A N 1
ATOM 3337 C CA . LEU A 1 428 ? -1.859 -6.435 -3.887 1.00 92.88 428 LEU A CA 1
ATOM 3338 C C . LEU A 1 428 ? -1.908 -7.202 -5.227 1.00 92.88 428 LEU A C 1
ATOM 3340 O O . LEU A 1 428 ? -1.359 -8.301 -5.302 1.00 92.88 428 LEU A O 1
ATOM 3344 N N . PRO A 1 429 ? -2.484 -6.669 -6.321 1.00 91.94 429 PRO A N 1
ATOM 3345 C CA . PRO A 1 429 ? -2.558 -7.418 -7.576 1.00 91.94 429 PRO A CA 1
ATOM 3346 C C . PRO A 1 429 ? -1.177 -7.713 -8.173 1.00 91.94 429 PRO A C 1
ATOM 3348 O O . PRO A 1 429 ? -0.968 -8.782 -8.742 1.00 91.94 429 PRO A O 1
ATOM 3351 N N . PHE A 1 430 ? -0.200 -6.813 -7.998 1.00 89.31 430 PHE A N 1
ATOM 3352 C CA . PHE A 1 430 ? 1.160 -7.006 -8.515 1.00 89.31 430 PHE A CA 1
ATOM 3353 C C . PHE A 1 430 ? 1.865 -8.220 -7.922 1.00 89.31 430 PHE A C 1
ATOM 3355 O O . PHE A 1 430 ? 2.765 -8.778 -8.550 1.00 89.31 430 PHE A O 1
ATOM 3362 N N . VAL A 1 431 ? 1.467 -8.588 -6.711 1.00 92.81 431 VAL A N 1
ATOM 3363 C CA . VAL A 1 431 ? 2.094 -9.647 -5.935 1.00 92.81 431 VAL A CA 1
ATOM 3364 C C . VAL A 1 431 ? 1.267 -10.920 -5.923 1.00 92.81 431 VAL A C 1
ATOM 3366 O O . VAL A 1 431 ? 1.834 -11.994 -5.791 1.00 92.81 431 VAL A O 1
ATOM 3369 N N . ALA A 1 432 ? -0.045 -10.813 -6.139 1.00 94.69 432 ALA A N 1
ATOM 3370 C CA . ALA A 1 432 ? -0.955 -11.948 -6.143 1.00 94.69 432 ALA A CA 1
ATOM 3371 C C . ALA A 1 432 ? -1.182 -12.554 -7.539 1.00 94.69 432 ALA A C 1
ATOM 3373 O O . ALA A 1 432 ? -1.426 -13.750 -7.634 1.00 94.69 432 ALA A O 1
ATOM 3374 N N . LEU A 1 433 ? -1.099 -11.779 -8.630 1.00 92.12 433 LEU A N 1
ATOM 3375 C CA . LEU A 1 433 ? -1.355 -12.273 -9.997 1.00 92.12 433 LEU A CA 1
ATOM 3376 C C . LEU A 1 433 ? -0.300 -13.228 -10.592 1.00 92.12 433 LEU A C 1
ATOM 3378 O O . LEU A 1 433 ? -0.699 -14.072 -11.407 1.00 92.12 433 LEU A O 1
ATOM 3382 N N . PRO A 1 434 ? 1.006 -13.140 -10.257 1.00 92.00 434 PRO A N 1
ATOM 3383 C CA . PRO A 1 434 ? 1.990 -14.127 -10.708 1.00 92.00 434 PRO A CA 1
ATOM 3384 C C . PRO A 1 434 ? 1.589 -15.552 -10.311 1.00 92.00 434 PRO A C 1
ATOM 3386 O O . PRO A 1 434 ? 0.907 -15.748 -9.303 1.00 92.00 434 PRO A O 1
ATOM 3389 N N . LYS A 1 435 ? 1.970 -16.553 -11.112 1.00 89.56 435 LYS A N 1
ATOM 3390 C CA . LYS A 1 435 ? 1.599 -17.958 -10.842 1.00 89.56 435 LYS A CA 1
ATOM 3391 C C . LYS A 1 435 ? 2.300 -18.509 -9.596 1.00 89.56 435 LYS A C 1
ATOM 3393 O O . LYS A 1 435 ? 1.731 -19.331 -8.893 1.00 89.56 435 LYS A O 1
ATOM 3398 N N . GLU A 1 436 ? 3.501 -18.022 -9.307 1.00 90.31 436 GLU A N 1
ATOM 3399 C CA . GLU A 1 436 ? 4.332 -18.430 -8.170 1.00 90.31 436 GLU A CA 1
ATOM 3400 C C . GLU A 1 436 ? 3.852 -17.851 -6.831 1.00 90.31 436 GLU A C 1
ATOM 3402 O O . GLU A 1 436 ? 4.353 -18.245 -5.782 1.00 90.31 436 GLU A O 1
ATOM 3407 N N . ALA A 1 437 ? 2.857 -16.957 -6.847 1.00 93.44 437 ALA A N 1
ATOM 3408 C CA . ALA A 1 437 ? 2.333 -16.241 -5.685 1.00 93.44 437 ALA A CA 1
ATOM 3409 C C . ALA A 1 437 ? 1.487 -17.116 -4.730 1.00 93.44 437 ALA A C 1
ATOM 3411 O O . ALA A 1 437 ? 0.496 -16.653 -4.165 1.00 93.44 437 ALA A O 1
ATOM 3412 N N . VAL A 1 438 ? 1.853 -18.386 -4.549 1.00 91.94 438 VAL A N 1
ATOM 3413 C CA . VAL A 1 438 ? 1.089 -19.385 -3.784 1.00 91.94 438 VAL A CA 1
ATOM 3414 C C . VAL A 1 438 ? 0.896 -18.939 -2.332 1.00 91.94 438 VAL A C 1
ATOM 3416 O O . VAL A 1 438 ? -0.229 -18.910 -1.838 1.00 91.94 438 VAL A O 1
ATOM 3419 N N . GLY A 1 439 ? 1.974 -18.505 -1.668 1.00 91.94 439 GLY A N 1
ATOM 3420 C CA . GLY A 1 439 ? 1.935 -18.111 -0.255 1.00 91.94 439 GLY A CA 1
ATOM 3421 C C . GLY A 1 439 ? 1.006 -16.926 0.021 1.00 91.94 439 GLY A C 1
ATOM 3422 O O . GLY A 1 439 ? 0.171 -16.987 0.923 1.00 91.94 439 GLY A O 1
ATOM 3423 N N . ILE A 1 440 ? 1.093 -15.859 -0.781 1.00 94.81 440 ILE A N 1
ATOM 3424 C CA . ILE A 1 440 ? 0.216 -14.696 -0.607 1.00 94.81 440 ILE A CA 1
ATOM 3425 C C . ILE A 1 440 ? -1.229 -14.994 -1.023 1.00 94.81 440 ILE A C 1
ATOM 3427 O O . ILE A 1 440 ? -2.146 -14.506 -0.369 1.00 94.81 440 ILE A O 1
ATOM 3431 N N . ARG A 1 441 ? -1.475 -15.841 -2.036 1.00 96.44 441 ARG A N 1
ATOM 3432 C CA . ARG A 1 441 ? -2.842 -16.276 -2.382 1.00 96.44 441 ARG A CA 1
ATOM 3433 C C . ARG A 1 441 ? -3.493 -17.056 -1.245 1.00 96.44 441 ARG A C 1
ATOM 3435 O O . ARG A 1 441 ? -4.657 -16.803 -0.957 1.00 96.44 441 ARG A O 1
ATOM 3442 N N . ALA A 1 442 ? -2.747 -17.918 -0.553 1.00 95.62 442 ALA A N 1
ATOM 3443 C CA . ALA A 1 442 ? -3.244 -18.614 0.634 1.00 95.62 442 ALA A CA 1
ATOM 3444 C C . ALA A 1 442 ? -3.587 -17.638 1.778 1.00 95.62 442 ALA A C 1
ATOM 3446 O O . ALA A 1 442 ? -4.642 -17.757 2.400 1.00 95.62 442 ALA A O 1
ATOM 3447 N N . ARG A 1 443 ? -2.745 -16.618 2.012 1.00 96.56 443 ARG A N 1
ATOM 3448 C CA . ARG A 1 443 ? -3.011 -15.539 2.988 1.00 96.56 443 ARG A CA 1
ATOM 3449 C C . ARG A 1 443 ? -4.240 -14.705 2.605 1.00 96.56 443 ARG A C 1
ATOM 3451 O O . ARG A 1 443 ? -5.056 -14.386 3.457 1.00 96.56 443 ARG A O 1
ATOM 3458 N N . ILE A 1 444 ? -4.411 -14.380 1.324 1.00 97.88 444 ILE A N 1
ATOM 3459 C CA . ILE A 1 444 ? -5.614 -13.693 0.832 1.00 97.88 444 ILE A CA 1
ATOM 3460 C C . ILE A 1 444 ? -6.846 -14.579 1.030 1.00 97.88 444 ILE A C 1
ATOM 3462 O O . ILE A 1 444 ? -7.867 -14.092 1.506 1.00 97.88 444 ILE A O 1
ATOM 3466 N N . ALA A 1 445 ? -6.755 -15.871 0.700 1.00 97.50 445 ALA A N 1
ATOM 3467 C CA . ALA A 1 445 ? -7.851 -16.819 0.858 1.00 97.50 445 ALA A CA 1
ATOM 3468 C C . ALA A 1 445 ? -8.332 -16.879 2.315 1.00 97.50 445 ALA A C 1
ATOM 3470 O O . ALA A 1 445 ? -9.536 -16.812 2.559 1.00 97.50 445 ALA A O 1
ATOM 3471 N N . SER A 1 446 ? -7.413 -16.936 3.287 1.00 96.50 446 SER A N 1
ATOM 3472 C CA . SER A 1 446 ? -7.793 -16.979 4.704 1.00 96.50 446 SER A CA 1
ATOM 3473 C C . SER A 1 446 ? -8.585 -15.742 5.137 1.00 96.50 446 SER A C 1
ATOM 3475 O O . SER A 1 446 ? -9.537 -15.876 5.900 1.00 96.50 446 SER A O 1
ATOM 3477 N N . LEU A 1 447 ? -8.273 -14.558 4.600 1.00 97.25 447 LEU A N 1
ATOM 3478 C CA . LEU A 1 447 ? -9.056 -13.344 4.848 1.00 97.25 447 LEU A CA 1
ATOM 3479 C C . LEU A 1 447 ? -10.393 -13.334 4.103 1.00 97.25 447 LEU A C 1
ATOM 3481 O O . LEU A 1 447 ? -11.414 -12.959 4.677 1.00 97.25 447 LEU A O 1
ATOM 3485 N N . VAL A 1 448 ? -10.392 -13.737 2.827 1.00 97.19 448 VAL A N 1
ATOM 3486 C CA . VAL A 1 448 ? -11.584 -13.759 1.962 1.00 97.19 448 VAL A CA 1
ATOM 3487 C C . VAL A 1 448 ? -12.707 -14.574 2.596 1.00 97.19 448 VAL A C 1
ATOM 3489 O O . VAL A 1 448 ? -13.861 -14.153 2.550 1.00 97.19 448 VAL A O 1
ATOM 3492 N N . TYR A 1 449 ? -12.385 -15.712 3.211 1.00 95.38 449 TYR A N 1
ATOM 3493 C CA . TYR A 1 449 ? -13.380 -16.610 3.804 1.00 95.38 449 TYR A CA 1
ATOM 3494 C C . TYR A 1 449 ? -13.562 -16.450 5.317 1.00 95.38 449 TYR A C 1
ATOM 3496 O O . TYR A 1 449 ? -14.305 -17.236 5.899 1.00 95.38 449 TYR A O 1
ATOM 3504 N N . SER A 1 450 ? -12.908 -15.477 5.953 1.00 92.88 450 SER A N 1
ATOM 3505 C CA . SER A 1 450 ? -13.046 -15.237 7.392 1.00 92.88 450 SER A CA 1
ATOM 3506 C C . SER A 1 450 ? -14.119 -14.193 7.688 1.00 92.88 450 SER A C 1
ATOM 3508 O O . SER A 1 450 ? -14.127 -13.124 7.085 1.00 92.88 450 SER A O 1
ATOM 3510 N N . ASP A 1 451 ? -14.992 -14.483 8.648 1.00 91.12 451 ASP A N 1
ATOM 3511 C CA . ASP A 1 451 ? -15.945 -13.540 9.246 1.00 91.12 451 ASP A CA 1
ATOM 3512 C C . ASP A 1 451 ? -15.371 -12.769 10.444 1.00 91.12 451 ASP A C 1
ATOM 3514 O O . ASP A 1 451 ? -15.972 -11.799 10.902 1.00 91.12 451 ASP A O 1
ATOM 3518 N N . ARG A 1 452 ? -14.180 -13.151 10.922 1.00 91.38 452 ARG A N 1
ATOM 3519 C CA . ARG A 1 452 ? -13.506 -12.549 12.085 1.00 91.38 452 ARG A CA 1
ATOM 3520 C C . ARG A 1 452 ? -12.845 -11.202 11.777 1.00 91.38 452 ARG A C 1
ATOM 3522 O O . ARG A 1 452 ? -12.283 -10.573 12.672 1.00 91.38 452 ARG A O 1
ATOM 3529 N N . ILE A 1 453 ? -12.868 -10.771 10.517 1.00 93.81 453 ILE A N 1
ATOM 3530 C CA . ILE A 1 453 ? -12.338 -9.485 10.067 1.00 93.81 453 ILE A CA 1
ATOM 3531 C C . ILE A 1 453 ? -13.242 -8.882 8.996 1.00 93.81 453 ILE A C 1
ATOM 3533 O O . ILE A 1 453 ? -13.779 -9.594 8.148 1.00 93.81 453 ILE A O 1
ATOM 3537 N N . VAL A 1 454 ? -13.355 -7.556 8.989 1.00 95.31 454 VAL A N 1
ATOM 3538 C CA . VAL A 1 454 ? -13.969 -6.811 7.884 1.00 95.31 454 VAL A CA 1
ATOM 3539 C C . VAL A 1 454 ? -12.870 -6.236 7.009 1.00 95.31 454 VAL A C 1
ATOM 3541 O O . VAL A 1 454 ? -12.099 -5.401 7.466 1.00 95.31 454 VAL A O 1
ATOM 3544 N N . TRP A 1 455 ? -12.816 -6.617 5.736 1.00 97.62 455 TRP A N 1
ATOM 3545 C CA . TRP A 1 455 ? -11.852 -6.079 4.779 1.00 97.62 455 TRP A CA 1
ATOM 3546 C C . TRP A 1 455 ? -12.545 -5.213 3.722 1.00 97.62 455 TRP A C 1
ATOM 3548 O O . TRP A 1 455 ? -13.365 -5.698 2.945 1.00 97.62 455 TRP A O 1
ATOM 3558 N N . CYS A 1 456 ? -12.188 -3.928 3.667 1.00 97.19 456 CYS A N 1
ATOM 3559 C CA . CYS A 1 456 ? -12.589 -3.003 2.606 1.00 97.19 456 CYS A CA 1
ATOM 3560 C C . CYS A 1 456 ? -11.402 -2.625 1.707 1.00 97.19 456 CYS A C 1
ATOM 3562 O O . CYS A 1 456 ? -10.392 -2.116 2.193 1.00 97.19 456 CYS A O 1
ATOM 3564 N N . ASP A 1 457 ? -11.555 -2.800 0.395 1.00 97.31 457 ASP A N 1
ATOM 3565 C CA . ASP A 1 457 ? -10.594 -2.368 -0.622 1.00 97.31 457 ASP A CA 1
ATOM 3566 C C . ASP A 1 457 ? -11.136 -1.161 -1.396 1.00 97.31 457 ASP A C 1
ATOM 3568 O O . ASP A 1 457 ? -12.169 -1.236 -2.068 1.00 97.31 457 ASP A O 1
ATOM 3572 N N . TYR A 1 458 ? -10.439 -0.029 -1.288 1.00 96.56 458 TYR A N 1
ATOM 3573 C CA . TYR A 1 458 ? -10.784 1.200 -1.990 1.00 96.56 458 TYR A CA 1
ATOM 3574 C C . TYR A 1 458 ? -9.902 1.397 -3.218 1.00 96.56 458 TYR A C 1
ATOM 3576 O O . TYR A 1 458 ? -8.672 1.479 -3.133 1.00 96.56 458 TYR A O 1
ATOM 3584 N N . GLN A 1 459 ? -10.563 1.553 -4.362 1.00 95.12 459 GLN A N 1
ATOM 3585 C CA . GLN A 1 459 ? -9.945 1.633 -5.681 1.00 95.12 459 GLN A CA 1
ATOM 3586 C C . GLN A 1 459 ? -10.296 2.935 -6.402 1.00 95.12 459 GLN A C 1
ATOM 3588 O O . GLN A 1 459 ? -11.332 3.554 -6.149 1.00 95.12 459 GLN A O 1
ATOM 3593 N N . ALA A 1 460 ? -9.456 3.360 -7.342 1.00 92.56 460 ALA A N 1
ATOM 3594 C CA . ALA A 1 460 ? -9.691 4.569 -8.120 1.00 92.56 460 ALA A CA 1
ATOM 3595 C C . ALA A 1 460 ? -9.279 4.388 -9.587 1.00 92.56 460 ALA A C 1
ATOM 3597 O O . ALA A 1 460 ? -8.089 4.278 -9.869 1.00 92.56 460 ALA A O 1
ATOM 3598 N N . PRO A 1 461 ? -10.222 4.468 -10.545 1.00 89.44 461 PRO A N 1
ATOM 3599 C CA . PRO A 1 461 ? -9.905 4.380 -11.976 1.00 89.44 461 PRO A CA 1
ATOM 3600 C C . PRO A 1 461 ? -8.955 5.470 -12.482 1.00 89.44 461 PRO A C 1
ATOM 3602 O O . PRO A 1 461 ? -8.318 5.320 -13.520 1.00 89.44 461 PRO A O 1
ATOM 3605 N N . GLN A 1 462 ? -8.895 6.609 -11.785 1.00 89.81 462 GLN A N 1
ATOM 3606 C CA . GLN A 1 462 ? -8.041 7.736 -12.162 1.00 89.81 462 GLN A CA 1
ATOM 3607 C C . GLN A 1 462 ? -6.574 7.516 -11.780 1.00 89.81 462 GLN A C 1
ATOM 3609 O O . GLN A 1 462 ? -5.703 8.236 -12.269 1.00 89.81 462 GLN A O 1
ATOM 3614 N N . ASP A 1 463 ? -6.302 6.560 -10.897 1.00 91.69 463 ASP A N 1
ATOM 3615 C CA . ASP A 1 463 ? -4.976 6.284 -10.379 1.00 91.69 463 ASP A CA 1
ATOM 3616 C C . ASP A 1 463 ? -4.260 5.229 -11.227 1.00 91.69 463 ASP A C 1
ATOM 3618 O O . ASP A 1 463 ? -4.677 4.079 -11.311 1.00 91.69 463 ASP A O 1
ATOM 3622 N N . TRP A 1 464 ? -3.143 5.619 -11.841 1.00 89.81 464 TRP A N 1
ATOM 3623 C CA . TRP A 1 464 ? -2.374 4.744 -12.727 1.00 89.81 464 TRP A CA 1
ATOM 3624 C C . TRP A 1 464 ? -1.629 3.642 -11.965 1.00 89.81 464 TRP A C 1
ATOM 3626 O O . TRP A 1 464 ? -1.166 2.691 -12.587 1.00 89.81 464 TRP A O 1
ATOM 3636 N N . LEU A 1 465 ? -1.475 3.775 -10.642 1.00 89.94 465 LEU A N 1
ATOM 3637 C CA . LEU A 1 465 ? -0.799 2.787 -9.800 1.00 89.94 465 LEU A CA 1
ATOM 3638 C C . LEU A 1 465 ? -1.768 1.766 -9.191 1.00 89.94 465 LEU A C 1
ATOM 3640 O O . LEU A 1 465 ? -1.316 0.765 -8.637 1.00 89.94 465 LEU A O 1
ATOM 3644 N N . ASN A 1 466 ? -3.080 1.987 -9.289 1.00 90.00 466 ASN A N 1
ATOM 3645 C CA . ASN A 1 466 ? -4.084 1.089 -8.737 1.00 90.00 466 ASN A CA 1
ATOM 3646 C C . ASN A 1 466 ? -4.687 0.211 -9.842 1.00 90.00 466 ASN A C 1
ATOM 3648 O O . ASN A 1 466 ? -5.146 0.715 -10.865 1.00 90.00 466 ASN A O 1
ATOM 3652 N N . CYS A 1 467 ? -4.719 -1.110 -9.632 1.00 86.38 467 CYS A N 1
ATOM 3653 C CA . CYS A 1 467 ? -5.403 -2.020 -10.558 1.00 86.38 467 CYS A CA 1
ATOM 3654 C C . CYS A 1 467 ? -6.907 -1.963 -10.286 1.00 86.38 467 CYS A C 1
ATOM 3656 O O . CYS A 1 467 ? -7.457 -2.823 -9.593 1.00 86.38 467 CYS A O 1
ATOM 3658 N N . TYR A 1 468 ? -7.569 -0.916 -10.771 1.00 87.12 468 TYR A N 1
ATOM 3659 C CA . TYR A 1 468 ? -9.005 -0.780 -10.568 1.00 87.12 468 TYR A CA 1
ATOM 3660 C C . TYR A 1 468 ? -9.748 -1.969 -11.201 1.00 87.12 468 TYR A C 1
ATOM 3662 O O . TYR A 1 468 ? -9.385 -2.462 -12.269 1.00 87.12 468 TYR A O 1
ATOM 3670 N N . GLY A 1 469 ? -10.798 -2.431 -10.529 1.00 87.75 469 GLY A N 1
ATOM 3671 C CA . GLY A 1 469 ? -11.576 -3.600 -10.925 1.00 87.75 469 GLY A CA 1
ATOM 3672 C C . GLY A 1 469 ? -11.006 -4.935 -10.448 1.00 87.75 469 GLY A C 1
ATOM 3673 O O . GLY A 1 469 ? -11.669 -5.946 -10.666 1.00 87.75 469 GLY A O 1
ATOM 3674 N N . PHE A 1 470 ? -9.841 -4.959 -9.788 1.00 92.38 470 PHE A N 1
ATOM 3675 C CA . PHE A 1 470 ? -9.317 -6.182 -9.184 1.00 92.38 470 PHE A CA 1
ATOM 3676 C C . PHE A 1 470 ? -10.204 -6.653 -8.028 1.00 92.38 470 PHE A C 1
ATOM 3678 O O . PHE A 1 470 ? -10.460 -5.902 -7.091 1.00 92.38 470 PHE A O 1
ATOM 3685 N N . ASN A 1 471 ? -10.625 -7.909 -8.061 1.00 94.31 471 ASN A N 1
ATOM 3686 C CA . ASN A 1 471 ? -11.321 -8.586 -6.983 1.00 94.31 471 ASN A CA 1
ATOM 3687 C C . ASN A 1 471 ? -10.629 -9.927 -6.688 1.00 94.31 471 ASN A C 1
ATOM 3689 O O . ASN A 1 471 ? -10.695 -10.833 -7.524 1.00 94.31 471 ASN A O 1
ATOM 3693 N N . PRO A 1 472 ? -10.011 -10.107 -5.504 1.00 94.69 472 PRO A N 1
ATOM 3694 C CA . PRO A 1 472 ? -9.300 -11.342 -5.179 1.00 94.69 472 PRO A CA 1
ATOM 3695 C C . PRO A 1 472 ? -10.202 -12.585 -5.180 1.00 94.69 472 PRO A C 1
ATOM 3697 O O . PRO A 1 472 ? -9.695 -13.684 -5.337 1.00 94.69 472 PRO A O 1
ATOM 3700 N N . ILE A 1 473 ? -11.525 -12.454 -5.061 1.00 94.62 473 ILE A N 1
ATOM 3701 C CA . ILE A 1 473 ? -12.431 -13.608 -5.157 1.00 94.62 473 ILE A CA 1
ATOM 3702 C C . ILE A 1 473 ? -12.419 -14.201 -6.574 1.00 94.62 473 ILE A C 1
ATOM 3704 O O . ILE A 1 473 ? -12.488 -15.416 -6.737 1.00 94.62 473 ILE A O 1
ATOM 3708 N N . PHE A 1 474 ? -12.311 -13.354 -7.600 1.00 92.81 474 PHE A N 1
ATOM 3709 C CA . PHE A 1 474 ? -12.472 -13.760 -9.000 1.00 92.81 474 PHE A CA 1
ATOM 3710 C C . PHE A 1 474 ? -11.156 -13.770 -9.786 1.00 92.81 474 PHE A C 1
ATOM 3712 O O . PHE A 1 474 ? -11.028 -14.497 -10.766 1.00 92.81 474 PHE A O 1
ATOM 3719 N N . ASP A 1 475 ? -10.160 -12.986 -9.367 1.00 92.75 475 ASP A N 1
ATOM 3720 C CA . ASP A 1 475 ? -9.004 -12.669 -10.212 1.00 92.75 475 ASP A CA 1
ATOM 3721 C C . ASP A 1 475 ? -7.743 -13.491 -9.937 1.00 92.75 475 ASP A C 1
ATOM 3723 O O . ASP A 1 475 ? -6.809 -13.462 -10.742 1.00 92.75 475 ASP A O 1
ATOM 3727 N N . ILE A 1 476 ? -7.696 -14.212 -8.814 1.00 92.81 476 ILE A N 1
ATOM 3728 C CA . ILE A 1 476 ? -6.525 -15.008 -8.404 1.00 92.81 476 ILE A CA 1
ATOM 3729 C C . ILE A 1 476 ? -6.850 -16.497 -8.230 1.00 92.81 476 ILE A C 1
ATOM 3731 O O . ILE A 1 476 ? -6.039 -17.224 -7.665 1.00 92.81 476 ILE A O 1
ATOM 3735 N N . GLY A 1 477 ? -7.994 -16.962 -8.744 1.00 90.69 477 GLY A N 1
ATOM 3736 C CA . GLY A 1 477 ? -8.334 -18.388 -8.805 1.00 90.69 477 GLY A CA 1
ATOM 3737 C C . GLY A 1 477 ? -8.303 -19.079 -7.442 1.00 90.69 477 GLY A C 1
ATOM 3738 O O . GLY A 1 477 ? -7.566 -20.045 -7.269 1.00 90.69 477 GLY A O 1
ATOM 3739 N N . LEU A 1 478 ? -9.046 -18.546 -6.469 1.00 93.50 478 LEU A N 1
ATOM 3740 C CA . LEU A 1 478 ? -9.186 -19.180 -5.158 1.00 93.50 478 LEU A CA 1
ATOM 3741 C C . LEU A 1 478 ? -9.933 -20.515 -5.285 1.00 93.50 478 LEU A C 1
ATOM 3743 O O . LEU A 1 478 ? -10.875 -20.626 -6.064 1.00 93.50 478 LEU A O 1
ATOM 3747 N N . GLU A 1 479 ? -9.522 -21.513 -4.502 1.00 90.44 479 GLU A N 1
ATOM 3748 C CA . GLU A 1 479 ? -10.060 -22.881 -4.584 1.00 90.44 479 GLU A CA 1
ATOM 3749 C C . GLU A 1 479 ? -11.519 -22.982 -4.126 1.00 90.44 479 GLU A C 1
ATOM 3751 O O . GLU A 1 479 ? -12.299 -23.774 -4.652 1.00 90.44 479 GLU A O 1
ATOM 3756 N N . ARG A 1 480 ? -11.904 -22.185 -3.123 1.00 92.75 480 ARG A N 1
ATOM 3757 C CA . ARG A 1 480 ? -13.238 -22.260 -2.520 1.00 92.75 480 ARG A CA 1
ATOM 3758 C C . ARG A 1 480 ? -14.253 -21.400 -3.293 1.00 92.75 480 ARG A C 1
ATOM 3760 O O . ARG A 1 480 ? -13.915 -20.310 -3.759 1.00 92.75 480 ARG A O 1
ATOM 3767 N N . PRO A 1 481 ? -15.533 -21.807 -3.356 1.00 92.38 481 PRO A N 1
ATOM 3768 C CA . PRO A 1 481 ? -16.560 -21.052 -4.072 1.00 92.38 481 PRO A CA 1
ATOM 3769 C C . PRO A 1 481 ? -16.767 -19.613 -3.577 1.00 92.38 481 PRO A C 1
ATOM 3771 O O . PRO A 1 481 ? -16.753 -19.337 -2.376 1.00 92.38 481 PRO A O 1
ATOM 3774 N N . ALA A 1 482 ? -17.067 -18.702 -4.507 1.00 91.81 482 ALA A N 1
ATOM 3775 C CA . ALA A 1 482 ? -17.249 -17.273 -4.232 1.00 91.81 482 ALA A CA 1
ATOM 3776 C C . ALA A 1 482 ? -18.391 -16.954 -3.246 1.00 91.81 482 ALA A C 1
ATOM 3778 O O . ALA A 1 482 ? -18.299 -15.981 -2.503 1.00 91.81 482 ALA A O 1
ATOM 3779 N N . PHE A 1 483 ? -19.453 -17.767 -3.192 1.00 90.69 483 PHE A N 1
ATOM 3780 C CA . PHE A 1 483 ? -20.582 -17.542 -2.274 1.00 90.69 483 PHE A CA 1
ATOM 3781 C C . PHE A 1 483 ? -20.218 -17.759 -0.794 1.00 90.69 483 PHE A C 1
ATOM 3783 O O . PHE A 1 483 ? -20.942 -17.313 0.096 1.00 90.69 483 PHE A O 1
ATOM 3790 N N . LEU A 1 484 ? -19.089 -18.422 -0.516 1.00 93.25 484 LEU A N 1
ATOM 3791 C CA . LEU A 1 484 ? -18.556 -18.572 0.838 1.00 93.25 484 LEU A CA 1
ATOM 3792 C C . LEU A 1 484 ? -17.759 -17.349 1.297 1.00 93.25 484 LEU A C 1
ATOM 3794 O O . LEU A 1 484 ? -17.429 -17.275 2.479 1.00 93.25 484 LEU A O 1
ATOM 3798 N N . ALA A 1 485 ? -17.429 -16.423 0.393 1.00 94.62 485 ALA A N 1
ATOM 3799 C CA . ALA A 1 485 ? -16.631 -15.253 0.717 1.00 94.62 485 ALA A CA 1
ATOM 3800 C C . ALA A 1 485 ? -17.370 -14.326 1.692 1.00 94.62 485 ALA A C 1
ATOM 3802 O O . ALA A 1 485 ? -18.552 -14.014 1.529 1.00 94.62 485 ALA A O 1
ATOM 3803 N N . HIS A 1 486 ? -16.624 -13.854 2.681 1.00 93.62 486 HIS A N 1
ATOM 3804 C CA . HIS A 1 486 ? -17.002 -12.784 3.593 1.00 93.62 486 HIS A CA 1
ATOM 3805 C C . HIS A 1 486 ? -16.337 -11.466 3.194 1.00 93.62 486 HIS A C 1
ATOM 3807 O O . HIS A 1 486 ? -16.878 -10.412 3.480 1.00 93.62 486 HIS A O 1
ATOM 3813 N N . ASN A 1 487 ? -15.212 -11.504 2.478 1.00 95.31 487 ASN A N 1
ATOM 3814 C CA . ASN A 1 487 ? -14.374 -10.348 2.169 1.00 95.31 487 ASN A CA 1
ATOM 3815 C C . ASN A 1 487 ? -13.787 -10.426 0.747 1.00 95.31 487 ASN A C 1
ATOM 3817 O O . ASN A 1 487 ? -13.725 -11.520 0.187 1.00 95.31 487 ASN A O 1
ATOM 3821 N N . PRO A 1 488 ? -13.259 -9.322 0.184 1.00 95.81 488 PRO A N 1
ATOM 3822 C CA . PRO A 1 488 ? -13.409 -7.936 0.634 1.00 95.81 488 PRO A CA 1
ATOM 3823 C C . PRO A 1 488 ? -14.705 -7.280 0.136 1.00 95.81 488 PRO A C 1
ATOM 3825 O O . PRO A 1 488 ? -15.286 -7.697 -0.868 1.00 95.81 488 PRO A O 1
ATOM 3828 N N . LEU A 1 489 ? -15.113 -6.178 0.773 1.00 95.31 489 LEU A N 1
ATOM 3829 C CA . LEU A 1 489 ? -15.964 -5.177 0.129 1.00 95.31 489 LEU A CA 1
ATOM 3830 C C . LEU A 1 489 ? -15.092 -4.297 -0.767 1.00 95.31 489 LEU A C 1
ATOM 3832 O O . LEU A 1 489 ? -14.127 -3.705 -0.292 1.00 95.31 489 LEU A O 1
ATOM 3836 N N . ILE A 1 490 ? -15.450 -4.159 -2.041 1.00 95.44 490 ILE A N 1
ATOM 3837 C CA . ILE A 1 490 ? -14.735 -3.275 -2.970 1.00 95.44 490 ILE A CA 1
ATOM 3838 C C . ILE A 1 490 ? -15.545 -2.001 -3.143 1.00 95.44 490 ILE A C 1
ATOM 3840 O O . ILE A 1 490 ? -16.765 -2.059 -3.334 1.00 95.44 490 ILE A O 1
ATOM 3844 N N . ARG A 1 491 ? -14.885 -0.848 -3.054 1.00 94.44 491 ARG A N 1
ATOM 3845 C CA . ARG A 1 491 ? -15.501 0.474 -3.198 1.00 94.44 491 ARG A CA 1
ATOM 3846 C C . ARG A 1 491 ? -14.634 1.393 -4.039 1.00 94.44 491 ARG A C 1
ATOM 3848 O O . ARG A 1 491 ? -13.409 1.309 -4.023 1.00 94.44 491 ARG A O 1
ATOM 3855 N N . SER A 1 492 ? -15.265 2.332 -4.734 1.00 93.69 492 SER A N 1
ATOM 3856 C CA . SER A 1 492 ? -14.534 3.404 -5.397 1.00 93.69 492 SER A CA 1
ATOM 3857 C C . SER A 1 492 ? -14.231 4.545 -4.428 1.00 93.69 492 SER A C 1
ATOM 3859 O O . SER A 1 492 ? -15.102 4.992 -3.687 1.00 93.69 492 SER A O 1
ATOM 3861 N N . ALA A 1 493 ? -13.014 5.086 -4.490 1.00 92.81 493 ALA A N 1
ATOM 3862 C CA . ALA A 1 493 ? -12.670 6.333 -3.816 1.00 92.81 493 ALA A CA 1
ATOM 3863 C C . ALA A 1 493 ? -13.269 7.577 -4.505 1.00 92.81 493 ALA A C 1
ATOM 3865 O O . ALA A 1 493 ? -13.234 8.671 -3.944 1.00 92.81 493 ALA A O 1
ATOM 3866 N N . GLY A 1 494 ? -13.801 7.445 -5.731 1.00 90.25 494 GLY A N 1
ATOM 3867 C CA . GLY A 1 494 ? -14.481 8.538 -6.437 1.00 90.25 494 GLY A CA 1
ATOM 3868 C C . GLY A 1 494 ? -13.628 9.802 -6.611 1.00 90.25 494 GLY A C 1
ATOM 3869 O O . GLY A 1 494 ? -14.164 10.907 -6.596 1.00 90.25 494 GLY A O 1
ATOM 3870 N N . ILE A 1 495 ? -12.300 9.661 -6.749 1.00 90.62 495 ILE A N 1
ATOM 3871 C CA . ILE A 1 495 ? -11.329 10.768 -6.644 1.00 90.62 495 ILE A CA 1
ATOM 3872 C C . ILE A 1 495 ? -11.682 11.945 -7.565 1.00 90.62 495 ILE A C 1
ATOM 3874 O O . ILE A 1 495 ? -11.568 13.102 -7.164 1.00 90.62 495 ILE A O 1
ATOM 3878 N N . LYS A 1 496 ? -12.145 11.664 -8.790 1.00 89.38 496 LYS A N 1
ATOM 3879 C CA . LYS A 1 496 ? -12.539 12.698 -9.760 1.00 89.38 496 LYS A CA 1
ATOM 3880 C C . LYS A 1 496 ? -13.619 13.637 -9.209 1.00 89.38 496 LYS A C 1
ATOM 3882 O O . LYS A 1 496 ? -13.516 14.844 -9.397 1.00 89.38 496 LYS A O 1
ATOM 3887 N N . ASP A 1 497 ? -14.606 13.102 -8.499 1.00 88.69 497 ASP A N 1
ATOM 3888 C CA . ASP A 1 497 ? -15.744 13.878 -7.993 1.00 88.69 497 ASP A CA 1
ATOM 3889 C C . ASP A 1 497 ? -15.356 14.704 -6.755 1.00 88.69 497 ASP A C 1
ATOM 3891 O O . ASP A 1 497 ? -15.917 15.773 -6.484 1.00 88.69 497 ASP A O 1
ATOM 3895 N N . ARG A 1 498 ? -14.330 14.248 -6.025 1.00 88.56 498 ARG A N 1
ATOM 3896 C CA . ARG A 1 498 ? -13.818 14.891 -4.805 1.00 88.56 498 ARG A CA 1
ATOM 3897 C C . ARG A 1 498 ? -12.791 15.983 -5.061 1.00 88.56 498 ARG A C 1
ATOM 3899 O O . ARG A 1 498 ? -12.391 16.643 -4.105 1.00 88.56 498 ARG A O 1
ATOM 3906 N N . ILE A 1 499 ? -12.378 16.198 -6.311 1.00 89.19 499 ILE A N 1
ATOM 3907 C CA . ILE A 1 499 ? -11.377 17.199 -6.693 1.00 89.19 499 ILE A CA 1
ATOM 3908 C C . ILE A 1 499 ? -12.018 18.241 -7.632 1.00 89.19 499 ILE A C 1
ATOM 3910 O O . ILE A 1 499 ? -12.832 17.894 -8.490 1.00 89.19 499 ILE A O 1
ATOM 3914 N N . PRO A 1 500 ? -11.711 19.545 -7.497 1.00 90.25 500 PRO A N 1
ATOM 3915 C CA . PRO A 1 500 ? -12.135 20.550 -8.469 1.00 90.25 500 PRO A CA 1
ATOM 3916 C C . PRO A 1 500 ? -11.610 20.240 -9.877 1.00 90.25 500 PRO A C 1
ATOM 3918 O O . PRO A 1 500 ? -10.468 19.821 -10.042 1.00 90.25 500 PRO A O 1
ATOM 3921 N N . GLU A 1 501 ? -12.407 20.496 -10.916 1.00 90.94 501 GLU A N 1
ATOM 3922 C CA . GLU A 1 501 ? -12.050 20.135 -12.299 1.00 90.94 501 GLU A CA 1
ATOM 3923 C C . GLU A 1 501 ? -10.710 20.754 -12.749 1.00 90.94 501 GLU A C 1
ATOM 3925 O O . GLU A 1 501 ? -9.916 20.113 -13.443 1.00 90.94 501 GLU A O 1
ATOM 3930 N N . CYS A 1 502 ? -10.416 21.989 -12.324 1.00 90.56 502 CYS A N 1
ATOM 3931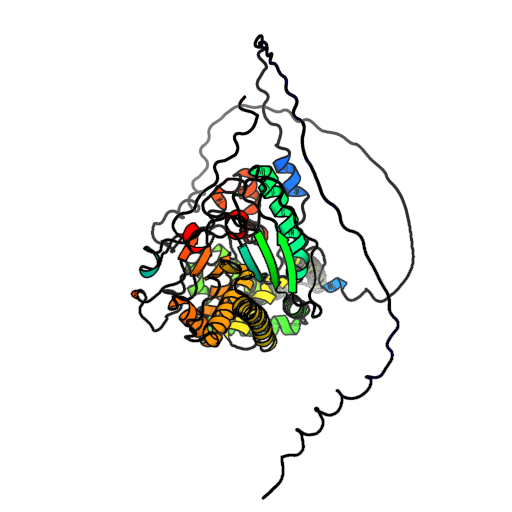 C CA . CYS A 1 502 ? -9.142 22.653 -12.613 1.00 90.56 502 CYS A CA 1
ATOM 3932 C C . CYS A 1 502 ? -7.935 21.914 -12.021 1.00 90.56 502 CYS A C 1
ATOM 3934 O O . CYS A 1 502 ? -6.890 21.824 -12.669 1.00 90.56 502 CYS A O 1
ATOM 3936 N N . ASP A 1 503 ? -8.092 21.353 -10.826 1.00 89.06 503 ASP A N 1
ATOM 3937 C CA . ASP A 1 503 ? -7.041 20.637 -10.110 1.00 89.06 503 ASP A CA 1
ATOM 3938 C C . ASP A 1 503 ? -6.911 19.218 -10.654 1.00 89.06 503 ASP A C 1
ATOM 3940 O O . ASP A 1 503 ? -5.801 18.743 -10.899 1.00 89.06 503 ASP A O 1
ATOM 3944 N N . TYR A 1 504 ? -8.039 18.574 -10.963 1.00 92.12 504 TYR A N 1
ATOM 3945 C CA . TYR A 1 504 ? -8.069 17.265 -11.601 1.00 92.12 504 TYR A CA 1
ATOM 3946 C C . TYR A 1 504 ? -7.319 17.266 -12.942 1.00 92.12 504 TYR A C 1
ATOM 3948 O O . TYR A 1 504 ? -6.460 16.411 -13.168 1.00 92.12 504 TYR A O 1
ATOM 3956 N N . LYS A 1 505 ? -7.547 18.265 -13.809 1.00 91.31 505 LYS A N 1
ATOM 3957 C CA . LYS A 1 505 ? -6.823 18.403 -15.090 1.00 91.31 505 LYS A CA 1
ATOM 3958 C C . LYS A 1 505 ? -5.303 18.479 -14.917 1.00 91.31 505 LYS A C 1
ATOM 3960 O O . LYS A 1 505 ? -4.579 17.976 -15.775 1.00 91.31 505 LYS A O 1
ATOM 3965 N N . ARG A 1 506 ? -4.823 19.075 -13.819 1.00 88.31 506 ARG A N 1
ATOM 3966 C CA . ARG A 1 506 ? -3.391 19.170 -13.481 1.00 88.31 506 ARG A CA 1
ATOM 3967 C C . ARG A 1 506 ? -2.854 17.882 -12.855 1.00 88.31 506 ARG A C 1
ATOM 3969 O O . ARG A 1 506 ? -1.699 17.527 -13.077 1.00 88.31 506 ARG A O 1
ATOM 3976 N N . LEU A 1 507 ? -3.675 17.186 -12.071 1.00 89.81 507 LEU A N 1
ATOM 3977 C CA . LEU A 1 507 ? -3.288 15.983 -11.332 1.00 89.81 507 LEU A CA 1
ATOM 3978 C C . LEU A 1 507 ? -3.338 14.705 -12.176 1.00 89.81 507 LEU A C 1
ATOM 3980 O O . LEU A 1 507 ? -2.540 13.808 -11.932 1.00 89.81 507 LEU A O 1
ATOM 3984 N N . ARG A 1 508 ? -4.221 14.613 -13.179 1.00 90.44 508 ARG A N 1
ATOM 3985 C CA . ARG A 1 508 ? -4.464 13.375 -13.953 1.00 90.44 508 ARG A CA 1
ATOM 3986 C C . ARG A 1 508 ? -3.249 12.814 -14.702 1.00 90.44 508 ARG A C 1
ATOM 3988 O O . ARG A 1 508 ? -3.265 11.653 -15.079 1.00 90.44 508 ARG A O 1
ATOM 3995 N N . LEU A 1 509 ? -2.221 13.636 -14.936 1.00 88.62 509 LEU A N 1
ATOM 3996 C CA . LEU A 1 509 ? -0.957 13.238 -15.578 1.00 88.62 509 LEU A CA 1
ATOM 3997 C C . LEU A 1 509 ? 0.206 13.125 -14.579 1.00 88.62 509 LEU A C 1
ATOM 3999 O O . LEU A 1 509 ? 1.362 13.006 -14.971 1.00 88.62 509 LEU A O 1
ATOM 4003 N N . ARG A 1 510 ? -0.080 13.215 -13.276 1.00 89.19 510 ARG A N 1
ATOM 4004 C CA . ARG A 1 510 ? 0.899 13.112 -12.191 1.00 89.19 510 ARG A CA 1
ATOM 4005 C C . ARG A 1 510 ? 0.582 11.855 -11.377 1.00 89.19 510 ARG A C 1
ATOM 4007 O O . ARG A 1 510 ? -0.032 11.978 -10.316 1.00 89.19 510 ARG A O 1
ATOM 4014 N N . PRO A 1 511 ? 0.990 10.661 -11.844 1.00 88.38 511 PRO A N 1
ATOM 4015 C CA . PRO A 1 511 ? 0.495 9.379 -11.336 1.00 88.38 511 PRO A CA 1
ATOM 4016 C C . PRO A 1 511 ? 0.674 9.232 -9.819 1.00 88.38 511 PRO A C 1
ATOM 4018 O O . PRO A 1 511 ? -0.302 9.025 -9.110 1.00 88.38 511 PRO A O 1
ATOM 4021 N N . PHE A 1 512 ? 1.865 9.514 -9.282 1.00 87.25 512 PHE A N 1
ATOM 4022 C CA . PHE A 1 512 ? 2.091 9.501 -7.831 1.00 87.25 512 PHE A CA 1
ATOM 4023 C C . PHE A 1 512 ? 1.219 10.511 -7.071 1.00 87.25 512 PHE A C 1
ATOM 4025 O O . PHE A 1 512 ? 0.683 10.208 -6.012 1.00 87.25 512 PHE A O 1
ATOM 4032 N N . HIS A 1 513 ? 1.022 11.722 -7.604 1.00 88.94 513 HIS A N 1
ATOM 4033 C CA . HIS A 1 513 ? 0.199 12.729 -6.923 1.00 88.94 513 HIS A CA 1
ATOM 4034 C C . HIS A 1 513 ? -1.283 12.353 -6.902 1.00 88.94 513 HIS A C 1
ATOM 4036 O O . HIS A 1 513 ? -1.981 12.760 -5.969 1.00 88.94 513 HIS A O 1
ATOM 4042 N N . MET A 1 514 ? -1.747 11.627 -7.923 1.00 92.94 514 MET A N 1
ATOM 4043 C CA . MET A 1 514 ? -3.077 11.029 -7.965 1.00 92.94 514 MET A CA 1
ATOM 4044 C C . MET A 1 514 ? -3.182 9.870 -6.965 1.00 92.94 514 MET A C 1
ATOM 4046 O O . MET A 1 514 ? -4.108 9.844 -6.163 1.00 92.94 514 MET A O 1
ATOM 4050 N N . HIS A 1 515 ? -2.177 8.997 -6.921 1.00 93.75 515 HIS A N 1
ATOM 4051 C CA . HIS A 1 515 ? -2.101 7.865 -5.997 1.00 93.75 515 HIS A CA 1
ATOM 4052 C C . HIS A 1 515 ? -2.122 8.272 -4.513 1.00 93.75 515 HIS A C 1
ATOM 4054 O O . HIS A 1 515 ? -2.674 7.577 -3.665 1.00 93.75 515 HIS A O 1
ATOM 4060 N N . PHE A 1 516 ? -1.568 9.438 -4.169 1.00 92.31 516 PHE A N 1
ATOM 4061 C CA . PHE A 1 516 ? -1.630 9.966 -2.801 1.00 92.31 516 PHE A CA 1
ATOM 4062 C C . PHE A 1 516 ? -2.983 10.592 -2.426 1.00 92.31 516 PHE A C 1
ATOM 4064 O O . PHE A 1 516 ? -3.164 10.955 -1.265 1.00 92.31 516 PHE A O 1
ATOM 4071 N N . GLN A 1 517 ? -3.936 10.751 -3.353 1.00 94.75 517 GLN A N 1
ATOM 4072 C CA . GLN A 1 517 ? -5.242 11.344 -3.020 1.00 94.75 517 GLN A CA 1
ATOM 4073 C C . GLN A 1 517 ? -6.062 10.465 -2.075 1.00 94.75 517 GLN A C 1
ATOM 4075 O O . GLN A 1 517 ? -6.850 11.009 -1.312 1.00 94.75 517 GLN A O 1
ATOM 4080 N N . PHE A 1 518 ? -5.814 9.152 -2.034 1.00 95.44 518 PHE A N 1
ATOM 4081 C CA . PHE A 1 518 ? -6.413 8.272 -1.028 1.00 95.44 518 PHE A CA 1
ATOM 4082 C C . PHE A 1 518 ? -6.146 8.747 0.410 1.00 95.44 518 PHE A C 1
ATOM 4084 O O . PHE A 1 518 ? -6.993 8.566 1.271 1.00 95.44 518 PHE A O 1
ATOM 4091 N N . LEU A 1 519 ? -5.002 9.378 0.681 1.00 95.19 519 LEU A N 1
ATOM 4092 C CA . LEU A 1 519 ? -4.609 9.783 2.037 1.00 95.19 519 LEU A CA 1
ATOM 4093 C C . LEU A 1 519 ? -4.845 11.273 2.320 1.00 95.19 519 LEU A C 1
ATOM 4095 O O . LEU A 1 519 ? -4.550 11.752 3.414 1.00 95.19 519 LEU A O 1
ATOM 4099 N N . LYS A 1 520 ? -5.297 12.042 1.325 1.00 94.31 520 LYS A N 1
ATOM 4100 C CA . LYS A 1 520 ? -5.469 13.492 1.448 1.00 94.31 520 LYS A CA 1
ATOM 4101 C C . LYS A 1 520 ? -6.882 13.844 1.874 1.00 94.31 520 LYS A C 1
ATOM 4103 O O . LYS A 1 520 ? -7.830 13.108 1.628 1.00 94.31 520 LYS A O 1
ATOM 4108 N N . ALA A 1 521 ? -7.017 15.034 2.451 1.00 92.44 521 ALA A N 1
ATOM 4109 C CA . ALA A 1 521 ? -8.327 15.605 2.700 1.00 92.44 521 ALA A CA 1
ATOM 4110 C C . ALA A 1 521 ? -9.067 15.817 1.375 1.00 92.44 521 ALA A C 1
ATOM 4112 O O . ALA A 1 521 ? -8.528 16.429 0.441 1.00 92.44 521 ALA A O 1
ATOM 4113 N N . ASN A 1 522 ? -10.320 15.375 1.327 1.00 91.44 522 ASN A N 1
ATOM 4114 C CA . ASN A 1 522 ? -11.219 15.646 0.216 1.00 91.44 522 ASN A CA 1
ATOM 4115 C C . ASN A 1 522 ? -11.472 17.152 0.056 1.00 91.44 522 ASN A C 1
ATOM 4117 O O . ASN A 1 522 ? -11.363 17.921 1.015 1.00 91.44 522 ASN A O 1
ATOM 4121 N N . PHE A 1 523 ? -11.822 17.595 -1.156 1.00 89.38 523 PHE A N 1
ATOM 4122 C CA . PHE A 1 523 ? -12.320 18.962 -1.368 1.00 89.38 523 PHE A CA 1
ATOM 4123 C C . PHE A 1 523 ? -13.842 19.052 -1.272 1.00 89.38 523 PHE A C 1
ATOM 4125 O O . PHE A 1 523 ? -14.370 20.134 -1.044 1.00 89.38 523 PHE A O 1
ATOM 4132 N N . ARG A 1 524 ? -14.546 17.933 -1.467 1.00 87.31 524 ARG A N 1
ATOM 4133 C CA . ARG A 1 524 ? -16.005 17.834 -1.363 1.00 87.31 524 ARG A CA 1
ATOM 4134 C C . ARG A 1 524 ? -16.379 16.618 -0.523 1.00 87.31 524 ARG A C 1
ATOM 4136 O O . ARG A 1 524 ? -15.668 15.617 -0.633 1.00 87.31 524 ARG A O 1
ATOM 4143 N N . PRO A 1 525 ? -17.483 16.657 0.243 1.00 85.69 525 PRO A N 1
ATOM 4144 C CA . PRO A 1 525 ? -17.944 15.483 0.971 1.00 85.69 525 PRO A CA 1
ATOM 4145 C C . PRO A 1 525 ? -18.235 14.320 0.016 1.00 85.69 525 PRO A C 1
ATOM 4147 O O . PRO A 1 525 ? -18.512 14.526 -1.173 1.00 85.69 525 PRO A O 1
ATOM 4150 N N . GLY A 1 526 ? -18.174 13.095 0.525 1.00 86.56 526 GLY A N 1
ATOM 4151 C CA . GLY A 1 526 ? -18.467 11.899 -0.251 1.00 86.56 526 GLY A CA 1
ATOM 4152 C C . GLY A 1 526 ? -18.383 10.622 0.572 1.00 86.56 526 GLY A C 1
ATOM 4153 O O . GLY A 1 526 ? -17.953 10.638 1.725 1.00 86.56 526 GLY A O 1
ATOM 4154 N N . GLU A 1 527 ? -18.787 9.518 -0.054 1.00 88.81 527 GLU A N 1
ATOM 4155 C CA . GLU A 1 527 ? -18.801 8.189 0.567 1.00 88.81 527 GLU A CA 1
ATOM 4156 C C . GLU A 1 527 ? -17.396 7.774 1.017 1.00 88.81 527 GLU A C 1
ATOM 4158 O O . GLU A 1 527 ? -17.171 7.392 2.168 1.00 88.81 527 GLU A O 1
ATOM 4163 N N . TYR A 1 528 ? -16.417 7.952 0.129 1.00 93.50 528 TYR A N 1
ATOM 4164 C CA . TYR A 1 528 ? -15.013 7.864 0.488 1.00 93.50 528 TYR A CA 1
ATOM 4165 C C . TYR A 1 528 ? -14.540 9.158 1.140 1.00 93.50 528 TYR A C 1
ATOM 4167 O O . TYR A 1 528 ? -14.522 10.213 0.505 1.00 93.50 528 TYR A O 1
ATOM 4175 N N . ASP A 1 529 ? -14.085 9.054 2.383 1.00 93.81 529 ASP A N 1
ATOM 4176 C CA . ASP A 1 529 ? -13.322 10.090 3.065 1.00 93.81 529 ASP A CA 1
ATOM 4177 C C . ASP A 1 529 ? -12.392 9.419 4.076 1.00 93.81 529 ASP A C 1
ATOM 4179 O O . ASP A 1 529 ? -12.845 8.706 4.972 1.00 93.81 529 ASP A O 1
ATOM 4183 N N . PHE A 1 530 ? -11.085 9.612 3.893 1.00 95.19 530 PHE A N 1
ATOM 4184 C CA . PHE A 1 530 ? -10.056 8.973 4.711 1.00 95.19 530 PHE A CA 1
ATOM 4185 C C . PHE A 1 530 ? -10.148 9.377 6.187 1.00 95.19 530 PHE A C 1
ATOM 4187 O O . PHE A 1 530 ? -9.991 8.535 7.072 1.00 95.19 530 PHE A O 1
ATOM 4194 N N . PHE A 1 531 ? -10.441 10.651 6.457 1.00 93.44 531 PHE A N 1
ATOM 4195 C CA . PHE A 1 531 ? -10.515 11.167 7.817 1.00 93.44 531 PHE A CA 1
ATOM 4196 C C . PHE A 1 531 ? -11.816 10.763 8.492 1.00 93.44 531 PHE A C 1
ATOM 4198 O O . PHE A 1 531 ? -11.771 10.365 9.647 1.00 93.44 531 PHE A O 1
ATOM 4205 N N . GLU A 1 532 ? -12.951 10.762 7.795 1.00 91.38 532 GLU A N 1
ATOM 4206 C CA . GLU A 1 532 ? -14.193 10.235 8.382 1.00 91.38 532 GLU A CA 1
ATOM 4207 C C . GLU A 1 532 ? -14.133 8.718 8.604 1.00 91.38 532 GLU A C 1
ATOM 4209 O O . GLU A 1 532 ? -14.694 8.215 9.572 1.00 91.38 532 GLU A O 1
ATOM 4214 N N . MET A 1 533 ? -13.430 7.975 7.745 1.00 94.12 533 MET A N 1
ATOM 4215 C CA . MET A 1 533 ? -13.215 6.538 7.932 1.00 94.12 533 MET A CA 1
ATOM 4216 C C . MET A 1 533 ? -12.383 6.238 9.184 1.00 94.12 533 MET A C 1
ATOM 4218 O O . MET A 1 533 ? -12.684 5.293 9.905 1.00 94.12 533 MET A O 1
ATOM 4222 N N . ILE A 1 534 ? -11.351 7.042 9.455 1.00 94.38 534 ILE A N 1
ATOM 4223 C CA . ILE A 1 534 ? -10.453 6.831 10.598 1.00 94.38 534 ILE A CA 1
ATOM 4224 C C . ILE A 1 534 ? -10.965 7.490 11.878 1.00 94.38 534 ILE A C 1
ATOM 4226 O O . ILE A 1 534 ? -10.820 6.910 12.948 1.00 94.38 534 ILE A O 1
ATOM 4230 N N . LEU A 1 535 ? -11.566 8.675 11.799 1.00 93.19 535 LEU A N 1
ATOM 4231 C CA . LEU A 1 535 ? -11.908 9.523 12.949 1.00 93.19 535 LEU A CA 1
ATOM 4232 C C . LEU A 1 535 ? -13.419 9.611 13.223 1.00 93.19 535 LEU A C 1
ATOM 4234 O O . LEU A 1 535 ? -13.822 10.158 14.255 1.00 93.19 535 LEU A O 1
ATOM 4238 N N . GLY A 1 536 ? -14.262 9.120 12.312 1.00 91.19 536 GLY A N 1
ATOM 4239 C CA . GLY A 1 536 ? -15.719 9.138 12.447 1.00 91.19 536 GLY A CA 1
ATOM 4240 C C . GLY A 1 536 ? -16.257 8.018 13.342 1.00 91.19 536 GLY A C 1
ATOM 4241 O O . GLY A 1 536 ? -15.552 7.052 13.644 1.00 91.19 536 GLY A O 1
ATOM 4242 N N . ARG A 1 537 ? -17.528 8.151 13.752 1.00 90.56 537 ARG A N 1
ATOM 4243 C CA . ARG A 1 537 ? -18.225 7.207 14.651 1.00 90.56 537 ARG A CA 1
ATOM 4244 C C . ARG A 1 537 ? -18.652 5.901 13.988 1.00 90.56 537 ARG A C 1
ATOM 4246 O O . ARG A 1 537 ? -18.960 4.940 14.684 1.00 90.56 537 ARG A O 1
ATOM 4253 N N . GLN A 1 538 ? -18.750 5.861 12.661 1.00 91.81 538 GLN A N 1
ATOM 4254 C CA . GLN A 1 538 ? -19.108 4.627 11.964 1.00 91.81 538 GLN A CA 1
ATOM 4255 C C . GLN A 1 538 ? -17.931 3.653 12.019 1.00 91.81 538 GLN A C 1
ATOM 4257 O O . GLN A 1 538 ? -16.796 4.061 11.771 1.00 91.81 538 GLN A O 1
ATOM 4262 N N . SER A 1 539 ? -18.199 2.377 12.300 1.00 93.38 539 SER A N 1
ATOM 4263 C CA . SER A 1 539 ? -17.225 1.314 12.033 1.00 93.38 539 SER A CA 1
ATOM 4264 C C . SER A 1 539 ? -16.949 1.199 10.534 1.00 93.38 539 SER A C 1
ATOM 4266 O O . SER A 1 539 ? -17.729 1.696 9.708 1.00 93.38 539 SER A O 1
ATOM 4268 N N . LEU A 1 540 ? -15.867 0.512 10.166 1.00 94.81 540 LEU A N 1
ATOM 4269 C CA . LEU A 1 540 ? -15.511 0.329 8.762 1.00 94.81 540 LEU A CA 1
ATOM 4270 C C . LEU A 1 540 ? -16.653 -0.312 7.957 1.00 94.81 540 LEU A C 1
ATOM 4272 O O . LEU A 1 540 ? -17.001 0.181 6.882 1.00 94.81 540 LEU A O 1
ATOM 4276 N N . LEU A 1 541 ? -17.274 -1.366 8.498 1.00 92.62 541 LEU A N 1
ATOM 4277 C CA . LEU A 1 541 ? -18.393 -2.054 7.851 1.00 92.62 541 LEU A CA 1
ATOM 4278 C C . LEU A 1 541 ? -19.589 -1.121 7.649 1.00 92.62 541 LEU A C 1
ATOM 4280 O O . LEU A 1 541 ? -20.154 -1.062 6.558 1.00 92.62 541 LEU A O 1
ATOM 4284 N N . GLY A 1 542 ? -19.947 -0.359 8.688 1.00 91.94 542 GLY A N 1
ATOM 4285 C CA . GLY A 1 542 ? -21.068 0.579 8.628 1.00 91.94 542 GLY A CA 1
ATOM 4286 C C . GLY A 1 542 ? -20.858 1.636 7.572 1.00 91.94 542 GLY A C 1
ATOM 4287 O O . GLY A 1 542 ? -21.752 1.890 6.769 1.00 91.94 542 GLY A O 1
ATOM 4288 N N . ARG A 1 543 ? -19.641 2.169 7.504 1.00 91.38 543 ARG A N 1
ATOM 4289 C CA . ARG A 1 543 ? -19.272 3.135 6.480 1.00 91.38 543 ARG A CA 1
ATOM 4290 C C . ARG A 1 543 ? -19.302 2.534 5.073 1.00 91.38 543 ARG A C 1
ATOM 4292 O O . ARG A 1 543 ? -19.792 3.182 4.157 1.00 91.38 543 ARG A O 1
ATOM 4299 N N . ALA A 1 544 ? -18.793 1.319 4.888 1.00 91.25 544 ALA A N 1
ATOM 4300 C CA . ALA A 1 544 ? -18.725 0.687 3.572 1.00 91.25 544 ALA A CA 1
ATOM 4301 C C . ALA A 1 544 ? -20.104 0.266 3.032 1.00 91.25 544 ALA A C 1
ATOM 4303 O O . ALA A 1 544 ? -20.322 0.289 1.818 1.00 91.25 544 ALA A O 1
ATOM 4304 N N . LEU A 1 545 ? -21.037 -0.124 3.905 1.00 90.12 545 LEU A N 1
ATOM 4305 C CA . LEU A 1 545 ? -22.404 -0.488 3.518 1.00 90.12 545 LEU A CA 1
ATOM 4306 C C . LEU A 1 545 ? -23.321 0.731 3.382 1.00 90.12 545 LEU A C 1
ATOM 4308 O O . LEU A 1 545 ? -24.112 0.795 2.445 1.00 90.12 545 LEU A O 1
ATOM 4312 N N . ARG A 1 546 ? -23.247 1.666 4.334 1.00 87.62 546 ARG A N 1
ATOM 4313 C CA . ARG A 1 546 ? -24.163 2.807 4.472 1.00 87.62 546 ARG A CA 1
ATOM 4314 C C . ARG A 1 546 ? -23.366 4.055 4.882 1.00 87.62 546 ARG A C 1
ATOM 4316 O O . ARG A 1 546 ? -23.359 4.426 6.058 1.00 87.62 546 ARG A O 1
ATOM 4323 N N . PRO A 1 547 ? -22.642 4.685 3.943 1.00 85.94 547 PRO A N 1
ATOM 4324 C CA . PRO A 1 547 ? -21.785 5.820 4.257 1.00 85.94 547 PRO A CA 1
ATOM 4325 C C . PRO A 1 547 ? -22.615 7.017 4.734 1.00 85.94 547 PRO A C 1
ATOM 4327 O O . PRO A 1 547 ? -23.433 7.555 3.988 1.00 85.94 547 PRO A O 1
ATOM 4330 N N . ASN A 1 548 ? -22.359 7.490 5.956 1.00 82.19 548 ASN A N 1
ATOM 4331 C CA . ASN A 1 548 ? -22.917 8.753 6.428 1.00 82.19 548 ASN A CA 1
ATOM 4332 C C . ASN A 1 548 ? -22.030 9.891 5.917 1.00 82.19 548 ASN A C 1
ATOM 4334 O O . ASN A 1 548 ? -20.971 10.193 6.473 1.00 82.19 548 ASN A O 1
ATOM 4338 N N . CYS A 1 549 ? -22.447 10.507 4.814 1.00 78.31 549 CYS A N 1
ATOM 4339 C CA . CYS A 1 549 ? -21.768 11.669 4.258 1.00 78.31 549 CYS A CA 1
ATOM 4340 C C . CYS A 1 549 ? -22.108 12.915 5.088 1.00 78.31 549 CYS A C 1
ATOM 4342 O O . CYS A 1 549 ? -23.280 13.288 5.185 1.00 78.31 549 CYS A O 1
ATOM 4344 N N . ARG A 1 550 ? -21.096 13.601 5.640 1.00 69.19 550 ARG A N 1
ATOM 4345 C CA . ARG A 1 550 ? -21.306 14.925 6.245 1.00 69.19 550 ARG A CA 1
ATOM 4346 C C . ARG A 1 550 ? -21.876 15.881 5.196 1.00 69.19 550 ARG A C 1
ATOM 4348 O O . ARG A 1 550 ? -21.419 15.907 4.050 1.00 69.19 550 ARG A O 1
ATOM 4355 N N . ARG A 1 551 ? -22.863 16.685 5.593 1.00 59.78 551 ARG A N 1
ATOM 4356 C CA . ARG A 1 551 ? -23.329 17.803 4.767 1.00 59.78 551 ARG A CA 1
ATOM 4357 C C . ARG A 1 551 ? -22.232 18.878 4.738 1.00 59.78 551 ARG A C 1
ATOM 4359 O O . ARG A 1 551 ? -21.561 19.063 5.753 1.00 59.78 551 ARG A O 1
ATOM 4366 N N . PRO A 1 552 ? -22.013 19.566 3.604 1.00 56.94 552 PRO A N 1
ATOM 4367 C CA . PRO A 1 552 ? -21.127 20.722 3.589 1.00 56.94 552 PRO A CA 1
ATOM 4368 C C . PRO A 1 552 ? -21.619 21.743 4.619 1.00 56.94 552 PRO A C 1
ATOM 4370 O O . PRO A 1 552 ? -22.825 21.973 4.718 1.00 56.94 552 PRO A O 1
ATOM 4373 N N . VAL A 1 553 ? -20.704 22.367 5.360 1.00 54.62 553 VAL A N 1
ATOM 4374 C CA . VAL A 1 553 ? -21.043 23.581 6.108 1.00 54.62 553 VAL A CA 1
ATOM 4375 C C . VAL A 1 553 ? -21.400 24.632 5.065 1.00 54.62 553 VAL A C 1
ATOM 4377 O O . VAL A 1 553 ? -20.616 24.856 4.139 1.00 54.62 553 VAL A O 1
ATOM 4380 N N . ALA A 1 554 ? -22.597 25.215 5.161 1.00 43.94 554 ALA A N 1
ATOM 4381 C CA . ALA A 1 554 ? -22.988 26.305 4.278 1.00 43.94 554 ALA A CA 1
ATOM 4382 C C . ALA A 1 554 ? -21.905 27.385 4.372 1.00 43.94 554 ALA A C 1
ATOM 4384 O O . ALA A 1 554 ? -21.559 27.830 5.469 1.00 43.94 554 ALA A O 1
ATOM 4385 N N . SER A 1 555 ? -21.297 27.748 3.244 1.00 41.56 555 SER A N 1
ATOM 4386 C CA . SER A 1 555 ? -20.336 28.842 3.240 1.00 41.56 555 SER A CA 1
ATOM 4387 C C . SER A 1 555 ? -21.044 30.099 3.730 1.00 41.56 555 SER A C 1
ATOM 4389 O O . SER A 1 555 ? -22.113 30.425 3.221 1.00 41.56 555 SER A O 1
ATOM 4391 N N . ALA A 1 556 ? -20.420 30.837 4.649 1.00 39.31 556 ALA A N 1
ATOM 4392 C CA . ALA A 1 556 ? -20.856 32.159 5.117 1.00 39.31 556 ALA A CA 1
ATOM 4393 C C . ALA A 1 556 ? -20.817 33.251 4.013 1.00 39.31 556 ALA A C 1
ATOM 4395 O O . ALA A 1 556 ? -20.568 34.417 4.287 1.00 39.31 556 ALA A O 1
ATOM 4396 N N . GLN A 1 557 ? -20.980 32.859 2.748 1.00 36.75 557 GLN A N 1
ATOM 4397 C CA . GLN A 1 557 ? -21.077 33.721 1.572 1.00 36.75 557 GLN A CA 1
ATOM 4398 C C . GLN A 1 557 ? -22.499 33.758 0.985 1.00 36.75 557 GLN A C 1
ATOM 4400 O O . GLN A 1 557 ? -22.722 34.528 0.059 1.00 36.75 557 GLN A O 1
ATOM 4405 N N . ASP A 1 558 ? -23.445 32.988 1.542 1.00 35.97 558 ASP A N 1
ATOM 4406 C CA . ASP A 1 558 ? -24.863 32.982 1.139 1.00 35.97 558 ASP A CA 1
ATOM 4407 C C . ASP A 1 558 ? -25.796 33.645 2.181 1.00 35.97 558 ASP A C 1
ATOM 4409 O O . ASP A 1 558 ? -26.999 33.382 2.195 1.00 35.97 558 ASP A O 1
ATOM 4413 N N . SER A 1 559 ? -25.262 34.503 3.058 1.00 30.77 559 SER A N 1
ATOM 4414 C CA . SER A 1 559 ? -26.033 35.290 4.041 1.00 30.77 559 SER A CA 1
ATOM 4415 C C . SER A 1 559 ? -25.804 36.783 3.882 1.00 30.77 559 SER A C 1
ATOM 4417 O O . SER A 1 559 ? -24.610 37.165 3.924 1.00 30.77 559 SER A O 1
#

Foldseek 3Di:
DDDDPPPPPPPPPDPDDDDDDDDDDDDDDDDDDDDDDDDDDDDDDDDDDDDDDDDDDDDDDDDDPPVVVVVVPDADLPPPDDVVVVPPPPDDDDYDDDDDDDDDDDDDDDDDDDDDDDDDDDDPPPPPPPPPDPPQPQCQFDAFPVLQPDDFAWFAAEEEEEEEALALCCLVCVVVVLLVQVVVQCVFFVFADWDKADWDADPVNQKIWIWTQATPVNFWYTYIYMYGDDSVVSSVLLNDDPVVLLVLLVVLVVLCVVQVVLVLLCSLDDLLSCLLCVLVCVNPVVVVVVVVVVVVVCVVCVVDDPVVVVVVVVVVVVVVVVVVVVVVVVCSVVVNSSSSSVLSVLSCLLQVNCPVLVVSLVVLLVVVVVVQVVCLVVVVPATLEYEYEYAEQRLLSSLQSVLVNPVVCDPVPRDTRQAEYEYALYNNCSNQQRPSNVPSLVSNLSQQQDPSYAYEYEHESLASSHSGSDDSQPSRDDPDHSSSTNDDTYHYLPQCVQDDPVVCVVCSPVNVSSSCSLSGNTNDWDLRGNCCQRIGGGDVSCSSNPNDTRDGDPPPPVD

Sequence (559 aa):
MRVSDQNDAAARRSIEASLDVAEPVTSEGAGAKRPQGPRKAHANLEHCPRVPHRRRFSFHKSSLSPACQRLLTSPPLSWEGDPQDVRMMNDGSRRNRLRRRAVEEPARSCNGARAHRRRRPPQCFRVLRSLSDPMVRGYLSFTPFKLRDLHPAPVGRRHVFFIHGFDARSGIRFPAFFKRELGRHTARFGTMPRAVSEIRTSADGLSRTWTVGPPADGDGAAVCCETLIWSDIVHADLSRPVLRQLALLARSVVSGLAQGLFFKTARFGWPYTLLSAFPFFVVFVVPALLISAGTALFAVLKPLSPMETVGAALICAVAAGAGLYAIRKALGRLFFWHILSIRIFFWQHATGRRPDYEARIALFSERILTELAQWRAHPAEAPDEVMIVGHSLGAAMAVEVAARILARLGTDDRPLPRLSLVTLGSGLPFVALPKEAVGIRARIASLVYSDRIVWCDYQAPQDWLNCYGFNPIFDIGLERPAFLAHNPLIRSAGIKDRIPECDYKRLRLRPFHMHFQFLKANFRPGEYDFFEMILGRQSLLGRALRPNCRRPVASAQDS